Protein AF-A0A1C6K4V6-F1 (afdb_monomer_lite)

Secondary structure (DSSP, 8-state):
--HHHHHHHHHHHHHHHHHTTS--TT--EEEEE-SSSEEEEPBTT--GGG--GGG-EEEETTT--EESSSPB-TTHHHHHHHHHH-TT--EEEEE--HHHHHHHHHT--EE---HHHHHHHTTEE-EEPP--TTSHHHHHHHHHHHTTSSEEEETTTEEEEEESSHHHHHHHHHHHHHHHHHHHHSTT---S----HHHHHHHHHHHHHTTGGG-HHHHHHHHHHHHHHHHHTHHHHHHHHHHHH---HHHHIIIIIHHHHHHHHHHHHHHHHHHS-EEEPPPGGGTT-EEEEEEEE-SEEEEE--SSSTTHHHHHHHHHHHHHT-EEEEE--TTSHHHHHHHHHHHHHHS-TTTEEE---SHHHHHHHHTS--SEEEEES-HHHHHHHHHHHHTTT--EEEE-----EEEE-TTS-HHHHHHHHHHHHHGGGG--TTS--EEEEETTTHHHHHHHHHHHHHHHH-SSGGG-TT----SSHHHHHHHHHHHTT--EEEE--EETTTTEE--EEETT--TTSHHHHS---SSEEEEEEES-HHHHHHHHHTSPPPSEEEEE-S-HHHHHHHHHH---SEEEES-SSGGGS-TTS-B---BTTEE--BSHHHHHHHTEEEEEEEE--SS---GGGSSP--S-THHHHHHH-

Sequence (649 aa):
MNEMEIREKLVDYGKRLVAAGLVQGTWGNLSMRLDEGHMLVTPSGLDYNRLTPEDMVKVDVTTLDYEGEQKPTSEKGLHAEIYRRRPEAGAVIHTHSKYASVFAAARRAVPVERPDLKKVFGGQIAVGKYGLPGTKTLWKHTIEALGNNQGCIMAAHGMICCGRTMEDAYDHCLKLEECCRQYVEDGNERDEEKMDIKEVLVRQRAFFNEGVTKDLAYRRRGLLKLRAAVKHHEDEIFDALYRDLGKSTYESYETEVGLVYSEITYMLKHLDRLAKPKRVATPLANFPSKSVIFREPFGSVLIMSPWNYPFQLAMVPLIGALAAGNCAVVKPSNYSPAVSDVIAKIISETFSEAYVHVVTGGREANQNLLSQKFDYIFFTGGKVVGRQVMESAAKHLTPVTLELGGKSPCIVDESANIALTARRIVWGKFLNCGQTCVAPDYILVHKSVKSKLLTALVKNIEALYGEDPINSKDYSQIINEKHFDRLSSLIEGEDLYYSGGLDRARLKMGPIIIEDASWESKSMAEEIFGPILPIIEFDDLRRVKKEIEGRPKPLALYLFTRSKASIKYVTKNISFGGGCINDTVMHLATSNMPFGGVGDSGMGNYHGSYSFRTFTHEKSVLHKSNLIDVPLRYPPYGRDTKWLRIFLK

pLDDT: mean 94.46, std 8.13, range [34.69, 98.94]

Radius of gyration: 34.24 Å; chains: 1; bounding box: 72×114×76 Å

Structure (mmCIF, N/CA/C/O backbone):
data_AF-A0A1C6K4V6-F1
#
_entry.id   AF-A0A1C6K4V6-F1
#
loop_
_atom_site.group_PDB
_atom_site.id
_atom_site.type_symbol
_atom_site.label_atom_id
_atom_site.label_alt_id
_atom_site.label_comp_id
_atom_site.label_asym_id
_atom_site.label_entity_id
_atom_site.label_seq_id
_atom_site.pdbx_PDB_ins_code
_atom_site.Cartn_x
_atom_site.Cartn_y
_atom_site.Cartn_z
_atom_site.occupancy
_atom_site.B_iso_or_equiv
_atom_site.auth_seq_id
_atom_site.auth_comp_id
_atom_site.auth_asym_id
_atom_site.auth_atom_id
_atom_site.pdbx_PDB_model_num
ATOM 1 N N . MET A 1 1 ? -30.529 39.079 -42.541 1.00 78.44 1 MET A N 1
ATOM 2 C CA . MET A 1 1 ? -31.661 38.467 -41.826 1.00 78.44 1 MET A CA 1
ATOM 3 C C . MET A 1 1 ? -32.640 39.572 -41.499 1.00 78.44 1 MET A C 1
ATOM 5 O O . MET A 1 1 ? -32.185 40.673 -41.208 1.00 78.44 1 MET A O 1
ATOM 9 N N . ASN A 1 2 ? -33.939 39.316 -41.602 1.00 90.81 2 ASN A N 1
ATOM 10 C CA . ASN A 1 2 ? -34.942 40.248 -41.085 1.00 90.81 2 ASN A CA 1
ATOM 11 C C . ASN A 1 2 ? -35.038 40.132 -39.547 1.00 90.81 2 ASN A C 1
ATOM 13 O O . ASN A 1 2 ? -34.468 39.216 -38.954 1.00 90.81 2 ASN A O 1
ATOM 17 N N . GLU A 1 3 ? -35.724 41.072 -38.892 1.00 95.12 3 GLU A N 1
ATOM 18 C CA . GLU A 1 3 ? -35.795 41.115 -37.423 1.00 95.12 3 GLU A CA 1
ATOM 19 C C . GLU A 1 3 ? -36.373 39.818 -36.826 1.00 95.12 3 GLU A C 1
ATOM 21 O O . GLU A 1 3 ? -35.823 39.290 -35.861 1.00 95.12 3 GLU A O 1
ATOM 26 N N . MET A 1 4 ? -37.426 39.261 -37.434 1.00 95.19 4 MET A N 1
ATOM 27 C CA . MET A 1 4 ? -38.084 38.042 -36.952 1.00 95.19 4 MET A CA 1
ATOM 28 C C . MET A 1 4 ? -37.165 36.817 -37.026 1.00 95.19 4 MET A C 1
ATOM 30 O O . MET A 1 4 ? -37.068 36.064 -36.062 1.00 95.19 4 MET A O 1
ATOM 34 N N . GLU A 1 5 ? -36.404 36.666 -38.110 1.00 95.31 5 GLU A N 1
ATOM 35 C CA . GLU A 1 5 ? -35.416 35.585 -38.250 1.00 95.31 5 GLU A CA 1
ATOM 36 C C . GLU A 1 5 ? -34.339 35.642 -37.152 1.00 95.31 5 GLU A C 1
ATOM 38 O O . GLU A 1 5 ? -33.868 34.609 -36.675 1.00 95.31 5 GLU A O 1
ATOM 43 N N . ILE A 1 6 ? -33.925 36.845 -36.732 1.00 96.56 6 ILE A N 1
ATOM 44 C CA . ILE A 1 6 ? -32.950 37.009 -35.643 1.00 96.56 6 ILE A CA 1
ATOM 45 C C . ILE A 1 6 ? -33.577 36.618 -34.302 1.00 96.56 6 ILE A C 1
ATOM 47 O O . ILE A 1 6 ? -32.928 35.950 -33.494 1.00 96.56 6 ILE A O 1
ATOM 51 N N . ARG A 1 7 ? -34.840 36.992 -34.074 1.00 97.31 7 ARG A N 1
ATOM 52 C CA . ARG A 1 7 ? -35.590 36.616 -32.868 1.00 97.31 7 ARG A CA 1
ATOM 53 C C . ARG A 1 7 ? -35.733 35.099 -32.747 1.00 97.31 7 ARG A C 1
ATOM 55 O O . ARG A 1 7 ? -35.417 34.539 -31.700 1.00 97.31 7 ARG A O 1
ATOM 62 N N . GLU A 1 8 ? -36.123 34.426 -33.826 1.00 97.00 8 GLU A N 1
ATOM 63 C CA . GLU A 1 8 ? -36.209 32.961 -33.883 1.00 97.00 8 GLU A CA 1
ATOM 64 C C . GLU A 1 8 ? -34.855 32.300 -33.610 1.00 97.00 8 GLU A C 1
ATOM 66 O O . GLU A 1 8 ? -34.764 31.342 -32.839 1.00 97.00 8 GLU A O 1
ATOM 71 N N . LYS A 1 9 ? -33.778 32.852 -34.180 1.00 97.12 9 LYS A N 1
ATOM 72 C CA . LYS A 1 9 ? -32.424 32.333 -33.983 1.00 97.12 9 LYS A CA 1
ATOM 73 C C . LYS A 1 9 ? -31.931 32.489 -32.544 1.00 97.12 9 LYS A C 1
ATOM 75 O O . LYS A 1 9 ? -31.312 31.568 -32.016 1.00 97.12 9 LYS A O 1
ATOM 80 N N . LEU A 1 10 ? -32.228 33.611 -31.888 1.00 97.25 10 LEU A N 1
ATOM 81 C CA . LEU A 1 10 ? -31.929 33.813 -30.465 1.00 97.25 10 LEU A CA 1
ATOM 82 C C . LEU A 1 10 ? -32.655 32.785 -29.583 1.00 97.25 10 LEU A C 1
ATOM 84 O O . LEU A 1 10 ? -32.053 32.244 -28.656 1.00 97.25 10 LEU A O 1
ATOM 88 N N . VAL A 1 11 ? -33.913 32.460 -29.896 1.00 96.81 11 VAL A N 1
ATOM 89 C CA . VAL A 1 11 ? -34.673 31.424 -29.176 1.00 96.81 11 VAL A CA 1
ATOM 90 C C . VAL A 1 11 ? -34.072 30.033 -29.389 1.00 96.81 11 VAL A C 1
ATOM 92 O O . VAL A 1 11 ? -33.881 29.298 -28.418 1.00 96.81 11 VAL A O 1
ATOM 95 N N . ASP A 1 12 ? -33.741 29.667 -30.632 1.00 97.25 12 ASP A N 1
ATOM 96 C CA . ASP A 1 12 ? -33.111 28.375 -30.944 1.00 97.25 12 ASP A CA 1
ATOM 97 C C . ASP A 1 12 ? -31.783 28.207 -30.191 1.00 97.25 12 ASP A C 1
ATOM 99 O O . ASP A 1 12 ? -31.576 27.221 -29.479 1.00 97.25 12 ASP A O 1
ATOM 103 N N . TYR A 1 13 ? -30.903 29.208 -30.254 1.00 97.38 13 TYR A N 1
ATOM 104 C CA . TYR A 1 13 ? -29.612 29.147 -29.569 1.00 97.38 13 TYR A CA 1
ATOM 105 C C . TYR A 1 13 ? -29.732 29.216 -28.048 1.00 97.38 13 TYR A C 1
ATOM 107 O O . TYR A 1 13 ? -28.970 28.541 -27.359 1.00 97.38 13 TYR A O 1
ATOM 115 N N . GLY A 1 14 ? -30.729 29.923 -27.516 1.00 96.00 14 GLY A N 1
ATOM 116 C CA . GLY A 1 14 ? -31.082 29.853 -26.100 1.00 96.00 14 GLY A CA 1
ATOM 117 C C . GLY A 1 14 ? -31.352 28.415 -25.642 1.00 96.00 14 GLY A C 1
ATOM 118 O O . GLY A 1 14 ? -30.772 27.948 -24.661 1.00 96.00 14 GLY A O 1
ATOM 119 N N . LYS A 1 15 ? -32.153 27.660 -26.406 1.00 94.62 15 LYS A N 1
ATOM 120 C CA . LYS A 1 15 ? -32.432 26.239 -26.126 1.00 94.62 15 LYS A CA 1
ATOM 121 C C . LYS A 1 15 ? -31.191 25.356 -26.290 1.00 94.62 15 LYS A C 1
ATOM 123 O O . LYS A 1 15 ? -30.975 24.447 -25.490 1.00 94.62 15 LYS A O 1
ATOM 128 N N . ARG A 1 16 ? -30.335 25.634 -27.279 1.00 96.69 16 ARG A N 1
ATOM 129 C CA . ARG A 1 16 ? -29.064 24.906 -27.469 1.00 96.69 16 ARG A CA 1
ATOM 130 C C . ARG A 1 16 ? -28.063 25.144 -26.341 1.00 96.69 16 ARG A C 1
ATOM 132 O O . ARG A 1 16 ? -27.320 24.226 -25.998 1.00 96.69 16 ARG A O 1
ATOM 139 N N . LEU A 1 17 ? -28.028 26.344 -25.759 1.00 95.94 17 LEU A N 1
ATOM 140 C CA . LEU A 1 17 ? -27.195 26.639 -24.589 1.00 95.94 17 LEU A CA 1
ATOM 141 C C . LEU A 1 17 ? -27.645 25.815 -23.375 1.00 95.94 17 LEU A C 1
ATOM 143 O O . LEU A 1 17 ? -26.793 25.273 -22.671 1.00 95.94 17 LEU A O 1
ATOM 147 N N . VAL A 1 18 ? -28.960 25.665 -23.165 1.00 93.00 18 VAL A N 1
ATOM 148 C CA . VAL A 1 18 ? -29.512 24.784 -22.118 1.00 93.00 18 VAL A CA 1
ATOM 149 C C . VAL A 1 18 ? -29.124 23.331 -22.380 1.00 93.00 18 VAL A C 1
ATOM 151 O O . VAL A 1 18 ? -28.600 22.665 -21.491 1.00 93.00 18 VAL A O 1
ATOM 154 N N . ALA A 1 19 ? -29.336 22.841 -23.605 1.00 92.56 19 ALA A N 1
ATOM 155 C CA . ALA A 1 19 ? -29.042 21.454 -23.968 1.00 92.56 19 ALA A CA 1
ATOM 156 C C . ALA A 1 19 ? -27.551 21.099 -23.818 1.00 92.56 19 ALA A C 1
ATOM 158 O O . ALA A 1 19 ? -27.221 19.982 -23.430 1.00 92.56 19 ALA A O 1
ATOM 159 N N . ALA A 1 20 ? -26.656 22.055 -24.084 1.00 91.00 20 ALA A N 1
ATOM 160 C CA . ALA A 1 20 ? -25.214 21.898 -23.902 1.00 91.00 20 ALA A CA 1
ATOM 161 C C . ALA A 1 20 ? -24.741 22.100 -22.449 1.00 91.00 20 ALA A C 1
ATOM 163 O O . ALA A 1 20 ? -23.547 21.993 -22.181 1.00 91.00 20 ALA A O 1
ATOM 164 N N . GLY A 1 21 ? -25.641 22.420 -21.511 1.00 92.00 21 GLY A N 1
ATOM 165 C CA . GLY A 1 21 ? -25.287 22.687 -20.115 1.00 92.00 21 GLY A CA 1
ATOM 166 C C . GLY A 1 21 ? -24.483 23.975 -19.909 1.00 92.00 21 GLY A C 1
ATOM 167 O O . GLY A 1 21 ? -23.819 24.128 -18.885 1.00 92.00 21 GLY A O 1
ATOM 168 N N . LEU A 1 22 ? -24.525 24.904 -20.869 1.00 92.88 22 LEU A N 1
ATOM 169 C CA . LEU A 1 22 ? -23.834 26.192 -20.774 1.00 92.88 22 LEU A CA 1
ATOM 170 C C . LEU A 1 22 ? -24.627 27.206 -19.935 1.00 92.88 22 LEU A C 1
ATOM 172 O O . LEU A 1 22 ? -24.042 28.103 -19.333 1.00 92.88 22 LEU A O 1
ATOM 176 N N . VAL A 1 23 ? -25.949 27.052 -19.855 1.00 91.50 23 VAL A N 1
ATOM 177 C CA . VAL A 1 23 ? -26.838 27.853 -18.999 1.00 91.50 23 VAL A CA 1
ATOM 178 C C . VAL A 1 23 ? -27.833 26.960 -18.262 1.00 91.50 23 VAL A C 1
ATOM 180 O O . VAL A 1 23 ? -28.165 25.870 -18.728 1.00 91.50 23 VAL A O 1
ATOM 183 N N . GLN A 1 24 ? -28.346 27.440 -17.128 1.00 85.31 24 GLN A N 1
ATOM 184 C CA . GLN A 1 24 ? -29.403 26.778 -16.365 1.00 85.31 24 GLN A CA 1
ATOM 185 C C . GLN A 1 24 ? -30.450 27.803 -15.912 1.00 85.31 24 GLN A C 1
ATOM 187 O O . GLN A 1 24 ? -30.110 28.854 -15.369 1.00 85.31 24 GLN A O 1
ATOM 192 N N . GLY A 1 25 ? -31.734 27.498 -16.127 1.00 86.62 25 GLY A N 1
ATOM 193 C CA . GLY A 1 25 ? -32.843 28.383 -15.764 1.00 86.62 25 GLY A CA 1
ATOM 194 C C . GLY A 1 25 ? -32.775 29.727 -16.494 1.00 86.62 25 GLY A C 1
ATOM 195 O O . GLY A 1 25 ? -32.852 29.777 -17.718 1.00 86.62 25 GLY A O 1
ATOM 196 N N . THR A 1 26 ? -32.622 30.816 -15.738 1.00 86.06 26 THR A N 1
ATOM 197 C CA . THR A 1 26 ? -32.571 32.198 -16.254 1.00 86.06 26 THR A CA 1
ATOM 198 C C . THR A 1 26 ? -31.148 32.773 -16.302 1.00 86.06 26 THR A C 1
ATOM 200 O O . THR A 1 26 ? -30.984 33.991 -16.370 1.00 86.06 26 THR A O 1
ATOM 203 N N . TRP A 1 27 ? -30.114 31.942 -16.140 1.00 86.06 27 TRP A N 1
ATOM 204 C CA . TRP A 1 27 ? -28.720 32.390 -16.038 1.00 86.06 27 TRP A CA 1
ATOM 205 C C . TRP A 1 27 ? -28.086 32.596 -17.413 1.00 86.06 27 TRP A C 1
ATOM 207 O O . TRP A 1 27 ? -28.295 31.793 -18.315 1.00 86.06 27 TRP A O 1
ATOM 217 N N . GLY A 1 28 ? -27.252 33.624 -17.564 1.00 91.56 28 GLY A N 1
ATOM 218 C CA . GLY A 1 28 ? -26.646 33.977 -18.849 1.00 91.56 28 GLY A CA 1
ATOM 219 C C . GLY A 1 28 ? -27.585 34.783 -19.747 1.00 91.56 28 GLY A C 1
ATOM 220 O O . GLY A 1 28 ? -28.763 34.969 -19.442 1.00 91.56 28 GLY A O 1
ATOM 221 N N . ASN A 1 29 ? -27.065 35.294 -20.858 1.00 96.25 29 ASN A N 1
ATOM 222 C CA . ASN A 1 29 ? -27.829 36.047 -21.857 1.00 96.25 29 ASN A CA 1
ATOM 223 C C . ASN A 1 29 ? -27.138 36.007 -23.221 1.00 96.25 29 ASN A C 1
ATOM 225 O O . ASN A 1 29 ? -25.941 35.753 -23.323 1.00 96.25 29 ASN A O 1
ATOM 229 N N . LEU A 1 30 ? -27.900 36.248 -24.284 1.00 97.81 30 LEU A N 1
ATOM 230 C CA . LEU A 1 30 ? -27.368 36.325 -25.639 1.00 97.81 30 LEU A CA 1
ATOM 231 C C . LEU A 1 30 ? -28.012 37.468 -26.410 1.00 97.81 30 LEU A C 1
ATOM 233 O O . LEU A 1 30 ? -29.165 37.835 -26.173 1.00 97.81 30 LEU A O 1
ATOM 237 N N . SER A 1 31 ? -27.247 38.043 -27.331 1.00 98.31 31 SER A N 1
ATOM 238 C CA . SER A 1 31 ? -27.729 39.063 -28.250 1.00 98.31 31 SER A CA 1
ATOM 239 C C . SER A 1 31 ? -27.203 38.849 -29.660 1.00 98.31 31 SER A C 1
ATOM 241 O O . SER A 1 31 ? -26.160 38.226 -29.869 1.00 98.31 31 SER A O 1
ATOM 243 N N . MET A 1 32 ? -27.916 39.425 -30.621 1.00 98.25 32 MET A N 1
ATOM 244 C CA . MET A 1 32 ? -27.493 39.549 -32.009 1.00 98.25 32 MET A CA 1
ATOM 245 C C . MET A 1 32 ? -27.647 40.988 -32.471 1.00 98.25 32 MET A C 1
ATOM 247 O O . MET A 1 32 ? -28.614 41.666 -32.118 1.00 98.25 32 MET A O 1
ATOM 251 N N . ARG A 1 33 ? -26.706 41.447 -33.292 1.00 96.69 33 ARG A N 1
ATOM 252 C CA . ARG A 1 33 ? -26.814 42.741 -33.962 1.00 96.69 33 ARG A CA 1
ATOM 253 C C . ARG A 1 33 ? -27.940 42.684 -34.997 1.00 96.69 33 ARG A C 1
ATOM 255 O O . ARG A 1 33 ? -27.956 41.783 -35.832 1.00 96.69 33 ARG A O 1
ATOM 262 N N . LEU A 1 34 ? -28.861 43.642 -34.929 1.00 95.25 34 LEU A N 1
ATOM 263 C CA . LEU A 1 34 ? -29.954 43.786 -35.891 1.00 95.25 34 LEU A CA 1
ATOM 264 C C . LEU A 1 34 ? -29.520 44.670 -37.065 1.00 95.25 34 LEU A C 1
ATOM 266 O O . LEU A 1 34 ? -29.656 44.276 -38.220 1.00 95.25 34 LEU A O 1
ATOM 270 N N . ASP A 1 35 ? -28.952 45.834 -36.751 1.00 92.25 35 ASP A N 1
ATOM 271 C CA . ASP A 1 35 ? -28.429 46.815 -37.703 1.00 92.25 35 ASP A CA 1
ATOM 272 C C . ASP A 1 35 ? -27.290 47.639 -37.057 1.00 92.25 35 ASP A C 1
ATOM 274 O O . ASP A 1 35 ? -26.729 47.244 -36.029 1.00 92.25 35 ASP A O 1
ATOM 278 N N . GLU A 1 36 ? -26.875 48.751 -37.672 1.00 86.31 36 GLU A N 1
ATOM 279 C CA . GLU A 1 36 ? -25.795 49.596 -37.136 1.00 86.31 36 GLU A CA 1
ATOM 280 C C . GLU A 1 36 ? -26.140 50.220 -35.773 1.00 86.31 36 GLU A C 1
ATOM 282 O O . GLU A 1 36 ? -25.243 50.396 -34.945 1.00 86.31 36 GLU A O 1
ATOM 287 N N . GLY A 1 37 ? -27.420 50.514 -35.526 1.00 92.88 37 GLY A N 1
ATOM 288 C CA . GLY A 1 37 ? -27.900 51.179 -34.314 1.00 92.88 37 GLY A CA 1
ATOM 289 C C . GLY A 1 37 ? -28.475 50.233 -33.262 1.00 92.88 37 GLY A C 1
ATOM 290 O O . GLY A 1 37 ? -28.448 50.564 -32.079 1.00 92.88 37 GLY A O 1
ATOM 291 N N . HIS A 1 38 ? -28.950 49.049 -33.654 1.00 96.81 38 HIS A N 1
ATOM 292 C CA . HIS A 1 38 ? -29.756 48.193 -32.781 1.00 96.81 38 HIS A CA 1
ATOM 293 C C . HIS A 1 38 ? -29.212 46.773 -32.619 1.00 96.81 38 HIS A C 1
ATOM 295 O O . HIS A 1 38 ? -28.618 46.174 -33.521 1.00 96.81 38 HIS A O 1
ATOM 301 N N . MET A 1 39 ? -29.512 46.185 -31.462 1.00 97.56 39 MET A N 1
ATOM 302 C CA . MET A 1 39 ? -29.375 44.754 -31.199 1.00 97.56 39 MET A CA 1
ATOM 303 C C . MET A 1 39 ? -30.683 44.172 -30.663 1.00 97.56 39 MET A C 1
ATOM 305 O O . MET A 1 39 ? -31.466 44.868 -30.018 1.00 97.56 39 MET A O 1
ATOM 309 N N . LEU A 1 40 ? -30.881 42.876 -30.876 1.00 98.06 40 LEU A N 1
ATOM 310 C CA . LEU A 1 40 ? -31.882 42.079 -30.177 1.00 98.06 40 LEU A CA 1
ATOM 311 C C . LEU A 1 40 ? -31.197 41.295 -29.063 1.00 98.06 40 LEU A C 1
ATOM 313 O O . LEU A 1 40 ? -30.161 40.673 -29.297 1.00 98.06 40 LEU A O 1
ATOM 317 N N . VAL A 1 41 ? -31.754 41.328 -27.856 1.00 97.31 41 VAL A N 1
ATOM 318 C CA . VAL A 1 41 ? -31.190 40.666 -26.674 1.00 97.31 41 VAL A CA 1
ATOM 319 C C . VAL A 1 41 ? -32.269 39.940 -25.884 1.00 97.31 41 VAL A C 1
ATOM 321 O O . VAL A 1 41 ? -33.441 40.318 -25.914 1.00 97.31 41 VAL A O 1
ATOM 324 N N . THR A 1 42 ? -31.869 38.910 -25.143 1.00 96.44 42 THR A N 1
ATOM 325 C CA . THR A 1 42 ? -32.780 38.210 -24.242 1.00 96.44 42 THR A CA 1
ATOM 326 C C . THR A 1 42 ? -33.361 39.123 -23.151 1.00 96.44 42 THR A C 1
ATOM 328 O O . THR A 1 42 ? -32.667 40.006 -22.617 1.00 96.44 42 THR A O 1
ATOM 331 N N . PRO A 1 43 ? -34.629 38.895 -22.773 1.00 94.94 43 PRO A N 1
ATOM 332 C CA . PRO A 1 43 ? -35.279 39.594 -21.673 1.00 94.94 43 PRO A CA 1
ATOM 333 C C . PRO A 1 43 ? -34.698 39.158 -20.322 1.00 94.94 43 PRO A C 1
ATOM 335 O O . PRO A 1 43 ? -34.046 38.122 -20.188 1.00 94.94 43 PRO A O 1
ATOM 338 N N . SER A 1 44 ? -34.933 39.966 -19.296 1.00 92.50 44 SER A N 1
ATOM 339 C CA . SER A 1 44 ? -34.503 39.683 -17.932 1.00 92.50 44 SER A CA 1
ATOM 340 C C . SER A 1 44 ? -35.448 38.691 -17.251 1.00 92.50 44 SER A C 1
ATOM 342 O O . SER A 1 44 ? -36.655 38.916 -17.210 1.00 92.50 44 SER A O 1
ATOM 344 N N . GLY A 1 45 ? -34.900 37.631 -16.651 1.00 86.25 45 GLY A N 1
ATOM 345 C CA . GLY A 1 45 ? -35.640 36.750 -15.737 1.00 86.25 45 GLY A CA 1
ATOM 346 C C . GLY A 1 45 ? -36.583 35.730 -16.385 1.00 86.25 45 GLY A C 1
ATOM 347 O O . GLY A 1 45 ? -37.363 35.111 -15.663 1.00 86.25 45 GLY A O 1
ATOM 348 N N . LEU A 1 46 ? -36.516 35.524 -17.704 1.00 88.88 46 LEU A N 1
ATOM 349 C CA . LEU A 1 46 ? -37.264 34.466 -18.393 1.00 88.88 46 LEU A CA 1
ATOM 350 C C . LEU A 1 46 ? -36.383 33.241 -18.669 1.00 88.88 46 LEU A C 1
ATOM 352 O O . LEU A 1 46 ? -35.205 33.362 -18.995 1.00 88.88 46 LEU A O 1
ATOM 356 N N . ASP A 1 47 ? -36.967 32.053 -18.502 1.00 88.50 47 ASP A N 1
ATOM 357 C CA . ASP A 1 47 ? -36.305 30.764 -18.734 1.00 88.50 47 ASP A CA 1
ATOM 358 C C . ASP A 1 47 ? -36.180 30.486 -20.236 1.00 88.50 47 ASP A C 1
ATOM 360 O O . ASP A 1 47 ? -37.163 30.592 -20.974 1.00 88.50 47 ASP A O 1
ATOM 364 N N . TYR A 1 48 ? -34.993 30.066 -20.678 1.00 90.25 48 TYR A N 1
ATOM 365 C CA . TYR A 1 48 ? -34.692 29.757 -22.078 1.00 90.25 48 TYR A CA 1
ATOM 366 C C . TYR A 1 48 ? -35.637 28.749 -22.732 1.00 90.25 48 TYR A C 1
ATOM 368 O O . TYR A 1 48 ? -35.933 28.864 -23.921 1.00 90.25 48 TYR A O 1
ATOM 376 N N . ASN A 1 49 ? -36.152 27.779 -21.975 1.00 88.50 49 ASN A N 1
ATOM 377 C CA . ASN A 1 49 ? -37.085 26.783 -22.503 1.00 88.50 49 ASN A CA 1
ATOM 378 C C . ASN A 1 49 ? -38.465 27.372 -22.819 1.00 88.50 49 ASN A C 1
ATOM 380 O O . ASN A 1 49 ? -39.245 26.751 -23.541 1.00 88.50 49 ASN A O 1
ATOM 384 N N . ARG A 1 50 ? -38.769 28.557 -22.277 1.00 89.56 50 ARG A N 1
ATOM 385 C CA . ARG A 1 50 ? -40.056 29.247 -22.405 1.00 89.56 50 ARG A CA 1
ATOM 386 C C . ARG A 1 50 ? -39.995 30.487 -23.296 1.00 89.56 50 ARG A C 1
ATOM 388 O O . ARG A 1 50 ? -41.038 31.096 -23.498 1.00 89.56 50 ARG A O 1
ATOM 395 N N . LEU A 1 51 ? -38.816 30.850 -23.807 1.00 90.94 51 LEU A N 1
ATOM 396 C CA . LEU A 1 51 ? -38.657 32.007 -24.683 1.00 90.94 51 LEU A CA 1
ATOM 397 C C . LEU A 1 51 ? -39.371 31.801 -26.020 1.00 90.94 51 LEU A C 1
ATOM 399 O O . LEU A 1 51 ? -39.260 30.748 -26.657 1.00 90.94 51 LEU A O 1
ATOM 403 N N . THR A 1 52 ? -40.040 32.859 -26.456 1.00 94.38 52 THR A N 1
ATOM 404 C CA . THR A 1 52 ? -40.628 33.028 -27.783 1.00 94.38 52 THR A CA 1
ATOM 405 C C . THR A 1 52 ? -39.928 34.174 -28.527 1.00 94.38 52 THR A C 1
ATOM 407 O O . THR A 1 52 ? -39.273 35.009 -27.893 1.00 94.38 52 THR A O 1
ATOM 410 N N . PRO A 1 53 ? -39.989 34.227 -29.871 1.00 96.00 53 PRO A N 1
ATOM 411 C CA . PRO A 1 53 ? -39.383 35.315 -30.645 1.00 96.00 53 PRO A CA 1
ATOM 412 C C . PRO A 1 53 ? -39.864 36.716 -30.216 1.00 96.00 53 PRO A C 1
ATOM 414 O O . PRO A 1 53 ? -39.100 37.689 -30.235 1.00 96.00 53 PRO A O 1
ATOM 417 N N . GLU A 1 54 ? -41.116 36.819 -29.782 1.00 93.62 54 GLU A N 1
ATOM 418 C CA . GLU A 1 54 ? -41.760 38.041 -29.305 1.00 93.62 54 GLU A CA 1
ATOM 419 C C . GLU A 1 54 ? -41.149 38.552 -27.991 1.00 93.62 54 GLU A C 1
ATOM 421 O O . GLU A 1 54 ? -41.140 39.758 -27.751 1.00 93.62 54 GLU A O 1
ATOM 426 N N . ASP A 1 55 ? -40.564 37.665 -27.179 1.00 94.25 55 ASP A N 1
ATOM 427 C CA . ASP A 1 55 ? -39.940 38.025 -25.901 1.00 94.25 55 ASP A CA 1
ATOM 428 C C . ASP A 1 55 ? -38.588 38.742 -26.066 1.00 94.25 55 ASP A C 1
ATOM 430 O O . ASP A 1 55 ? -38.069 39.321 -25.108 1.00 94.25 55 ASP A O 1
ATOM 434 N N . MET A 1 56 ? -37.975 38.688 -27.255 1.00 95.94 56 MET A N 1
ATOM 435 C CA . MET A 1 56 ? -36.688 39.343 -27.503 1.00 95.94 56 MET A CA 1
ATOM 436 C C . MET A 1 56 ? -36.840 40.865 -27.480 1.00 95.94 56 MET A C 1
ATOM 438 O O . MET A 1 56 ? -37.772 41.435 -28.048 1.00 95.94 56 MET A O 1
ATOM 442 N N . VAL A 1 57 ? -35.885 41.545 -26.855 1.00 97.25 57 VAL A N 1
ATOM 443 C CA . VAL A 1 57 ? -35.959 42.990 -26.649 1.00 97.25 57 VAL A CA 1
ATOM 444 C C . VAL A 1 57 ? -35.027 43.695 -27.621 1.00 97.25 57 VAL A C 1
ATOM 446 O O . VAL A 1 57 ? -33.833 43.388 -27.675 1.00 97.25 57 VAL A O 1
ATOM 449 N N . LYS A 1 58 ? -35.566 44.651 -28.380 1.00 97.44 58 LYS A N 1
ATOM 450 C CA . LYS A 1 58 ? -34.785 45.512 -29.271 1.00 97.44 58 LYS A CA 1
ATOM 451 C C . LYS A 1 58 ? -34.213 46.673 -28.472 1.00 97.44 58 LYS A C 1
ATOM 453 O O . LYS A 1 58 ? -34.952 47.352 -27.765 1.00 97.44 58 LYS A O 1
ATOM 458 N N . VAL A 1 59 ? -32.902 46.868 -28.558 1.00 97.69 59 VAL A N 1
ATOM 459 C CA . VAL A 1 59 ? -32.151 47.839 -27.755 1.00 97.69 59 VAL A CA 1
ATOM 460 C C . VAL A 1 59 ? -31.259 48.677 -28.665 1.00 97.69 59 VAL A C 1
ATOM 462 O O . VAL A 1 59 ? -30.504 48.115 -29.464 1.00 97.69 59 VAL A O 1
ATOM 465 N N . ASP A 1 60 ? -31.302 49.999 -28.505 1.00 97.38 60 ASP A N 1
ATOM 466 C CA . ASP A 1 60 ? -30.352 50.926 -29.124 1.00 97.38 60 ASP A CA 1
ATOM 467 C C . ASP A 1 60 ? -28.967 50.754 -28.475 1.00 97.38 60 ASP A C 1
ATOM 469 O O . ASP A 1 60 ? -28.789 50.832 -27.256 1.00 97.38 60 ASP A O 1
ATOM 473 N N . VAL A 1 61 ? -27.955 50.483 -29.293 1.00 95.44 61 VAL A N 1
ATOM 474 C CA . VAL A 1 61 ? -26.590 50.160 -28.855 1.00 95.44 61 VAL A CA 1
ATOM 475 C C . VAL A 1 61 ? -25.859 51.388 -28.277 1.00 95.44 61 VAL A C 1
ATOM 477 O O . VAL A 1 61 ? -24.891 51.245 -27.517 1.00 95.44 61 VAL A O 1
ATOM 480 N N . THR A 1 62 ? -26.317 52.597 -28.600 1.00 93.44 62 THR A N 1
ATOM 481 C CA . THR A 1 62 ? -25.746 53.870 -28.148 1.00 93.44 62 THR A CA 1
ATOM 482 C C . THR A 1 62 ? -26.442 54.386 -26.894 1.00 93.44 62 THR A C 1
ATOM 484 O O . THR A 1 62 ? -25.760 54.678 -25.908 1.00 93.44 62 THR A O 1
ATOM 487 N N . THR A 1 63 ? -27.773 54.493 -26.903 1.00 95.44 63 THR A N 1
ATOM 488 C CA . THR A 1 63 ? -28.538 55.077 -25.786 1.00 95.44 63 THR A CA 1
ATOM 489 C C . THR A 1 63 ? -28.917 54.052 -24.718 1.00 95.44 63 THR A C 1
ATOM 491 O O . THR A 1 63 ? -29.098 54.422 -23.558 1.00 95.44 63 THR A O 1
ATOM 494 N N . LEU A 1 64 ? -28.944 52.757 -25.067 1.00 94.94 64 LEU A N 1
ATOM 495 C CA . LEU A 1 64 ? -29.476 51.648 -24.258 1.00 94.94 64 LEU A CA 1
ATOM 496 C C . LEU A 1 64 ? -30.990 51.717 -24.005 1.00 94.94 64 LEU A C 1
ATOM 498 O O . LEU A 1 64 ? -31.497 50.942 -23.178 1.00 94.94 64 LEU A O 1
ATOM 502 N N . ASP A 1 65 ? -31.691 52.603 -24.715 1.00 96.00 65 ASP A N 1
ATOM 503 C CA . ASP A 1 65 ? -33.149 52.618 -24.771 1.00 96.00 65 ASP A CA 1
ATOM 504 C C . ASP A 1 65 ? -33.645 51.349 -25.464 1.00 96.00 65 ASP A C 1
ATOM 506 O O . ASP A 1 65 ? -32.931 50.734 -26.261 1.00 96.00 65 ASP A O 1
ATOM 510 N N . TYR A 1 66 ? -34.852 50.909 -25.120 1.00 95.75 66 TYR A N 1
ATOM 511 C CA . TYR A 1 66 ? -35.398 49.661 -25.634 1.00 95.75 66 TYR A CA 1
ATOM 512 C C . TYR A 1 66 ? -36.880 49.772 -25.966 1.00 95.75 66 TYR A C 1
ATOM 514 O O . TYR A 1 66 ? -37.609 50.559 -25.362 1.00 95.75 66 TYR A O 1
ATOM 522 N N . GLU A 1 67 ? -37.306 48.957 -26.924 1.00 92.25 67 GLU A N 1
ATOM 523 C CA . GLU A 1 67 ? -38.689 48.863 -27.384 1.00 92.25 67 GLU A CA 1
ATOM 524 C C . GLU A 1 67 ? -39.368 47.612 -26.803 1.00 92.25 67 GLU A C 1
ATOM 526 O O . GLU A 1 67 ? -38.748 46.550 -26.690 1.00 92.25 67 GLU A O 1
ATOM 531 N N . GLY A 1 68 ? -40.661 47.725 -26.483 1.00 84.31 68 GLY A N 1
ATOM 532 C CA . GLY A 1 68 ? -41.500 46.623 -25.998 1.00 84.31 68 GLY A CA 1
ATOM 533 C C . GLY A 1 68 ? -41.746 46.616 -24.483 1.00 84.31 68 GLY A C 1
ATOM 534 O O . GLY A 1 68 ? -41.188 47.411 -23.731 1.00 84.31 68 GLY A O 1
ATOM 535 N N . GLU A 1 69 ? -42.624 45.714 -24.036 1.00 81.25 69 GLU A N 1
ATOM 536 C CA . GLU A 1 69 ? -43.038 45.604 -22.624 1.00 81.25 69 GLU A CA 1
ATOM 537 C C . GLU A 1 69 ? -42.050 44.797 -21.764 1.00 81.25 69 GLU A C 1
ATOM 539 O O . GLU A 1 69 ? -41.994 44.962 -20.544 1.00 81.25 69 GLU A O 1
ATOM 544 N N . GLN A 1 70 ? -41.248 43.931 -22.390 1.00 90.75 70 GLN A N 1
ATOM 545 C CA . GLN A 1 70 ? -40.268 43.104 -21.693 1.00 90.75 70 GLN A CA 1
ATOM 546 C C . GLN A 1 70 ? -39.011 43.906 -21.358 1.00 90.75 70 GLN A C 1
ATOM 548 O O . GLN A 1 70 ? -38.416 44.579 -22.200 1.00 90.75 70 GLN A O 1
ATOM 553 N N . LYS A 1 71 ? -38.551 43.789 -20.111 1.00 94.56 71 LYS A N 1
ATOM 554 C CA . LYS A 1 71 ? -37.308 44.430 -19.679 1.00 94.56 71 LYS A CA 1
ATOM 555 C C . LYS A 1 71 ? -36.108 43.639 -20.221 1.00 94.56 71 LYS A C 1
ATOM 557 O O . LYS A 1 71 ? -36.027 42.440 -19.956 1.00 94.56 71 LYS A O 1
ATOM 562 N N . PRO A 1 72 ? -35.126 44.272 -20.887 1.00 95.69 72 PRO A N 1
ATOM 563 C CA . PRO A 1 72 ? -33.930 43.581 -21.369 1.00 95.69 72 PRO A CA 1
ATOM 564 C C . PRO A 1 72 ? -33.040 43.131 -20.203 1.00 95.69 72 PRO A C 1
ATOM 566 O O . PRO A 1 72 ? -33.088 43.727 -19.119 1.00 95.69 72 PRO A O 1
ATOM 569 N N . THR A 1 73 ? -32.182 42.132 -20.440 1.00 94.06 73 THR A N 1
ATOM 570 C CA . THR A 1 73 ? -31.153 41.691 -19.478 1.00 94.06 73 THR A CA 1
ATOM 571 C C . THR A 1 73 ? -30.405 42.866 -18.829 1.00 94.06 73 THR A C 1
ATOM 573 O O . THR A 1 73 ? -30.124 43.897 -19.459 1.00 94.06 73 THR A O 1
ATOM 576 N N . SER A 1 74 ? -30.032 42.709 -17.554 1.00 91.25 74 SER A N 1
ATOM 577 C CA . SER A 1 74 ? -29.188 43.674 -16.837 1.00 91.25 74 SER A CA 1
ATOM 578 C C . SER A 1 74 ? -27.844 43.913 -17.527 1.00 91.25 74 SER A C 1
ATOM 580 O O . SER A 1 74 ? -27.232 44.960 -17.324 1.00 91.25 74 SER A O 1
ATOM 582 N N . GLU A 1 75 ? -27.403 42.988 -18.378 1.00 93.25 75 GLU A N 1
ATOM 583 C CA . GLU A 1 75 ? -26.127 43.054 -19.090 1.00 93.25 75 GLU A CA 1
ATOM 584 C C . GLU A 1 75 ? -26.206 43.664 -20.493 1.00 93.25 75 GLU A C 1
ATOM 586 O O . GLU A 1 75 ? -25.204 43.695 -21.204 1.00 93.25 75 GLU A O 1
ATOM 591 N N . LYS A 1 76 ? -27.347 44.251 -20.888 1.00 95.38 76 LYS A N 1
ATOM 592 C CA . LYS A 1 76 ? -27.478 44.891 -22.210 1.00 95.38 76 LYS A CA 1
ATOM 593 C C . LYS A 1 76 ? -26.364 45.905 -22.488 1.00 95.38 76 LYS A C 1
ATOM 595 O O . LYS A 1 76 ? -25.848 45.978 -23.594 1.00 95.38 76 LYS A O 1
ATOM 600 N N . GLY A 1 77 ? -25.934 46.652 -21.470 1.00 96.00 77 GLY A N 1
ATOM 601 C CA . GLY A 1 77 ? -24.872 47.641 -21.633 1.00 96.00 77 GLY A CA 1
ATOM 602 C C . GLY A 1 77 ? -23.497 47.024 -21.902 1.00 96.00 77 GLY A C 1
ATOM 603 O O . GLY A 1 77 ? -22.706 47.625 -22.623 1.00 96.00 77 GLY A O 1
ATOM 604 N N . LEU A 1 78 ? -23.238 45.806 -21.410 1.00 96.62 78 LEU A N 1
ATOM 605 C CA . LEU A 1 78 ? -22.030 45.045 -21.733 1.00 96.62 78 LEU A CA 1
ATOM 606 C C . LEU A 1 78 ? -22.042 44.615 -23.202 1.00 96.62 78 LEU A C 1
ATOM 608 O O . LEU A 1 78 ? -21.075 44.853 -23.921 1.00 96.62 78 LEU A O 1
ATOM 612 N N . HIS A 1 79 ? -23.160 44.052 -23.664 1.00 97.69 79 HIS A N 1
ATOM 613 C CA . HIS A 1 79 ? -23.319 43.610 -25.052 1.00 97.69 79 HIS A CA 1
ATOM 614 C C . HIS A 1 79 ? -23.190 44.792 -26.021 1.00 97.69 79 HIS A C 1
ATOM 616 O O . HIS A 1 79 ? -22.447 44.723 -26.998 1.00 97.69 79 HIS A O 1
ATOM 622 N N . ALA A 1 80 ? -23.833 45.916 -25.699 1.00 96.88 80 ALA A N 1
ATOM 623 C CA . ALA A 1 80 ? -23.725 47.149 -26.465 1.00 96.88 80 ALA A CA 1
ATOM 624 C C . ALA A 1 80 ? -22.290 47.709 -26.496 1.00 96.88 80 ALA A C 1
ATOM 626 O O . ALA A 1 80 ? -21.820 48.146 -27.543 1.00 96.88 80 ALA A O 1
ATOM 627 N N . GLU A 1 81 ? -21.561 47.678 -25.374 1.00 96.31 81 GLU A N 1
ATOM 628 C CA . GLU A 1 81 ? -20.157 48.110 -25.333 1.00 96.31 81 GLU A CA 1
ATOM 629 C C . GLU A 1 81 ? -19.258 47.218 -26.204 1.00 96.31 81 GLU A C 1
ATOM 631 O O . GLU A 1 81 ? -18.389 47.739 -26.908 1.00 96.31 81 GLU A O 1
ATOM 636 N N . ILE A 1 82 ? -19.490 45.899 -26.215 1.00 96.62 82 ILE A N 1
ATOM 637 C CA . ILE A 1 82 ? -18.786 44.969 -27.110 1.00 96.62 82 ILE A CA 1
ATOM 638 C C . ILE A 1 82 ? -19.082 45.332 -28.566 1.00 96.62 82 ILE A C 1
ATOM 640 O O . ILE A 1 82 ? -18.146 45.526 -29.336 1.00 96.62 82 ILE A O 1
ATOM 644 N N . TYR A 1 83 ? -20.350 45.521 -28.935 1.00 96.81 83 TYR A N 1
ATOM 645 C CA . TYR A 1 83 ? -20.734 45.914 -30.292 1.00 96.81 83 TYR A CA 1
ATOM 646 C C . TYR A 1 83 ? -20.159 47.268 -30.729 1.00 96.81 83 TYR A C 1
ATOM 648 O O . TYR A 1 83 ? -19.796 47.419 -31.895 1.00 96.81 83 TYR A O 1
ATOM 656 N N . ARG A 1 84 ? -20.037 48.251 -29.826 1.00 94.44 84 ARG A N 1
ATOM 657 C CA . ARG A 1 84 ? -19.421 49.553 -30.146 1.00 94.44 84 ARG A CA 1
ATOM 658 C C . ARG A 1 84 ? -17.918 49.445 -30.394 1.00 94.44 84 ARG A C 1
ATOM 660 O O . ARG A 1 84 ? -17.385 50.176 -31.222 1.00 94.44 84 ARG A O 1
ATOM 667 N N . ARG A 1 85 ? -17.227 48.542 -29.693 1.00 93.88 85 ARG A N 1
ATOM 668 C CA . ARG A 1 85 ? -15.771 48.351 -29.827 1.00 93.88 85 ARG A CA 1
ATOM 669 C C . ARG A 1 85 ? -15.370 47.319 -30.873 1.00 93.88 85 ARG A C 1
ATOM 671 O O . ARG A 1 85 ? -14.226 47.337 -31.317 1.00 93.88 85 ARG A O 1
ATOM 678 N N . ARG A 1 86 ? -16.284 46.421 -31.234 1.00 93.00 86 ARG A N 1
ATOM 679 C CA . ARG A 1 86 ? -16.079 45.306 -32.163 1.00 93.00 86 ARG A CA 1
ATOM 680 C C . ARG A 1 86 ? -17.163 45.363 -33.249 1.00 93.00 86 ARG A C 1
ATOM 682 O O . ARG A 1 86 ? -18.163 44.645 -33.154 1.00 93.00 86 ARG A O 1
ATOM 689 N N . PRO A 1 87 ? -17.022 46.244 -34.261 1.00 90.69 87 PRO A N 1
ATOM 690 C CA . PRO A 1 87 ? -18.007 46.378 -35.336 1.00 90.69 87 PRO A CA 1
ATOM 691 C C . PRO A 1 87 ? -18.254 45.070 -36.096 1.00 90.69 87 PRO A C 1
ATOM 693 O O . PRO A 1 87 ? -19.343 44.855 -36.616 1.00 90.69 87 PRO A O 1
ATOM 696 N N . GLU A 1 88 ? -17.267 44.173 -36.122 1.00 92.56 88 GLU A N 1
ATOM 697 C CA . GLU A 1 88 ? -17.350 42.859 -36.755 1.00 92.56 88 GLU A CA 1
ATOM 698 C C . GLU A 1 88 ? -18.137 41.815 -35.947 1.00 92.56 88 GLU A C 1
ATOM 700 O O . GLU A 1 88 ? -18.440 40.746 -36.476 1.00 92.56 88 GLU A O 1
ATOM 705 N N . ALA A 1 89 ? -18.447 42.085 -34.673 1.00 95.62 89 ALA A N 1
ATOM 706 C CA . ALA A 1 89 ? -19.250 41.187 -33.854 1.00 95.62 89 ALA A CA 1
ATOM 707 C C . ALA A 1 89 ? -20.725 41.262 -34.278 1.00 95.62 89 ALA A C 1
ATOM 709 O O . ALA A 1 89 ? -21.354 42.326 -34.227 1.00 95.62 89 ALA A O 1
ATOM 710 N N . GLY A 1 90 ? -21.272 40.111 -34.671 1.00 96.56 90 GLY A N 1
ATOM 711 C CA . GLY A 1 90 ? -22.686 39.928 -35.000 1.00 96.56 90 GLY A CA 1
ATOM 712 C C . GLY A 1 90 ? -23.485 39.243 -33.892 1.00 96.56 90 GLY A C 1
ATOM 713 O O . GLY A 1 90 ? -24.710 39.348 -33.886 1.00 96.56 90 GLY A O 1
ATOM 714 N N . ALA A 1 91 ? -22.813 38.581 -32.944 1.00 98.31 91 ALA A N 1
ATOM 715 C CA . ALA A 1 91 ? -23.438 37.951 -31.784 1.00 98.31 91 ALA A CA 1
ATOM 716 C C . ALA A 1 91 ? -22.541 37.993 -30.539 1.00 98.31 91 ALA A C 1
ATOM 718 O O . ALA A 1 91 ? -21.309 37.958 -30.640 1.00 98.31 91 ALA A O 1
ATOM 719 N N . VAL A 1 92 ? -23.172 38.021 -29.363 1.00 98.38 92 VAL A N 1
ATOM 720 C CA . VAL A 1 92 ? -22.515 37.952 -28.050 1.00 98.38 92 VAL A CA 1
ATOM 721 C C . VAL A 1 92 ? -23.305 37.011 -27.148 1.00 98.38 92 VAL A C 1
ATOM 723 O O . VAL A 1 92 ? -24.529 37.117 -27.073 1.00 98.38 92 VAL A O 1
ATOM 726 N N . ILE A 1 93 ? -22.609 36.112 -26.454 1.00 98.44 93 ILE A N 1
ATOM 727 C CA . ILE A 1 93 ? -23.186 35.144 -25.520 1.00 98.44 93 ILE A CA 1
ATOM 728 C C . ILE A 1 93 ? -22.439 35.223 -24.190 1.00 98.44 93 ILE A C 1
ATOM 730 O O . ILE A 1 93 ? -21.217 35.090 -24.151 1.00 98.44 93 ILE A O 1
ATOM 734 N N . HIS A 1 94 ? -23.183 35.383 -23.102 1.00 97.06 94 HIS A N 1
ATOM 735 C CA . HIS A 1 94 ? -22.718 35.258 -21.729 1.00 97.06 94 HIS A CA 1
ATOM 736 C C . HIS A 1 94 ? -23.349 34.028 -21.063 1.00 97.06 94 HIS A C 1
ATOM 738 O O . HIS A 1 94 ? -24.560 33.817 -21.153 1.00 97.06 94 HIS A O 1
ATOM 744 N N . THR A 1 95 ? -22.539 33.222 -20.377 1.00 95.25 95 THR A N 1
ATOM 745 C CA . THR A 1 95 ? -22.960 31.965 -19.743 1.00 95.25 95 THR A CA 1
ATOM 746 C C . THR A 1 95 ? -22.336 31.777 -18.355 1.00 95.25 95 THR A C 1
ATOM 748 O O . THR A 1 95 ? -21.301 32.361 -18.022 1.00 95.25 95 THR A O 1
ATOM 751 N N . HIS A 1 96 ? -22.939 30.879 -17.568 1.00 92.81 96 HIS A N 1
ATOM 752 C CA . HIS A 1 96 ? -22.446 30.413 -16.264 1.00 92.81 96 HIS A CA 1
ATOM 753 C C . HIS A 1 96 ? -22.184 28.905 -16.313 1.00 92.81 96 HIS A C 1
ATOM 755 O O . HIS A 1 96 ? -22.706 28.128 -15.513 1.00 92.81 96 HIS A O 1
ATOM 761 N N . SER A 1 97 ? -21.423 28.474 -17.314 1.00 92.62 97 SER A N 1
ATOM 762 C CA . SER A 1 97 ? -21.140 27.062 -17.538 1.00 92.62 97 SER A CA 1
ATOM 763 C C . SER A 1 97 ? -20.281 26.482 -16.410 1.00 92.62 97 SER A C 1
ATOM 765 O O . SER A 1 97 ? -19.560 27.205 -15.711 1.00 92.62 97 SER A O 1
ATOM 767 N N . LYS A 1 98 ? -20.409 25.174 -16.183 1.00 91.56 98 LYS A N 1
ATOM 768 C CA . LYS A 1 98 ? -19.903 24.476 -14.994 1.00 91.56 98 LYS A CA 1
ATOM 769 C C . LYS A 1 98 ? -18.409 24.712 -14.757 1.00 91.56 98 LYS A C 1
ATOM 771 O O . LYS A 1 98 ? -18.030 25.073 -13.645 1.00 91.56 98 LYS A O 1
ATOM 776 N N . TYR A 1 99 ? -17.571 24.506 -15.769 1.00 94.44 99 TYR A N 1
ATOM 777 C CA . TYR A 1 99 ? -16.115 24.555 -15.636 1.00 94.44 99 TYR A CA 1
ATOM 778 C C . TYR A 1 99 ? -15.589 25.987 -15.708 1.00 94.44 99 TYR A C 1
ATOM 780 O O . TYR A 1 99 ? -14.793 26.378 -14.854 1.00 94.44 99 TYR A O 1
ATOM 788 N N . ALA A 1 100 ? -16.073 26.815 -16.637 1.00 94.75 100 ALA A N 1
ATOM 789 C CA . ALA A 1 100 ? -15.687 28.225 -16.693 1.00 94.75 100 ALA A CA 1
ATOM 790 C C . ALA A 1 100 ? -16.033 28.976 -15.394 1.00 94.75 100 ALA A C 1
ATOM 792 O O . ALA A 1 100 ? -15.264 29.828 -14.944 1.00 94.75 100 ALA A O 1
ATOM 793 N N . SER A 1 101 ? -17.138 28.615 -14.729 1.00 93.94 101 SER A N 1
ATOM 794 C CA . SER A 1 101 ? -17.515 29.196 -13.433 1.00 93.94 101 SER A CA 1
ATOM 795 C C . SER A 1 101 ? -16.513 28.883 -12.317 1.00 93.94 101 SER A C 1
ATOM 797 O O . SER A 1 101 ? -16.312 29.719 -11.434 1.00 93.94 101 SER A O 1
ATOM 799 N N . VAL A 1 102 ? -15.822 27.737 -12.370 1.00 93.50 102 VAL A N 1
ATOM 800 C CA . VAL A 1 102 ? -14.742 27.406 -11.421 1.00 93.50 102 VAL A CA 1
ATOM 801 C C . VAL A 1 102 ? -13.597 28.408 -11.558 1.00 93.50 102 VAL A C 1
ATOM 803 O O . VAL A 1 102 ? -13.153 28.984 -10.564 1.00 93.50 102 VAL A O 1
ATOM 806 N N . PHE A 1 103 ? -13.156 28.687 -12.785 1.00 94.00 103 PHE A N 1
ATOM 807 C CA . PHE A 1 103 ? -12.094 29.665 -13.043 1.00 94.00 103 PHE A CA 1
ATOM 808 C C . PHE A 1 103 ? -12.534 31.101 -12.769 1.00 94.00 103 PHE A C 1
ATOM 810 O O . PHE A 1 103 ? -11.745 31.892 -12.245 1.00 94.00 103 PHE A O 1
ATOM 817 N N . ALA A 1 104 ? -13.799 31.431 -13.045 1.00 93.75 104 ALA A N 1
ATOM 818 C CA . ALA A 1 104 ? -14.391 32.711 -12.676 1.00 93.75 104 ALA A CA 1
ATOM 819 C C . ALA A 1 104 ? -14.335 32.931 -11.157 1.00 93.75 104 ALA A C 1
ATOM 821 O O . ALA A 1 104 ? -13.910 33.999 -10.707 1.00 93.75 104 ALA A O 1
ATOM 822 N N . ALA A 1 105 ? -14.722 31.926 -10.365 1.00 92.19 105 ALA A N 1
ATOM 823 C CA . ALA A 1 105 ? -14.669 31.975 -8.906 1.00 92.19 105 ALA A CA 1
ATOM 824 C C . ALA A 1 105 ? -13.223 32.035 -8.385 1.00 92.19 105 ALA A C 1
ATOM 826 O O . ALA A 1 105 ? -12.915 32.847 -7.511 1.00 92.19 105 ALA A O 1
ATOM 827 N N . ALA A 1 106 ? -12.323 31.238 -8.970 1.00 90.31 106 ALA A N 1
ATOM 828 C CA . ALA A 1 106 ? -10.908 31.188 -8.604 1.00 90.31 106 ALA A CA 1
ATOM 829 C C . ALA A 1 106 ? -10.102 32.413 -9.070 1.00 90.31 106 ALA A C 1
ATOM 831 O O . ALA A 1 106 ? -8.987 32.632 -8.598 1.00 90.31 106 ALA A O 1
ATOM 832 N N . ARG A 1 107 ? -10.647 33.212 -9.997 1.00 92.38 107 ARG A N 1
ATOM 833 C CA . ARG A 1 107 ? -9.983 34.358 -10.639 1.00 92.38 107 ARG A CA 1
ATOM 834 C C . ARG A 1 107 ? -8.673 33.977 -11.337 1.00 92.38 107 ARG A C 1
ATOM 836 O O . ARG A 1 107 ? -7.696 34.724 -11.284 1.00 92.38 107 ARG A O 1
ATOM 843 N N . ARG A 1 108 ? -8.647 32.807 -11.981 1.00 90.56 108 ARG A N 1
ATOM 844 C CA . ARG A 1 108 ? -7.461 32.270 -12.668 1.00 90.56 108 ARG A CA 1
ATOM 845 C C . ARG A 1 108 ? -7.676 32.205 -14.174 1.00 90.56 108 ARG A C 1
ATOM 847 O O . ARG A 1 108 ? -8.661 31.632 -14.622 1.00 90.56 108 ARG A O 1
ATOM 854 N N . ALA A 1 109 ? -6.743 32.783 -14.931 1.00 93.19 109 ALA A N 1
ATOM 855 C CA . ALA A 1 109 ? -6.697 32.630 -16.382 1.00 93.19 109 ALA A CA 1
ATOM 856 C C . ALA A 1 109 ? -6.465 31.164 -16.770 1.00 93.19 109 ALA A C 1
ATOM 858 O O . ALA A 1 109 ? -5.839 30.413 -16.018 1.00 93.19 109 ALA A O 1
ATOM 859 N N . VAL A 1 110 ? -6.963 30.786 -17.945 1.00 93.31 110 VAL A N 1
ATOM 860 C CA . VAL A 1 110 ? -6.854 29.423 -18.477 1.00 93.31 110 VAL A CA 1
ATOM 861 C C . VAL A 1 110 ? -5.844 29.444 -19.622 1.00 93.31 110 VAL A C 1
ATOM 863 O O . VAL A 1 110 ? -6.091 30.141 -20.611 1.00 93.31 110 VAL A O 1
ATOM 866 N N . PRO A 1 111 ? -4.694 28.757 -19.515 1.00 90.69 111 PRO A N 1
ATOM 867 C CA . PRO A 1 111 ? -3.760 28.665 -20.631 1.00 90.69 111 PRO A CA 1
ATOM 868 C C . PRO A 1 111 ? -4.425 27.977 -21.830 1.00 90.69 111 PRO A C 1
ATOM 870 O O . PRO A 1 111 ? -5.334 27.168 -21.676 1.00 90.69 111 PRO A O 1
ATOM 873 N N . VAL A 1 112 ? -4.015 28.330 -23.046 1.00 89.50 112 VAL A N 1
ATOM 874 C CA . VAL A 1 112 ? -4.553 27.714 -24.267 1.00 89.50 112 VAL A CA 1
ATOM 875 C C . VAL A 1 112 ? -3.390 27.146 -25.048 1.00 89.50 112 VAL A C 1
ATOM 877 O O . VAL A 1 112 ? -2.569 27.896 -25.569 1.00 89.50 112 VAL A O 1
ATOM 880 N N . GLU A 1 113 ? -3.305 25.824 -25.137 1.00 81.75 113 GLU A N 1
ATOM 881 C CA . GLU A 1 113 ? -2.151 25.146 -25.739 1.00 81.75 113 GLU A CA 1
ATOM 882 C C . GLU A 1 113 ? -2.384 24.798 -27.210 1.00 81.75 113 GLU A C 1
ATOM 884 O O . GLU A 1 113 ? -1.505 25.004 -28.056 1.00 81.75 113 GLU A O 1
ATOM 889 N N . ARG A 1 114 ? -3.610 24.374 -27.526 1.00 82.69 114 ARG A N 1
ATOM 890 C CA . ARG A 1 114 ? -4.040 23.937 -28.854 1.00 82.69 114 ARG A CA 1
ATOM 891 C C . ARG A 1 114 ? -3.939 25.051 -29.914 1.00 82.69 114 ARG A C 1
ATOM 893 O O . ARG A 1 114 ? -4.570 26.101 -29.756 1.00 82.69 114 ARG A O 1
ATOM 900 N N . PRO A 1 115 ? -3.205 24.842 -31.029 1.00 83.81 115 PRO A N 1
ATOM 901 C CA . PRO A 1 115 ? -2.998 25.867 -32.058 1.00 83.81 115 PRO A CA 1
ATOM 902 C C . PRO A 1 115 ? -4.277 26.407 -32.710 1.00 83.81 115 PRO A C 1
ATOM 904 O O . PRO A 1 115 ? -4.322 27.577 -33.088 1.00 83.81 115 PRO A O 1
ATOM 907 N N . ASP A 1 116 ? -5.314 25.581 -32.856 1.00 84.81 116 ASP A N 1
ATOM 908 C CA . ASP A 1 116 ? -6.613 25.990 -33.395 1.00 84.81 116 ASP A CA 1
ATOM 909 C C . ASP A 1 116 ? -7.367 26.922 -32.436 1.00 84.81 116 ASP A C 1
ATOM 911 O O . ASP A 1 116 ? -7.961 27.904 -32.880 1.00 84.81 116 ASP A O 1
ATOM 915 N N . LEU A 1 117 ? -7.263 26.685 -31.125 1.00 90.25 117 LEU A N 1
ATOM 916 C CA . LEU A 1 117 ? -7.903 27.501 -30.089 1.00 90.25 117 LEU A CA 1
ATOM 917 C C . LEU A 1 117 ? -7.132 28.794 -29.801 1.00 90.25 117 LEU A C 1
ATOM 919 O O . LEU A 1 117 ? -7.746 29.823 -29.522 1.00 90.25 117 LEU A O 1
ATOM 923 N N . LYS A 1 118 ? -5.802 28.798 -29.972 1.00 90.81 118 LYS A N 1
ATOM 924 C CA . LYS A 1 118 ? -4.984 30.022 -29.872 1.00 90.81 118 LYS A CA 1
ATOM 925 C C . LYS A 1 118 ? -5.397 31.103 -30.871 1.00 90.81 118 LYS A C 1
ATOM 927 O O . LYS A 1 118 ? -5.234 32.285 -30.589 1.00 90.81 118 LYS A O 1
ATOM 932 N N . LYS A 1 119 ? -5.959 30.723 -32.024 1.00 89.31 119 LYS A N 1
ATOM 933 C CA . LYS A 1 119 ? -6.501 31.683 -33.005 1.00 89.31 119 LYS A CA 1
ATOM 934 C C . LYS A 1 119 ? -7.765 32.393 -32.509 1.00 89.31 119 LYS A C 1
ATOM 936 O O . LYS A 1 119 ? -8.092 33.457 -33.021 1.00 89.31 119 LYS A O 1
ATOM 941 N N . VAL A 1 120 ? -8.464 31.799 -31.543 1.00 91.31 120 VAL A N 1
ATOM 942 C CA . VAL A 1 120 ? -9.737 32.286 -30.997 1.00 91.31 120 VAL A CA 1
ATOM 943 C C . VAL A 1 120 ? -9.519 33.042 -29.684 1.00 91.31 120 VAL A C 1
ATOM 945 O O . VAL A 1 120 ? -10.054 34.136 -29.501 1.00 91.31 120 VAL A O 1
ATOM 948 N N . PHE A 1 121 ? -8.708 32.482 -28.782 1.00 95.81 121 PHE A N 1
ATOM 949 C CA . PHE A 1 121 ? -8.522 32.993 -27.419 1.00 95.81 121 PHE A CA 1
ATOM 950 C C . PHE A 1 121 ? -7.118 33.541 -27.131 1.00 95.81 121 PHE A C 1
ATOM 952 O O . PHE A 1 121 ? -6.852 33.991 -26.020 1.00 95.81 121 PHE A O 1
ATOM 959 N N . GLY A 1 122 ? -6.198 33.507 -28.095 1.00 91.88 122 GLY A N 1
ATOM 960 C CA . GLY A 1 122 ? -4.793 33.823 -27.849 1.00 91.88 122 GLY A CA 1
ATOM 961 C C . GLY A 1 122 ? -4.098 32.745 -27.010 1.00 91.88 122 GLY A C 1
ATOM 962 O O . GLY A 1 122 ? -4.569 31.617 -26.903 1.00 91.88 122 GLY A O 1
ATOM 963 N N . GLY A 1 123 ? -2.947 33.075 -26.417 1.00 88.12 123 GLY A N 1
ATOM 964 C CA . GLY A 1 123 ? -2.177 32.128 -25.594 1.00 88.12 123 GLY A CA 1
ATOM 965 C C . GLY A 1 123 ? -2.813 31.785 -24.238 1.00 88.12 123 GLY A C 1
ATOM 966 O O . GLY A 1 123 ? -2.367 30.848 -23.582 1.00 88.12 123 GLY A O 1
ATOM 967 N N . GLN A 1 124 ? -3.830 32.538 -23.813 1.00 93.44 124 GLN A N 1
ATOM 968 C CA . GLN A 1 124 ? -4.583 32.303 -22.583 1.00 93.44 124 GLN A CA 1
ATOM 969 C C . GLN A 1 124 ? -5.966 32.960 -22.667 1.00 93.44 124 GLN A C 1
ATOM 971 O O . GLN A 1 124 ? -6.090 34.086 -23.150 1.00 93.44 124 GLN A O 1
ATOM 976 N N . ILE A 1 125 ? -6.984 32.302 -22.115 1.00 97.00 125 ILE A N 1
ATOM 977 C CA . ILE A 1 125 ? -8.288 32.907 -21.839 1.00 97.00 125 ILE A CA 1
ATOM 978 C C . ILE A 1 125 ? -8.138 33.749 -20.569 1.00 97.00 125 ILE A C 1
ATOM 980 O O . ILE A 1 125 ? -7.941 33.226 -19.467 1.00 97.00 125 ILE A O 1
ATOM 984 N N . ALA A 1 126 ? -8.197 35.069 -20.725 1.00 96.31 126 ALA A N 1
ATOM 985 C CA . ALA A 1 126 ? -8.009 36.006 -19.625 1.00 96.31 126 ALA A CA 1
ATOM 986 C C . ALA A 1 126 ? -9.227 36.059 -18.689 1.00 96.31 126 ALA A C 1
ATOM 988 O O . ALA A 1 126 ? -10.367 35.863 -19.114 1.00 96.31 126 ALA A O 1
ATOM 989 N N . VAL A 1 127 ? -8.976 36.400 -17.420 1.00 96.75 127 VAL A N 1
ATOM 990 C CA . VAL A 1 127 ? -10.023 36.701 -16.435 1.00 96.75 127 VAL A CA 1
ATOM 991 C C . VAL A 1 127 ? -10.049 38.198 -16.148 1.00 96.75 127 VAL A C 1
ATOM 993 O O . VAL A 1 127 ? -9.048 38.774 -15.718 1.00 96.75 127 VAL A O 1
ATOM 996 N N . GLY A 1 128 ? -11.202 38.830 -16.356 1.00 92.75 128 GLY A N 1
ATOM 997 C CA . GLY A 1 128 ? -11.431 40.225 -15.992 1.00 92.75 128 GLY A CA 1
ATOM 998 C C . GLY A 1 128 ? -11.493 40.429 -14.483 1.00 92.75 128 GLY A C 1
ATOM 999 O O . GLY A 1 128 ? -11.856 39.532 -13.725 1.00 92.75 128 GLY A O 1
ATOM 1000 N N . LYS A 1 129 ? -11.168 41.639 -14.020 1.00 93.75 129 LYS A N 1
ATOM 1001 C CA . LYS A 1 129 ? -11.351 42.013 -12.610 1.00 93.75 129 LYS A CA 1
ATOM 1002 C C . LYS A 1 129 ? -12.840 42.013 -12.242 1.00 93.75 129 LYS A C 1
ATOM 1004 O O . LYS A 1 129 ? -13.701 42.268 -13.080 1.00 93.75 129 LYS A O 1
ATOM 1009 N N . TYR A 1 130 ? -13.144 41.780 -10.966 1.00 92.00 130 TYR A N 1
ATOM 1010 C CA . TYR A 1 130 ? -14.529 41.752 -10.488 1.00 92.00 130 TYR A CA 1
ATOM 1011 C C . TYR A 1 130 ? -15.244 43.091 -10.726 1.00 92.00 130 TYR A C 1
ATOM 1013 O O . TYR A 1 130 ? -14.678 44.165 -10.510 1.00 92.00 130 TYR A O 1
ATOM 1021 N N . GLY A 1 131 ? -16.501 43.020 -11.151 1.00 89.81 131 GLY A N 1
ATOM 1022 C CA . GLY A 1 131 ? -17.410 44.151 -11.271 1.00 89.81 131 GLY A CA 1
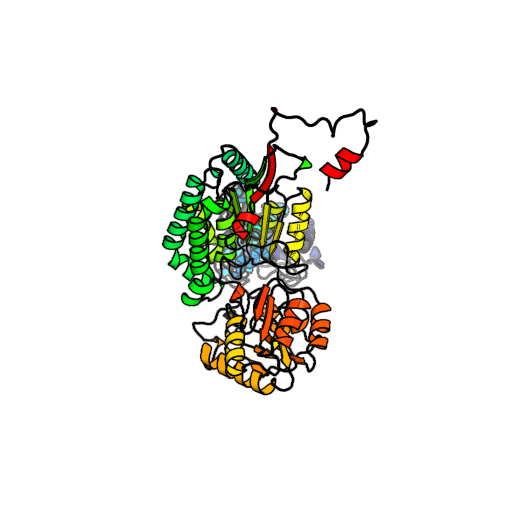ATOM 1023 C C . GLY A 1 131 ? -18.837 43.670 -11.036 1.00 89.81 131 GLY A C 1
ATOM 1024 O O . GLY A 1 131 ? -19.184 42.554 -11.412 1.00 89.81 131 GLY A O 1
ATOM 1025 N N . LEU A 1 132 ? -19.662 44.498 -10.397 1.00 87.94 132 LEU A N 1
ATOM 1026 C CA . LEU A 1 132 ? -21.041 44.120 -10.094 1.00 87.94 132 LEU A CA 1
ATOM 1027 C C . LEU A 1 132 ? -21.856 43.976 -11.403 1.00 87.94 132 LEU A C 1
ATOM 1029 O O . LEU A 1 132 ? -21.708 44.837 -12.283 1.00 87.94 132 LEU A O 1
ATOM 1033 N N . PRO A 1 133 ? -22.713 42.942 -11.543 1.00 86.31 133 PRO A N 1
ATOM 1034 C CA . PRO A 1 133 ? -23.612 42.776 -12.686 1.00 86.31 133 PRO A CA 1
ATOM 1035 C C . PRO A 1 133 ? -24.349 44.064 -13.068 1.00 86.31 133 PRO A C 1
ATOM 1037 O O . PRO A 1 133 ? -24.827 44.801 -12.208 1.00 86.31 133 PRO A O 1
ATOM 1040 N N . GLY A 1 134 ? -24.417 44.355 -14.369 1.00 84.12 134 GLY A N 1
ATOM 1041 C CA . GLY A 1 134 ? -25.106 45.538 -14.901 1.00 84.12 134 GLY A CA 1
ATOM 1042 C C . GLY A 1 134 ? -24.413 46.891 -14.678 1.00 84.12 134 GLY A C 1
ATOM 1043 O O . GLY A 1 134 ? -24.979 47.923 -15.033 1.00 84.12 134 GLY A O 1
ATOM 1044 N N . THR A 1 135 ? -23.190 46.925 -14.134 1.00 91.62 135 THR A N 1
ATOM 1045 C CA . THR A 1 135 ? -22.440 48.178 -13.917 1.00 91.62 135 THR A CA 1
ATOM 1046 C C . THR A 1 135 ? -21.387 48.443 -14.994 1.00 91.62 135 THR A C 1
ATOM 1048 O O . THR A 1 135 ? -20.779 47.519 -15.533 1.00 91.62 135 THR A O 1
ATOM 1051 N N . LYS A 1 136 ? -21.070 49.725 -15.237 1.00 92.38 136 LYS A N 1
ATOM 1052 C CA . LYS A 1 136 ? -19.980 50.141 -16.145 1.00 92.38 136 LYS A CA 1
ATOM 1053 C C . LYS A 1 136 ? -18.613 49.563 -15.753 1.00 92.38 136 LYS A C 1
ATOM 1055 O O . LYS A 1 136 ? -17.760 49.366 -16.615 1.00 92.38 136 LYS A O 1
ATOM 1060 N N . THR A 1 137 ? -18.407 49.272 -14.467 1.00 92.81 137 THR A N 1
ATOM 1061 C CA . THR A 1 137 ? -17.185 48.636 -13.955 1.00 92.81 137 THR A CA 1
ATOM 1062 C C . THR A 1 137 ? -17.010 47.229 -14.513 1.00 92.81 137 THR A C 1
ATOM 1064 O O . THR A 1 137 ? -15.928 46.901 -14.996 1.00 92.81 137 THR A O 1
ATOM 1067 N N . LEU A 1 138 ? -18.076 46.419 -14.509 1.00 92.75 138 LEU A N 1
ATOM 1068 C CA . LEU A 1 138 ? -18.048 45.093 -15.125 1.00 92.75 138 LEU A CA 1
ATOM 1069 C C . LEU A 1 138 ? -17.742 45.197 -16.619 1.00 92.75 138 LEU A C 1
ATOM 1071 O O . LEU A 1 138 ? -16.926 44.430 -17.124 1.00 92.75 138 LEU A O 1
ATOM 1075 N N . TRP A 1 139 ? -18.331 46.179 -17.311 1.00 94.31 139 TRP A N 1
ATOM 1076 C CA . TRP A 1 139 ? -18.102 46.349 -18.746 1.00 94.31 139 TRP A CA 1
ATOM 1077 C C . TRP A 1 139 ? -16.642 46.648 -19.042 1.00 94.31 139 TRP A C 1
ATOM 1079 O O . TRP A 1 139 ? -16.021 45.951 -19.838 1.00 94.31 139 TRP A O 1
ATOM 1089 N N . LYS A 1 140 ? -16.066 47.626 -18.336 1.00 95.00 140 LYS A N 1
ATOM 1090 C CA . LYS A 1 140 ? -14.657 47.992 -18.479 1.00 95.00 140 LYS A CA 1
ATOM 1091 C C . LYS A 1 140 ? -13.738 46.785 -18.277 1.00 95.00 140 LYS A C 1
ATOM 1093 O O . LYS A 1 140 ? -12.913 46.505 -19.139 1.00 95.00 140 LYS A O 1
ATOM 1098 N N . HIS A 1 141 ? -13.901 46.058 -17.173 1.00 96.12 141 HIS A N 1
ATOM 1099 C CA . HIS A 1 141 ? -13.040 44.917 -16.857 1.00 96.12 141 HIS A CA 1
ATOM 1100 C C . HIS A 1 141 ? -13.195 43.757 -17.843 1.00 96.12 141 HIS A C 1
ATOM 1102 O O . HIS A 1 141 ? -12.218 43.082 -18.161 1.00 96.12 141 HIS A O 1
ATOM 1108 N N . THR A 1 142 ? -14.412 43.535 -18.336 1.00 96.19 142 THR A N 1
ATOM 1109 C CA . THR A 1 142 ? -14.695 42.481 -19.312 1.00 96.19 142 THR A CA 1
ATOM 1110 C C . THR A 1 142 ? -14.079 42.814 -20.667 1.00 96.19 142 THR A C 1
ATOM 1112 O O . THR A 1 142 ? -13.427 41.962 -21.260 1.00 96.19 142 THR A O 1
ATOM 1115 N N . ILE A 1 143 ? -14.197 44.064 -21.125 1.00 95.75 143 ILE A N 1
ATOM 1116 C CA . ILE A 1 143 ? -13.570 44.537 -22.367 1.00 95.75 143 ILE A CA 1
ATOM 1117 C C . ILE A 1 143 ? -12.041 44.463 -22.290 1.00 95.75 143 ILE A C 1
ATOM 1119 O O . ILE A 1 143 ? -11.404 44.026 -23.246 1.00 95.75 143 ILE A O 1
ATOM 1123 N N . GLU A 1 144 ? -11.448 44.860 -21.161 1.00 95.69 144 GLU A N 1
ATOM 1124 C CA . GLU A 1 144 ? -10.000 44.755 -20.941 1.00 95.69 144 GLU A CA 1
ATOM 1125 C C . GLU A 1 144 ? -9.516 43.298 -21.019 1.00 95.69 144 GLU A C 1
ATOM 1127 O O . GLU A 1 144 ? -8.484 43.035 -21.632 1.00 95.69 144 GLU A O 1
ATOM 1132 N N . ALA A 1 145 ? -10.267 42.349 -20.449 1.00 95.81 145 ALA A N 1
ATOM 1133 C CA . ALA A 1 145 ? -9.931 40.927 -20.512 1.00 95.81 145 ALA A CA 1
ATOM 1134 C C . ALA A 1 145 ? -10.195 40.300 -21.887 1.00 95.81 145 ALA A C 1
ATOM 1136 O O . ALA A 1 145 ? -9.428 39.448 -22.330 1.00 95.81 145 ALA A O 1
ATOM 1137 N N . LEU A 1 146 ? -11.266 40.713 -22.567 1.00 95.38 146 LEU A N 1
ATOM 1138 C CA . LEU A 1 146 ? -11.600 40.222 -23.901 1.00 95.38 146 LEU A CA 1
ATOM 1139 C C . LEU A 1 146 ? -10.532 40.639 -24.919 1.00 95.38 146 LEU A C 1
ATOM 1141 O O . LEU A 1 146 ? -10.138 39.835 -25.762 1.00 95.38 146 LEU A O 1
ATOM 1145 N N . GLY A 1 147 ? -10.031 41.876 -24.824 1.00 93.19 147 GLY A N 1
ATOM 1146 C CA . GLY A 1 147 ? -9.015 42.403 -25.733 1.00 93.19 147 GLY A CA 1
ATOM 1147 C C . GLY A 1 147 ? -9.395 42.183 -27.204 1.00 93.19 147 GLY A C 1
ATOM 1148 O O . GLY A 1 147 ? -10.503 42.517 -27.634 1.00 93.19 147 GLY A O 1
ATOM 1149 N N . ASN A 1 148 ? -8.482 41.572 -27.964 1.00 91.19 148 ASN A N 1
ATOM 1150 C CA . ASN A 1 148 ? -8.699 41.194 -29.368 1.00 91.19 148 ASN A CA 1
ATOM 1151 C C . ASN A 1 148 ? -9.177 39.738 -29.548 1.00 91.19 148 ASN A C 1
ATOM 1153 O O . ASN A 1 148 ? -9.331 39.282 -30.680 1.00 91.19 148 ASN A O 1
ATOM 1157 N N . ASN A 1 149 ? -9.396 39.007 -28.455 1.00 95.88 149 ASN A N 1
ATOM 1158 C CA . ASN A 1 149 ? -9.849 37.619 -28.482 1.00 95.88 149 ASN A CA 1
ATOM 1159 C C . ASN A 1 149 ? -11.375 37.540 -28.637 1.00 95.88 149 ASN A C 1
ATOM 1161 O O . ASN A 1 149 ? -12.075 38.559 -28.612 1.00 95.88 149 ASN A O 1
ATOM 1165 N N . GLN A 1 150 ? -11.886 36.319 -28.812 1.00 96.94 150 GLN A N 1
ATOM 1166 C CA . GLN A 1 150 ? -13.318 36.052 -29.002 1.00 96.94 150 GLN A CA 1
ATOM 1167 C C . GLN A 1 150 ? -14.022 35.498 -27.758 1.00 96.94 150 GLN A C 1
ATOM 1169 O O . GLN A 1 150 ? -15.213 35.204 -27.806 1.00 96.94 150 GLN A O 1
ATOM 1174 N N . GLY A 1 151 ? -13.311 35.376 -26.636 1.00 97.31 151 GLY A N 1
ATOM 1175 C CA . GLY A 1 151 ? -13.914 35.028 -25.356 1.00 97.31 151 GLY A CA 1
ATOM 1176 C C . GLY A 1 151 ? -12.999 35.299 -24.170 1.00 97.31 151 GLY A C 1
ATOM 1177 O O . GLY A 1 151 ? -11.773 35.277 -24.295 1.00 97.31 151 GLY A O 1
ATOM 1178 N N . CYS A 1 152 ? -13.608 35.581 -23.023 1.00 97.62 152 CYS A N 1
ATOM 1179 C CA . CYS A 1 152 ? -12.923 35.762 -21.749 1.00 97.62 152 CYS A CA 1
ATOM 1180 C C . CYS A 1 152 ? -13.804 35.311 -20.579 1.00 97.62 152 CYS A C 1
ATOM 1182 O O . CYS A 1 152 ? -15.001 35.051 -20.725 1.00 97.62 152 CYS A O 1
ATOM 1184 N N . ILE A 1 153 ? -13.194 35.222 -19.401 1.00 97.69 153 ILE A N 1
ATOM 1185 C CA . ILE A 1 153 ? -13.871 34.881 -18.153 1.00 97.69 153 ILE A CA 1
ATOM 1186 C C . ILE A 1 153 ? -14.097 36.162 -17.342 1.00 97.69 153 ILE A C 1
ATOM 1188 O O . ILE A 1 153 ? -13.208 36.996 -17.175 1.00 97.69 153 ILE A O 1
ATOM 1192 N N . MET A 1 154 ? -15.294 36.317 -16.795 1.00 95.94 154 MET A N 1
ATOM 1193 C CA . MET A 1 154 ? -15.685 37.407 -15.909 1.00 95.94 154 MET A CA 1
ATOM 1194 C C . MET A 1 154 ? -15.584 36.924 -14.458 1.00 95.94 154 MET A C 1
ATOM 1196 O O . MET A 1 154 ? -16.297 36.001 -14.059 1.00 95.94 154 MET A O 1
ATOM 1200 N N . ALA A 1 155 ? -14.702 37.529 -13.652 1.00 92.56 155 ALA A N 1
ATOM 1201 C CA . ALA A 1 155 ? -14.481 37.104 -12.266 1.00 92.56 155 ALA A CA 1
ATOM 1202 C C . ALA A 1 155 ? -15.787 37.045 -11.459 1.00 92.56 155 ALA A C 1
ATOM 1204 O O . ALA A 1 155 ? -16.539 38.016 -11.418 1.00 92.56 155 ALA A O 1
ATOM 1205 N N . ALA A 1 156 ? -16.012 35.910 -10.791 1.00 88.44 156 ALA A N 1
ATOM 1206 C CA . ALA A 1 156 ? -17.213 35.567 -10.025 1.00 88.44 156 ALA A CA 1
ATOM 1207 C C . ALA A 1 156 ? -18.548 35.754 -10.776 1.00 88.44 156 ALA A C 1
ATOM 1209 O O . ALA A 1 156 ? -19.586 35.905 -10.135 1.00 88.44 156 ALA A O 1
ATOM 1210 N N . HIS A 1 157 ? -18.525 35.755 -12.112 1.00 88.75 157 HIS A N 1
ATOM 1211 C CA . HIS A 1 157 ? -19.714 35.985 -12.928 1.00 88.75 157 HIS A CA 1
ATOM 1212 C C . HIS A 1 157 ? -19.882 34.924 -14.019 1.00 88.75 157 HIS A C 1
ATOM 1214 O O . HIS A 1 157 ? -20.996 34.491 -14.223 1.00 88.75 157 HIS A O 1
ATOM 1220 N N . GLY A 1 158 ? -18.831 34.421 -14.669 1.00 93.12 158 GLY A N 1
ATOM 1221 C CA . GLY A 1 158 ? -18.970 33.364 -15.685 1.00 93.12 158 GLY A CA 1
ATOM 1222 C C . GLY A 1 158 ? -18.061 33.615 -16.877 1.00 93.12 158 GLY A C 1
ATOM 1223 O O . GLY A 1 158 ? -16.959 34.124 -16.694 1.00 93.12 158 GLY A O 1
ATOM 1224 N N . MET A 1 159 ? -18.503 33.294 -18.092 1.00 96.56 159 MET A N 1
ATOM 1225 C CA . MET A 1 159 ? -17.756 33.592 -19.321 1.00 96.56 159 MET A CA 1
ATOM 1226 C C . MET A 1 159 ? -18.578 34.411 -20.306 1.00 96.56 159 MET A C 1
ATOM 1228 O O . MET A 1 159 ? -19.806 34.403 -20.264 1.00 96.56 159 MET A O 1
ATOM 1232 N N . ILE A 1 160 ? -17.898 35.107 -21.210 1.00 97.88 160 ILE A N 1
ATOM 1233 C CA . ILE A 1 160 ? -18.523 35.809 -22.327 1.00 97.88 160 ILE A CA 1
ATOM 1234 C C . ILE A 1 160 ? -17.738 35.533 -23.602 1.00 97.88 160 ILE A C 1
ATOM 1236 O O . ILE A 1 160 ? -16.507 35.549 -23.597 1.00 97.88 160 ILE A O 1
ATOM 1240 N N . CYS A 1 161 ? -18.450 35.264 -24.690 1.00 98.25 161 CYS A N 1
ATOM 1241 C CA . CYS A 1 161 ? -17.887 35.044 -26.015 1.00 98.25 161 CYS A CA 1
ATOM 1242 C C . CYS A 1 161 ? -18.595 35.919 -27.048 1.00 98.25 161 CYS A C 1
ATOM 1244 O O . CYS A 1 161 ? -19.785 36.215 -26.929 1.00 98.25 161 CYS A O 1
ATOM 1246 N N . CYS A 1 162 ? -17.865 36.318 -28.082 1.00 97.44 162 CYS A N 1
ATOM 1247 C CA . CYS A 1 162 ? -18.408 37.023 -29.235 1.00 97.44 162 CYS A CA 1
ATOM 1248 C C . CYS A 1 162 ? -18.045 36.302 -30.534 1.00 97.44 162 CYS A C 1
ATOM 1250 O O . CYS A 1 162 ? -17.092 35.526 -30.598 1.00 97.44 162 CYS A O 1
ATOM 1252 N N . GLY A 1 163 ? -18.837 36.532 -31.575 1.00 97.06 163 GLY A N 1
ATOM 1253 C CA . GLY A 1 163 ? -18.659 35.916 -32.885 1.00 97.06 163 GLY A CA 1
ATOM 1254 C C . GLY A 1 163 ? -19.174 36.819 -33.998 1.00 97.06 163 GLY A C 1
ATOM 1255 O O . GLY A 1 163 ? -19.958 37.741 -33.753 1.00 97.06 163 GLY A O 1
ATOM 1256 N N . ARG A 1 164 ? -18.738 36.566 -35.238 1.00 96.75 164 ARG A N 1
ATOM 1257 C CA . ARG A 1 164 ? -19.295 37.254 -36.418 1.00 96.75 164 ARG A CA 1
ATOM 1258 C C . ARG A 1 164 ? -20.730 36.803 -36.673 1.00 96.75 164 ARG A C 1
ATOM 1260 O O . ARG A 1 164 ? -21.552 37.582 -37.139 1.00 96.75 164 ARG A O 1
ATOM 1267 N N . THR A 1 165 ? -21.024 35.557 -36.320 1.00 97.56 165 THR A N 1
ATOM 1268 C CA . THR A 1 165 ? -22.353 34.950 -36.337 1.00 97.56 165 THR A CA 1
ATOM 1269 C C . THR A 1 165 ? -22.702 34.363 -34.964 1.00 97.56 165 THR A C 1
ATOM 1271 O O . THR A 1 165 ? -21.842 34.242 -34.088 1.00 97.56 165 THR A O 1
ATOM 1274 N N . MET A 1 166 ? -23.972 34.000 -34.765 1.00 97.50 166 MET A N 1
ATOM 1275 C CA . MET A 1 166 ? -24.426 33.312 -33.548 1.00 97.50 166 MET A CA 1
ATOM 1276 C C . MET A 1 166 ? -23.805 31.914 -33.426 1.00 97.50 166 MET A C 1
ATOM 1278 O O . MET A 1 166 ? -23.433 31.495 -32.335 1.00 97.50 166 MET A O 1
ATOM 1282 N N . GLU A 1 167 ? -23.628 31.227 -34.554 1.00 97.94 167 GLU A N 1
ATOM 1283 C CA . GLU A 1 167 ? -22.904 29.964 -34.669 1.00 97.94 167 GLU A CA 1
ATOM 1284 C C . GLU A 1 167 ? -21.483 30.091 -34.112 1.00 97.94 167 GLU A C 1
ATOM 1286 O O . GLU A 1 167 ? -21.089 29.283 -33.274 1.00 97.94 167 GLU A O 1
ATOM 1291 N N . ASP A 1 168 ? -20.745 31.125 -34.536 1.00 97.25 168 ASP A N 1
ATOM 1292 C CA . ASP A 1 168 ? -19.371 31.360 -34.079 1.00 97.25 168 ASP A CA 1
ATOM 1293 C C . ASP A 1 168 ? -19.333 31.629 -32.573 1.00 97.25 168 ASP A C 1
ATOM 1295 O O . ASP A 1 168 ? -18.527 31.045 -31.856 1.00 97.25 168 ASP A O 1
ATOM 1299 N N . ALA A 1 169 ? -20.220 32.501 -32.076 1.00 97.81 169 ALA A N 1
ATOM 1300 C CA . ALA A 1 169 ? -20.268 32.837 -30.655 1.00 97.81 169 ALA A CA 1
ATOM 1301 C C . ALA A 1 169 ? -20.584 31.602 -29.792 1.00 97.81 169 ALA A C 1
ATOM 1303 O O . ALA A 1 169 ? -19.975 31.409 -28.740 1.00 97.81 169 ALA A O 1
ATOM 1304 N N . TYR A 1 170 ? -21.492 30.742 -30.258 1.00 98.12 170 TYR A N 1
ATOM 1305 C CA . TYR A 1 170 ? -21.849 29.492 -29.590 1.00 98.12 170 TYR A CA 1
ATOM 1306 C C . TYR A 1 170 ? -20.703 28.473 -29.602 1.00 98.12 170 TYR A C 1
ATOM 1308 O O . TYR A 1 170 ? -20.393 27.878 -28.570 1.00 98.12 170 TYR A O 1
ATOM 1316 N N . ASP A 1 171 ? -20.036 28.303 -30.744 1.00 97.44 171 ASP A N 1
ATOM 1317 C CA . ASP A 1 171 ? -18.863 27.434 -30.868 1.00 97.44 171 ASP A CA 1
ATOM 1318 C C . ASP A 1 171 ? -17.705 27.917 -29.976 1.00 97.44 171 ASP A C 1
ATOM 1320 O O . ASP A 1 171 ? -17.044 27.115 -29.314 1.00 97.44 171 ASP A O 1
ATOM 1324 N N . HIS A 1 172 ? -17.504 29.233 -29.862 1.00 98.00 172 HIS A N 1
ATOM 1325 C CA . HIS A 1 172 ? -16.549 29.804 -28.915 1.00 98.00 172 HIS A CA 1
ATOM 1326 C C . HIS A 1 172 ? -16.915 29.481 -27.460 1.00 98.00 172 HIS A C 1
ATOM 1328 O O . HIS A 1 172 ? -16.030 29.095 -26.700 1.00 98.00 172 HIS A O 1
ATOM 1334 N N . CYS A 1 173 ? -18.191 29.550 -27.067 1.00 97.94 173 CYS A N 1
ATOM 1335 C CA . CYS A 1 173 ? -18.608 29.127 -25.727 1.00 97.94 173 CYS A CA 1
ATOM 1336 C C . CYS A 1 173 ? -18.266 27.654 -25.460 1.00 97.94 173 CYS A C 1
ATOM 1338 O O . CYS A 1 173 ? -17.664 27.346 -24.434 1.00 97.94 173 CYS A O 1
ATOM 1340 N N . LEU A 1 174 ? -18.593 26.748 -26.387 1.00 97.12 174 LEU A N 1
ATOM 1341 C CA . LEU A 1 174 ? -18.272 25.323 -26.237 1.00 97.12 174 LEU A CA 1
ATOM 1342 C C . LEU A 1 174 ? -16.764 25.091 -26.087 1.00 97.12 174 LEU A C 1
ATOM 1344 O O . LEU A 1 174 ? -16.332 24.359 -25.200 1.00 97.12 174 LEU A O 1
ATOM 1348 N N . LYS A 1 175 ? -15.955 25.749 -26.921 1.00 96.75 175 LYS A N 1
ATOM 1349 C CA . LYS A 1 175 ? -14.492 25.637 -26.881 1.00 96.75 175 LYS A CA 1
ATOM 1350 C C . LYS A 1 175 ? -13.887 26.210 -25.604 1.00 96.75 175 LYS A C 1
ATOM 1352 O O . LYS A 1 175 ? -12.946 25.627 -25.075 1.00 96.75 175 LYS A O 1
ATOM 1357 N N . LEU A 1 176 ? -14.397 27.340 -25.114 1.00 97.31 176 LEU A N 1
ATOM 1358 C CA . LEU A 1 176 ? -13.924 27.944 -23.868 1.00 97.31 176 LEU A CA 1
ATOM 1359 C C . LEU A 1 176 ? -14.228 27.025 -22.682 1.00 97.31 176 LEU A C 1
ATOM 1361 O O . LEU A 1 176 ? -13.352 26.789 -21.849 1.00 97.31 176 LEU A O 1
ATOM 1365 N N . GLU A 1 177 ? -15.447 26.484 -22.625 1.00 95.94 177 GLU A N 1
ATOM 1366 C CA . GLU A 1 177 ? -15.853 25.542 -21.581 1.00 95.94 177 GLU A CA 1
ATOM 1367 C C . GLU A 1 177 ? -15.010 24.264 -21.623 1.00 95.94 177 GLU A C 1
ATOM 1369 O O . GLU A 1 177 ? -14.576 23.784 -20.580 1.00 95.94 177 GLU A O 1
ATOM 1374 N N . GLU A 1 178 ? -14.710 23.757 -22.818 1.00 92.44 178 GLU A N 1
ATOM 1375 C CA . GLU A 1 178 ? -13.837 22.600 -23.014 1.00 92.44 178 GLU A CA 1
ATOM 1376 C C . GLU A 1 178 ? -12.400 22.866 -22.542 1.00 92.44 178 GLU A C 1
ATOM 1378 O O . GLU A 1 178 ? -11.843 22.044 -21.818 1.00 92.44 178 GLU A O 1
ATOM 1383 N N . CYS A 1 179 ? -11.817 24.031 -22.864 1.00 92.69 179 CYS A N 1
ATOM 1384 C CA . CYS A 1 179 ? -10.519 24.434 -22.310 1.00 92.69 179 CYS A CA 1
ATOM 1385 C C . CYS A 1 179 ? -10.550 24.416 -20.779 1.00 92.69 179 CYS A C 1
ATOM 1387 O O . CYS A 1 179 ? -9.635 23.910 -20.140 1.00 92.69 179 CYS A O 1
ATOM 1389 N N . CYS A 1 180 ? -11.609 24.954 -20.172 1.00 93.12 180 CYS A N 1
ATOM 1390 C CA . CYS A 1 180 ? -11.752 24.951 -18.719 1.00 93.12 180 CYS A CA 1
ATOM 1391 C C . CYS A 1 180 ? -11.887 23.521 -18.171 1.00 93.12 180 CYS A C 1
ATOM 1393 O O . CYS A 1 180 ? -11.274 23.190 -17.157 1.00 93.12 180 CYS A O 1
ATOM 1395 N N . ARG A 1 181 ? -12.670 22.667 -18.840 1.00 90.94 181 ARG A N 1
ATOM 1396 C CA . ARG A 1 181 ? -12.870 21.268 -18.455 1.00 90.94 181 ARG A CA 1
ATOM 1397 C C . ARG A 1 181 ? -11.548 20.516 -18.411 1.00 90.94 181 ARG A C 1
ATOM 1399 O O . ARG A 1 181 ? -11.291 19.878 -17.397 1.00 90.94 181 ARG A O 1
ATOM 1406 N N . GLN A 1 182 ? -10.716 20.653 -19.445 1.00 83.38 182 GLN A N 1
ATOM 1407 C CA . GLN A 1 182 ? -9.389 20.034 -19.503 1.00 83.38 182 GLN A CA 1
ATOM 1408 C C . GLN A 1 182 ? -8.583 20.357 -18.242 1.00 83.38 182 GLN A C 1
ATOM 1410 O O . GLN A 1 182 ? -8.223 19.463 -17.500 1.00 83.38 182 GLN A O 1
ATOM 1415 N N . TYR A 1 183 ? -8.428 21.624 -17.859 1.00 81.00 183 TYR A N 1
ATOM 1416 C CA . TYR A 1 183 ? -7.647 21.945 -16.654 1.00 81.00 183 TYR A CA 1
ATOM 1417 C C . TYR A 1 183 ? -8.294 21.524 -15.322 1.00 81.00 183 TYR A C 1
ATOM 1419 O O . TYR A 1 183 ? -7.585 21.369 -14.328 1.00 81.00 183 TYR A O 1
ATOM 1427 N N . VAL A 1 184 ? -9.620 21.367 -15.252 1.00 78.94 184 VAL A N 1
ATOM 1428 C CA . VAL A 1 184 ? -10.302 20.917 -14.021 1.00 78.94 184 VAL A CA 1
ATOM 1429 C C . VAL A 1 184 ? -10.271 19.398 -13.887 1.00 78.94 184 VAL A C 1
ATOM 1431 O O . VAL A 1 184 ? -10.138 18.888 -12.776 1.00 78.94 184 VAL A O 1
ATOM 1434 N N . GLU A 1 185 ? -10.405 18.676 -14.996 1.00 73.06 185 GLU A N 1
ATOM 1435 C CA . GLU A 1 185 ? -10.443 17.213 -15.017 1.00 73.06 185 GLU A CA 1
ATOM 1436 C C . GLU A 1 185 ? -9.036 16.611 -15.148 1.00 73.06 185 GLU A C 1
ATOM 1438 O O . GLU A 1 185 ? -8.715 15.668 -14.422 1.00 73.06 185 GLU A O 1
ATOM 1443 N N . ASP A 1 186 ? -8.174 17.232 -15.953 1.00 60.12 186 ASP A N 1
ATOM 1444 C CA . ASP A 1 186 ? -6.770 16.863 -16.172 1.00 60.12 186 ASP A CA 1
ATOM 1445 C C . ASP A 1 186 ? -5.836 17.531 -15.142 1.00 60.12 186 ASP A C 1
ATOM 1447 O O . ASP A 1 186 ? -4.668 17.175 -15.032 1.00 60.12 186 ASP A O 1
ATOM 1451 N N . GLY A 1 187 ? -6.340 18.435 -14.286 1.00 44.97 187 GLY A N 1
ATOM 1452 C CA . GLY A 1 187 ? -5.599 19.109 -13.201 1.00 44.97 187 GLY A CA 1
ATOM 1453 C C . GLY A 1 187 ? -5.024 18.199 -12.098 1.00 44.97 187 GLY A C 1
ATOM 1454 O O . GLY A 1 187 ? -4.546 18.695 -11.077 1.00 44.97 187 GLY A O 1
ATOM 1455 N N . ASN A 1 188 ? -5.053 16.878 -12.296 1.00 44.53 188 ASN A N 1
ATOM 1456 C CA . ASN A 1 188 ? -4.319 15.871 -11.527 1.00 44.53 188 ASN A CA 1
ATOM 1457 C C . ASN A 1 188 ? -3.079 15.317 -12.257 1.00 44.53 188 ASN A C 1
ATOM 1459 O O . ASN A 1 188 ? -2.375 14.468 -11.701 1.00 44.53 188 ASN A O 1
ATOM 1463 N N . GLU A 1 189 ? -2.786 15.782 -13.469 1.00 45.38 189 GLU A N 1
ATOM 1464 C CA . GLU A 1 189 ? -1.691 15.289 -14.295 1.00 45.38 189 GLU A CA 1
ATOM 1465 C C . GLU A 1 189 ? -0.709 16.430 -14.584 1.00 45.38 189 GLU A C 1
ATOM 1467 O O . GLU A 1 189 ? -0.969 17.367 -15.328 1.00 45.38 189 GLU A O 1
ATOM 1472 N N . ARG A 1 190 ? 0.445 16.387 -13.909 1.00 40.22 190 ARG A N 1
ATOM 1473 C CA . ARG A 1 190 ? 1.625 17.154 -14.316 1.00 40.22 190 ARG A CA 1
ATOM 1474 C C . ARG A 1 190 ? 2.137 16.539 -15.623 1.00 40.22 190 ARG A C 1
ATOM 1476 O O . ARG A 1 190 ? 2.673 15.430 -15.580 1.00 40.22 190 ARG A O 1
ATOM 1483 N N . ASP A 1 191 ? 1.975 17.260 -16.730 1.00 34.69 191 ASP A N 1
ATOM 1484 C CA . ASP A 1 191 ? 2.614 17.001 -18.027 1.00 34.69 191 ASP A CA 1
ATOM 1485 C C . ASP A 1 191 ? 4.121 17.308 -17.960 1.00 34.69 191 ASP A C 1
ATOM 1487 O O . ASP A 1 191 ? 4.623 18.307 -18.472 1.00 34.69 191 ASP A O 1
ATOM 1491 N N . GLU A 1 192 ? 4.869 16.434 -17.294 1.00 38.56 192 GLU A N 1
ATOM 1492 C CA . GLU A 1 192 ? 6.206 16.095 -17.783 1.00 38.56 192 GLU A CA 1
ATOM 1493 C C . GLU A 1 192 ? 6.007 15.055 -18.891 1.00 38.56 192 GLU A C 1
ATOM 1495 O O . GLU A 1 192 ? 5.113 14.221 -18.755 1.00 38.56 192 GLU A O 1
ATOM 1500 N N . GLU A 1 193 ? 6.788 15.095 -19.978 1.00 39.38 193 GLU A N 1
ATOM 1501 C CA . GLU A 1 193 ? 6.791 14.080 -21.049 1.00 39.38 193 GLU A CA 1
ATOM 1502 C C . GLU A 1 193 ? 6.963 12.668 -20.453 1.00 39.38 193 GLU A C 1
ATOM 1504 O O . GLU A 1 193 ? 8.067 12.131 -20.346 1.00 39.38 193 GLU A O 1
ATOM 1509 N N . LYS A 1 194 ? 5.863 12.045 -20.020 1.00 52.41 194 LYS A N 1
ATOM 1510 C CA . LYS A 1 194 ? 5.865 10.687 -19.494 1.00 52.41 194 LYS A CA 1
ATOM 1511 C C . LYS A 1 194 ? 6.048 9.765 -20.684 1.00 52.41 194 LYS A C 1
ATOM 1513 O O . LYS A 1 194 ? 5.154 9.630 -21.516 1.00 52.41 194 LYS A O 1
ATOM 1518 N N . MET A 1 195 ? 7.211 9.122 -20.754 1.00 60.81 195 MET A N 1
ATOM 1519 C CA . MET A 1 195 ? 7.417 8.000 -21.662 1.00 60.81 195 MET A CA 1
ATOM 1520 C C . MET A 1 195 ? 6.270 7.000 -21.515 1.00 60.81 195 MET A C 1
ATOM 1522 O O . MET A 1 195 ? 5.917 6.608 -20.398 1.00 60.81 195 MET A O 1
ATOM 1526 N N . ASP A 1 196 ? 5.721 6.554 -22.646 1.00 83.69 196 ASP A N 1
ATOM 1527 C CA . ASP A 1 196 ? 4.748 5.467 -22.662 1.00 83.69 196 ASP A CA 1
ATOM 1528 C C . ASP A 1 196 ? 5.346 4.267 -21.908 1.00 83.69 196 ASP A C 1
ATOM 1530 O O . ASP A 1 196 ? 6.465 3.818 -22.181 1.00 83.69 196 ASP A O 1
ATOM 1534 N N . ILE A 1 197 ? 4.607 3.728 -20.937 1.00 90.69 197 ILE A N 1
ATOM 1535 C CA . ILE A 1 197 ? 5.045 2.585 -20.130 1.00 90.69 197 ILE A CA 1
ATOM 1536 C C . ILE A 1 197 ? 5.453 1.398 -21.005 1.00 90.69 197 ILE A C 1
ATOM 1538 O O . ILE A 1 197 ? 6.347 0.628 -20.649 1.00 90.69 197 ILE A O 1
ATOM 1542 N N . LYS A 1 198 ? 4.846 1.256 -22.186 1.00 91.31 198 LYS A N 1
ATOM 1543 C CA . LYS A 1 198 ? 5.238 0.234 -23.152 1.00 91.31 198 LYS A CA 1
ATOM 1544 C C . LYS A 1 198 ? 6.689 0.410 -23.602 1.00 91.31 198 LYS A C 1
ATOM 1546 O O . LYS A 1 198 ? 7.416 -0.580 -23.697 1.00 91.31 198 LYS A O 1
ATOM 1551 N N . GLU A 1 199 ? 7.134 1.642 -23.835 1.00 92.75 199 GLU A N 1
ATOM 1552 C CA . GLU A 1 199 ? 8.524 1.952 -24.177 1.00 92.75 199 GLU A CA 1
ATOM 1553 C C . GLU A 1 199 ? 9.471 1.686 -23.008 1.00 92.75 199 GLU A C 1
ATOM 1555 O O . GLU A 1 199 ? 10.528 1.080 -23.210 1.00 92.75 199 GLU A O 1
ATOM 1560 N N . VAL A 1 200 ? 9.079 2.057 -21.782 1.00 94.00 200 VAL A N 1
ATOM 1561 C CA . VAL A 1 200 ? 9.835 1.723 -20.562 1.00 94.00 200 VAL A CA 1
ATOM 1562 C C . VAL A 1 200 ? 10.076 0.214 -20.497 1.00 94.00 200 VAL A C 1
ATOM 1564 O O . VAL A 1 200 ? 11.213 -0.226 -20.337 1.00 94.00 200 VAL A O 1
ATOM 1567 N N . LEU A 1 201 ? 9.038 -0.602 -20.698 1.00 96.25 201 LEU A N 1
ATOM 1568 C CA . LEU A 1 201 ? 9.158 -2.062 -20.645 1.00 96.25 201 LEU A CA 1
ATOM 1569 C C . LEU A 1 201 ? 10.005 -2.643 -21.778 1.00 96.25 201 LEU A C 1
ATOM 1571 O O . LEU A 1 201 ? 10.721 -3.622 -21.561 1.00 96.25 201 LEU A O 1
ATOM 1575 N N . VAL A 1 202 ? 9.969 -2.053 -22.975 1.00 96.50 202 VAL A N 1
ATOM 1576 C CA . VAL A 1 202 ? 10.873 -2.438 -24.070 1.00 96.50 202 VAL A CA 1
ATOM 1577 C C . VAL A 1 202 ? 12.328 -2.189 -23.668 1.00 96.50 202 VAL A C 1
ATOM 1579 O O . VAL A 1 202 ? 13.157 -3.093 -23.803 1.00 96.50 202 VAL A O 1
ATOM 1582 N N . ARG A 1 203 ? 12.634 -1.012 -23.107 1.00 96.44 203 ARG A N 1
ATOM 1583 C CA . ARG A 1 203 ? 13.984 -0.673 -22.629 1.00 96.44 203 ARG A CA 1
ATOM 1584 C C . ARG A 1 203 ? 14.424 -1.577 -21.478 1.00 96.44 203 ARG A C 1
ATOM 1586 O O . ARG A 1 203 ? 15.546 -2.074 -21.503 1.00 96.44 203 ARG A O 1
ATOM 1593 N N . GLN A 1 204 ? 13.539 -1.863 -20.521 1.00 97.75 204 GLN A N 1
ATOM 1594 C CA . GLN A 1 204 ? 13.841 -2.772 -19.411 1.00 97.75 204 GLN A CA 1
ATOM 1595 C C . GLN A 1 204 ? 14.124 -4.198 -19.880 1.00 97.75 204 GLN A C 1
ATOM 1597 O O . GLN A 1 204 ? 15.062 -4.827 -19.398 1.00 97.75 204 GLN A O 1
ATOM 1602 N N . ARG A 1 205 ? 13.366 -4.717 -20.852 1.00 96.62 205 ARG A N 1
ATOM 1603 C CA . ARG A 1 205 ? 13.630 -6.047 -21.423 1.00 96.62 205 ARG A CA 1
ATOM 1604 C C . ARG A 1 205 ? 14.960 -6.093 -22.165 1.00 96.62 205 ARG A C 1
ATOM 1606 O O . ARG A 1 205 ? 15.687 -7.071 -22.014 1.00 96.62 205 ARG A O 1
ATOM 1613 N N . ALA A 1 206 ? 15.291 -5.057 -22.938 1.00 97.69 206 ALA A N 1
ATOM 1614 C CA . ALA A 1 206 ? 16.591 -4.958 -23.598 1.00 97.69 206 ALA A CA 1
ATOM 1615 C C . ALA A 1 206 ? 17.731 -4.972 -22.565 1.00 97.69 206 ALA A C 1
ATOM 1617 O O . ALA A 1 206 ? 18.601 -5.838 -22.631 1.00 97.69 206 ALA A O 1
ATOM 1618 N N . PHE A 1 207 ? 17.641 -4.113 -21.546 1.00 97.81 207 PHE A N 1
ATOM 1619 C CA . PHE A 1 207 ? 18.623 -4.022 -20.467 1.00 97.81 207 PHE A CA 1
ATOM 1620 C C . PHE A 1 207 ? 18.760 -5.327 -19.662 1.00 97.81 207 PHE A C 1
ATOM 1622 O O . PHE A 1 207 ? 19.863 -5.781 -19.364 1.00 97.81 207 PHE A O 1
ATOM 1629 N N . PHE A 1 208 ? 17.648 -5.995 -19.344 1.00 98.12 208 PHE A N 1
ATOM 1630 C CA . PHE A 1 208 ? 17.665 -7.293 -18.666 1.00 98.12 208 PHE A CA 1
ATOM 1631 C C . PHE A 1 208 ? 18.336 -8.388 -19.516 1.00 98.12 208 PHE A C 1
ATOM 1633 O O . PHE A 1 208 ? 19.080 -9.224 -18.990 1.00 98.12 208 PHE A O 1
ATOM 1640 N N . ASN A 1 209 ? 18.110 -8.377 -20.834 1.00 97.31 209 ASN A N 1
ATOM 1641 C CA . ASN A 1 209 ? 18.666 -9.358 -21.768 1.00 97.31 209 ASN A CA 1
ATOM 1642 C C . ASN A 1 209 ? 20.178 -9.213 -21.983 1.00 97.31 209 ASN A C 1
ATOM 1644 O O . ASN A 1 209 ? 20.832 -10.212 -22.282 1.00 97.31 209 ASN A O 1
ATOM 1648 N N . GLU A 1 210 ? 20.754 -8.030 -21.747 1.00 96.62 210 GLU A N 1
ATOM 1649 C CA . GLU A 1 210 ? 22.213 -7.846 -21.667 1.00 96.62 210 GLU A CA 1
ATOM 1650 C C . GLU A 1 210 ? 22.839 -8.674 -20.528 1.00 96.62 210 GLU A C 1
ATOM 1652 O O . GLU A 1 210 ? 24.034 -8.965 -20.533 1.00 96.62 210 GLU A O 1
ATOM 1657 N N . GLY A 1 211 ? 22.036 -9.093 -19.543 1.00 95.00 211 GLY A N 1
ATOM 1658 C CA . GLY A 1 211 ? 22.447 -9.995 -18.470 1.00 95.00 211 GLY A CA 1
ATOM 1659 C C . GLY A 1 211 ? 23.179 -9.316 -17.314 1.00 95.00 211 GLY A C 1
ATOM 1660 O O . GLY A 1 211 ? 23.543 -9.997 -16.354 1.00 95.00 211 GLY A O 1
ATOM 1661 N N . VAL A 1 212 ? 23.347 -7.991 -17.349 1.00 95.62 212 VAL A N 1
ATOM 1662 C CA . VAL A 1 212 ? 24.074 -7.227 -16.320 1.00 95.62 212 VAL A CA 1
ATOM 1663 C C . VAL A 1 212 ? 23.415 -7.359 -14.944 1.00 95.62 212 VAL A C 1
ATOM 1665 O O . VAL A 1 212 ? 24.100 -7.486 -13.932 1.00 95.62 212 VAL A O 1
ATOM 1668 N N . THR A 1 213 ? 22.081 -7.430 -14.892 1.00 97.19 213 THR A N 1
ATOM 1669 C CA . THR A 1 213 ? 21.317 -7.617 -13.644 1.00 97.19 213 THR A CA 1
ATOM 1670 C C . THR A 1 213 ? 21.515 -9.002 -13.018 1.00 97.19 213 THR A C 1
ATOM 1672 O O . THR A 1 213 ? 21.243 -9.198 -11.829 1.00 97.19 213 THR A O 1
ATOM 1675 N N . LYS A 1 214 ? 22.033 -9.981 -13.776 1.00 95.81 214 LYS A N 1
ATOM 1676 C CA . LYS A 1 214 ? 22.324 -11.326 -13.265 1.00 95.81 214 LYS A CA 1
ATOM 1677 C C . LYS A 1 214 ? 23.602 -11.352 -12.423 1.00 95.81 214 LYS A C 1
ATOM 1679 O O . LYS A 1 214 ? 23.680 -12.200 -11.533 1.00 95.81 214 LYS A O 1
ATOM 1684 N N . ASP A 1 215 ? 24.533 -10.421 -12.637 1.00 97.75 215 ASP A N 1
ATOM 1685 C CA . ASP A 1 215 ? 25.764 -10.280 -11.853 1.00 97.75 215 ASP A CA 1
ATOM 1686 C C . ASP A 1 215 ? 25.478 -9.800 -10.418 1.00 97.75 215 ASP A C 1
ATOM 1688 O O . ASP A 1 215 ? 24.881 -8.747 -10.189 1.00 97.75 215 ASP A O 1
ATOM 1692 N N . LEU A 1 216 ? 25.953 -10.554 -9.425 1.00 98.12 216 LEU A N 1
ATOM 1693 C CA . LEU A 1 216 ? 25.767 -10.220 -8.011 1.00 98.12 216 LEU A CA 1
ATOM 1694 C C . LEU A 1 216 ? 26.492 -8.932 -7.614 1.00 98.12 216 LEU A C 1
ATOM 1696 O O . LEU A 1 216 ? 26.006 -8.212 -6.736 1.00 98.12 216 LEU A O 1
ATOM 1700 N N . ALA A 1 217 ? 27.622 -8.607 -8.252 1.00 98.38 217 ALA A N 1
ATOM 1701 C CA . ALA A 1 217 ? 28.327 -7.366 -7.960 1.00 98.38 217 ALA A CA 1
ATOM 1702 C C . ALA A 1 217 ? 27.521 -6.146 -8.438 1.00 98.38 217 ALA A C 1
ATOM 1704 O O . ALA A 1 217 ? 27.442 -5.152 -7.711 1.00 98.38 217 ALA A O 1
ATOM 1705 N N . TYR A 1 218 ? 26.859 -6.231 -9.598 1.00 98.25 218 TYR A N 1
ATOM 1706 C CA . TYR A 1 218 ? 25.918 -5.210 -10.064 1.00 98.25 218 TYR A CA 1
ATOM 1707 C C . TYR A 1 218 ? 24.761 -4.996 -9.079 1.00 98.25 218 TYR A C 1
ATOM 1709 O O . TYR A 1 218 ? 24.528 -3.866 -8.642 1.00 98.25 218 TYR A O 1
ATOM 1717 N N . ARG A 1 219 ? 24.103 -6.077 -8.637 1.00 98.56 219 ARG A N 1
ATOM 1718 C CA . ARG A 1 219 ? 23.005 -6.005 -7.652 1.00 98.56 219 ARG A CA 1
ATOM 1719 C C . ARG A 1 219 ? 23.449 -5.353 -6.343 1.00 98.56 219 ARG A C 1
ATOM 1721 O O . ARG A 1 219 ? 22.781 -4.459 -5.828 1.00 98.56 219 ARG A O 1
ATOM 1728 N N . ARG A 1 220 ? 24.621 -5.745 -5.831 1.00 98.81 220 ARG A N 1
ATOM 1729 C CA . ARG A 1 220 ? 25.222 -5.176 -4.615 1.00 98.81 220 ARG A CA 1
ATOM 1730 C C . ARG A 1 220 ? 25.479 -3.676 -4.751 1.00 98.81 220 ARG A C 1
ATOM 1732 O O . ARG A 1 220 ? 25.155 -2.926 -3.832 1.00 98.81 220 ARG A O 1
ATOM 1739 N N . ARG A 1 221 ? 26.031 -3.229 -5.886 1.00 98.62 221 ARG A N 1
ATOM 1740 C CA . ARG A 1 221 ? 26.222 -1.796 -6.166 1.00 98.62 221 ARG A CA 1
ATOM 1741 C C . ARG A 1 221 ? 24.888 -1.055 -6.208 1.00 98.62 221 ARG A C 1
ATOM 1743 O O . ARG A 1 221 ? 24.807 0.026 -5.639 1.00 98.62 221 ARG A O 1
ATOM 1750 N N . GLY A 1 222 ? 23.852 -1.641 -6.810 1.00 98.62 222 GLY A N 1
ATOM 1751 C CA . GLY A 1 222 ? 22.508 -1.059 -6.825 1.00 98.62 222 GLY A CA 1
ATOM 1752 C C . GLY A 1 222 ? 21.941 -0.836 -5.421 1.00 98.62 222 GLY A C 1
ATOM 1753 O O . GLY A 1 222 ? 21.503 0.265 -5.105 1.00 98.62 222 GLY A O 1
ATOM 1754 N N . LEU A 1 223 ? 22.044 -1.837 -4.541 1.00 98.88 223 LEU A N 1
ATOM 1755 C CA . LEU A 1 223 ? 21.608 -1.722 -3.143 1.00 98.88 223 LEU A CA 1
ATOM 1756 C C . LEU A 1 223 ? 22.401 -0.665 -2.354 1.00 98.88 223 LEU A C 1
ATOM 1758 O O . LEU A 1 223 ? 21.831 0.060 -1.543 1.00 98.88 223 LEU A O 1
ATOM 1762 N N . LEU A 1 224 ? 23.713 -0.555 -2.590 1.00 98.88 224 LEU A N 1
ATOM 1763 C CA . LEU A 1 224 ? 24.550 0.473 -1.961 1.00 98.88 224 LEU A CA 1
ATOM 1764 C C . LEU A 1 224 ? 24.205 1.884 -2.450 1.00 98.88 224 LEU A C 1
ATOM 1766 O O . LEU A 1 224 ? 24.154 2.797 -1.628 1.00 98.88 224 LEU A O 1
ATOM 1770 N N . LYS A 1 225 ? 23.947 2.051 -3.754 1.00 98.69 225 LYS A N 1
ATOM 1771 C CA . LYS A 1 225 ? 23.489 3.319 -4.336 1.00 98.69 225 LYS A CA 1
ATOM 1772 C C . LYS A 1 225 ? 22.144 3.740 -3.752 1.00 98.69 225 LYS A C 1
ATOM 1774 O O . LYS A 1 225 ? 22.042 4.857 -3.264 1.00 98.69 225 LYS A O 1
ATOM 1779 N N . LEU A 1 226 ? 21.172 2.824 -3.702 1.00 98.81 226 LEU A N 1
ATOM 1780 C CA . LEU A 1 226 ? 19.872 3.092 -3.085 1.00 98.81 226 LEU A CA 1
ATOM 1781 C C . LEU A 1 226 ? 20.032 3.519 -1.623 1.00 98.81 226 LEU A C 1
ATOM 1783 O O . LEU A 1 226 ? 19.472 4.528 -1.221 1.00 98.81 226 LEU A O 1
ATOM 1787 N N . ARG A 1 227 ? 20.857 2.814 -0.837 1.00 98.88 227 ARG A N 1
ATOM 1788 C CA . ARG A 1 227 ? 21.129 3.197 0.559 1.00 98.88 227 ARG A CA 1
ATOM 1789 C C . ARG A 1 227 ? 21.686 4.614 0.682 1.00 98.88 227 ARG A C 1
ATOM 1791 O O . ARG A 1 227 ? 21.297 5.334 1.592 1.00 98.88 227 ARG A O 1
ATOM 1798 N N . ALA A 1 228 ? 22.624 4.978 -0.192 1.00 98.81 228 ALA A N 1
ATOM 1799 C CA . ALA A 1 228 ? 23.238 6.300 -0.189 1.00 98.81 228 ALA A CA 1
ATOM 1800 C C . ALA A 1 228 ? 22.234 7.392 -0.584 1.00 98.81 228 ALA A C 1
ATOM 1802 O O . ALA A 1 228 ? 22.193 8.423 0.075 1.00 98.81 228 ALA A O 1
ATOM 1803 N N . ALA A 1 229 ? 21.393 7.139 -1.591 1.00 98.75 229 ALA A N 1
ATOM 1804 C CA . ALA A 1 229 ? 20.349 8.067 -2.011 1.00 98.75 229 ALA A CA 1
ATOM 1805 C C . ALA A 1 229 ? 19.290 8.267 -0.916 1.00 98.75 229 ALA A C 1
ATOM 1807 O O . ALA A 1 229 ? 19.006 9.397 -0.542 1.00 98.75 229 ALA A O 1
ATOM 1808 N N . VAL A 1 230 ? 18.788 7.187 -0.304 1.00 98.75 230 VAL A N 1
ATOM 1809 C CA . VAL A 1 230 ? 17.862 7.286 0.841 1.00 98.75 230 VAL A CA 1
ATOM 1810 C C . VAL A 1 230 ? 18.481 8.098 1.979 1.00 98.75 230 VAL A C 1
ATOM 1812 O O . VAL A 1 230 ? 17.815 8.952 2.551 1.00 98.75 230 VAL A O 1
ATOM 1815 N N . LYS A 1 231 ? 19.773 7.889 2.265 1.00 98.75 231 LYS A N 1
ATOM 1816 C CA . LYS A 1 231 ? 20.488 8.659 3.287 1.00 98.75 231 LYS A CA 1
ATOM 1817 C C . LYS A 1 231 ? 20.635 10.137 2.931 1.00 98.75 231 LYS A C 1
ATOM 1819 O O . LYS A 1 231 ? 20.613 10.975 3.824 1.00 98.75 231 LYS A O 1
ATOM 1824 N N . HIS A 1 232 ? 20.811 10.453 1.652 1.00 98.75 232 HIS A N 1
ATOM 1825 C CA . HIS A 1 232 ? 20.931 11.828 1.184 1.00 98.75 232 HIS A CA 1
ATOM 1826 C C . HIS A 1 232 ? 19.611 12.603 1.306 1.00 98.75 232 HIS A C 1
ATOM 1828 O O . HIS A 1 232 ? 19.639 13.773 1.667 1.00 98.75 232 HIS A O 1
ATOM 1834 N N . HIS A 1 233 ? 18.478 11.937 1.070 1.00 98.69 233 HIS A N 1
ATOM 1835 C CA . HIS A 1 233 ? 17.142 12.544 1.073 1.00 98.69 233 HIS A CA 1
ATOM 1836 C C . HIS A 1 233 ? 16.335 12.264 2.350 1.00 98.69 233 HIS A C 1
ATOM 1838 O O . HIS A 1 233 ? 15.114 12.370 2.330 1.00 98.69 233 HIS A O 1
ATOM 1844 N N . GLU A 1 234 ? 16.978 11.882 3.457 1.00 98.56 234 GLU A N 1
ATOM 1845 C CA . GLU A 1 234 ? 16.277 11.488 4.690 1.00 98.56 234 GLU A CA 1
ATOM 1846 C C . GLU A 1 234 ? 15.324 12.578 5.195 1.00 98.56 234 GLU A C 1
ATOM 1848 O O . GLU A 1 234 ? 14.157 12.296 5.466 1.00 98.56 234 GLU A O 1
ATOM 1853 N N . ASP A 1 235 ? 15.792 13.826 5.229 1.00 98.69 235 ASP A N 1
ATOM 1854 C CA . ASP A 1 235 ? 14.984 14.963 5.673 1.00 98.69 235 ASP A CA 1
ATOM 1855 C C . ASP A 1 235 ? 13.806 15.224 4.719 1.00 98.69 235 ASP A C 1
ATOM 1857 O O . ASP A 1 235 ? 12.677 15.403 5.169 1.00 98.69 235 ASP A O 1
ATOM 1861 N N . GLU A 1 236 ? 14.020 15.124 3.399 1.00 98.75 236 GLU A N 1
ATOM 1862 C CA . GLU A 1 236 ? 12.939 15.249 2.406 1.00 98.75 236 GLU A CA 1
ATOM 1863 C C . GLU A 1 236 ? 11.882 14.142 2.564 1.00 98.75 236 GLU A C 1
ATOM 1865 O O . GLU A 1 236 ? 10.687 14.393 2.385 1.00 98.75 236 GLU A O 1
ATOM 1870 N N . ILE A 1 237 ? 12.303 12.921 2.920 1.00 98.88 237 ILE A N 1
ATOM 1871 C CA . ILE A 1 237 ? 11.397 11.801 3.203 1.00 98.88 237 ILE A CA 1
ATOM 1872 C C . ILE A 1 237 ? 10.559 12.106 4.450 1.00 98.88 237 ILE A C 1
ATOM 1874 O O . ILE A 1 237 ? 9.340 11.925 4.417 1.00 98.88 237 ILE A O 1
ATOM 1878 N N . PHE A 1 238 ? 11.178 12.578 5.535 1.00 98.75 238 PHE A N 1
ATOM 1879 C CA . PHE A 1 238 ? 10.461 12.924 6.766 1.00 98.75 238 PHE A CA 1
ATOM 1880 C C . PHE A 1 238 ? 9.469 14.068 6.546 1.00 98.75 238 PHE A C 1
ATOM 1882 O O . PHE A 1 238 ? 8.313 13.954 6.951 1.00 98.75 238 PHE A O 1
ATOM 1889 N N . ASP A 1 239 ? 9.874 15.117 5.835 1.00 98.69 239 ASP A N 1
ATOM 1890 C CA . ASP A 1 239 ? 9.006 16.249 5.511 1.00 98.69 239 ASP A CA 1
ATOM 1891 C C . ASP A 1 239 ? 7.826 15.831 4.627 1.00 98.69 239 ASP A C 1
ATOM 1893 O O . ASP A 1 239 ? 6.704 16.318 4.783 1.00 98.69 239 ASP A O 1
ATOM 1897 N N . ALA A 1 240 ? 8.048 14.922 3.677 1.00 98.69 240 ALA A N 1
ATOM 1898 C CA . ALA A 1 240 ? 6.980 14.380 2.848 1.00 98.69 240 ALA A CA 1
ATOM 1899 C C . ALA A 1 240 ? 5.990 13.523 3.654 1.00 98.69 240 ALA A C 1
ATOM 1901 O O . ALA A 1 240 ? 4.779 13.690 3.506 1.00 98.69 240 ALA A O 1
ATOM 1902 N N . LEU A 1 241 ? 6.490 12.656 4.539 1.00 98.75 241 LEU A N 1
ATOM 1903 C CA . LEU A 1 241 ? 5.661 11.831 5.422 1.00 98.75 241 LEU A CA 1
ATOM 1904 C C . LEU A 1 241 ? 4.850 12.677 6.407 1.00 98.75 241 LEU A C 1
ATOM 1906 O O . LEU A 1 241 ? 3.681 12.379 6.654 1.00 98.75 241 LEU A O 1
ATOM 1910 N N . TYR A 1 242 ? 5.434 13.756 6.926 1.00 98.31 242 TYR A N 1
ATOM 1911 C CA . TYR A 1 242 ? 4.717 14.702 7.771 1.00 98.31 242 TYR A CA 1
ATOM 1912 C C . TYR A 1 242 ? 3.604 15.422 6.999 1.00 98.31 242 TYR A C 1
ATOM 1914 O O . TYR A 1 242 ? 2.485 15.519 7.492 1.00 98.31 242 TYR A O 1
ATOM 1922 N N . ARG A 1 243 ? 3.866 15.884 5.769 1.00 98.00 243 ARG A N 1
ATOM 1923 C CA . ARG A 1 243 ? 2.850 16.570 4.951 1.00 98.00 243 ARG A CA 1
ATOM 1924 C C . ARG A 1 243 ? 1.661 15.677 4.605 1.00 98.00 243 ARG A C 1
ATOM 1926 O O . ARG A 1 243 ? 0.524 16.124 4.729 1.00 98.00 243 ARG A O 1
ATOM 1933 N N . ASP A 1 244 ? 1.917 14.440 4.187 1.00 98.12 244 ASP A N 1
ATOM 1934 C CA . ASP A 1 244 ? 0.849 13.534 3.752 1.00 98.12 244 ASP A CA 1
ATOM 1935 C C . ASP A 1 244 ? 0.112 12.893 4.946 1.00 98.12 244 ASP A C 1
ATOM 1937 O O . ASP A 1 244 ? -1.113 12.784 4.937 1.00 98.12 244 ASP A O 1
ATOM 1941 N N . LEU A 1 245 ? 0.832 12.479 5.997 1.00 98.25 245 LEU A N 1
ATOM 1942 C CA . LEU A 1 245 ? 0.293 11.636 7.079 1.00 98.25 245 LEU A CA 1
ATOM 1943 C C . LEU A 1 245 ? 0.435 12.229 8.484 1.00 98.25 245 LEU A C 1
ATOM 1945 O O . LEU A 1 245 ? -0.039 11.629 9.446 1.00 98.25 245 LEU A O 1
ATOM 1949 N N . GLY A 1 246 ? 1.077 13.384 8.649 1.00 97.31 246 GLY A N 1
ATOM 1950 C CA . GLY A 1 246 ? 1.333 13.965 9.969 1.00 97.31 246 GLY A CA 1
ATOM 1951 C C . GLY A 1 246 ? 2.289 13.137 10.832 1.00 97.31 246 GLY A C 1
ATOM 1952 O O . GLY A 1 246 ? 2.333 13.338 12.045 1.00 97.31 246 GLY A O 1
ATOM 1953 N N . LYS A 1 247 ? 3.040 12.196 10.240 1.00 97.81 247 LYS A N 1
ATOM 1954 C CA . LYS A 1 247 ? 3.982 11.347 10.979 1.00 97.81 247 LYS A CA 1
ATOM 1955 C C . LYS A 1 247 ? 5.140 12.174 11.511 1.00 97.81 247 LYS A C 1
ATOM 1957 O O . LYS A 1 247 ? 5.791 12.896 10.758 1.00 97.81 247 LYS A O 1
ATOM 1962 N N . SER A 1 248 ? 5.451 12.014 12.795 1.00 96.62 248 SER A N 1
ATOM 1963 C CA . SER A 1 248 ? 6.652 12.615 13.374 1.00 96.62 248 SER A CA 1
ATOM 1964 C C . SER A 1 248 ? 7.916 12.021 12.742 1.00 96.62 248 SER A C 1
ATOM 1966 O O . SER A 1 248 ? 7.899 10.923 12.175 1.00 96.62 248 SER A O 1
ATOM 1968 N N . THR A 1 249 ? 9.049 12.715 12.865 1.00 97.31 249 THR A N 1
ATOM 1969 C CA . THR A 1 249 ? 10.351 12.197 12.413 1.00 97.31 249 THR A CA 1
ATOM 1970 C C . THR A 1 249 ? 10.678 10.850 13.061 1.00 97.31 249 THR A C 1
ATOM 1972 O O . THR A 1 249 ? 11.177 9.945 12.395 1.00 97.31 249 THR A O 1
ATOM 1975 N N . TYR A 1 250 ? 10.360 10.693 14.352 1.00 96.88 250 TYR A N 1
ATOM 1976 C CA . TYR A 1 250 ? 10.609 9.452 15.083 1.00 96.88 250 TYR A CA 1
ATOM 1977 C C . TYR A 1 250 ? 9.786 8.294 14.510 1.00 96.88 250 TYR A C 1
ATOM 1979 O O . TYR A 1 250 ? 10.355 7.264 14.152 1.00 96.88 250 TYR A O 1
ATOM 1987 N N . GLU A 1 251 ? 8.472 8.482 14.353 1.00 97.25 251 GLU A N 1
ATOM 1988 C CA . GLU A 1 251 ? 7.584 7.456 13.797 1.00 97.25 251 GLU A CA 1
ATOM 1989 C C . GLU A 1 251 ? 7.945 7.127 12.338 1.00 97.25 251 GLU A C 1
ATOM 1991 O O . GLU A 1 251 ? 7.946 5.961 11.935 1.00 97.25 251 GLU A O 1
ATOM 1996 N N . SER A 1 252 ? 8.317 8.138 11.551 1.00 98.38 252 SER A N 1
ATOM 1997 C CA . SER A 1 252 ? 8.768 7.974 10.164 1.00 98.38 252 SER A CA 1
ATOM 1998 C C . SER A 1 252 ? 10.045 7.135 10.066 1.00 98.38 252 SER A C 1
ATOM 2000 O O . SER A 1 252 ? 10.166 6.267 9.197 1.00 98.38 252 SER A O 1
ATOM 2002 N N . TYR A 1 253 ? 11.002 7.344 10.973 1.00 98.50 253 TYR A N 1
ATOM 2003 C CA . TYR A 1 253 ? 12.208 6.523 11.027 1.00 98.50 253 TYR A CA 1
ATOM 2004 C C . TYR A 1 253 ? 11.905 5.102 11.511 1.00 98.50 253 TYR A C 1
ATOM 2006 O O . TYR A 1 253 ? 12.342 4.138 10.883 1.00 98.50 253 TYR A O 1
ATOM 2014 N N . GLU A 1 254 ? 11.143 4.961 12.598 1.00 96.38 254 GLU A N 1
ATOM 2015 C CA . GLU A 1 254 ? 10.798 3.669 13.200 1.00 96.38 254 GLU A CA 1
ATOM 2016 C C . GLU A 1 254 ? 10.047 2.762 12.218 1.00 96.38 254 GLU A C 1
ATOM 2018 O O . GLU A 1 254 ? 10.352 1.574 12.104 1.00 96.38 254 GLU A O 1
ATOM 2023 N N . THR A 1 255 ? 9.082 3.326 11.492 1.00 97.44 255 THR A N 1
ATOM 2024 C CA . THR A 1 255 ? 8.138 2.544 10.688 1.00 97.44 255 THR A CA 1
ATOM 2025 C C . THR A 1 255 ? 8.445 2.523 9.200 1.00 97.44 255 THR A C 1
ATOM 2027 O O . THR A 1 255 ? 7.884 1.681 8.499 1.00 97.44 255 THR A O 1
ATOM 2030 N N . GLU A 1 256 ? 9.319 3.405 8.700 1.00 98.62 256 GLU A N 1
ATOM 2031 C CA . GLU A 1 256 ? 9.619 3.473 7.268 1.00 98.62 256 GLU A CA 1
ATOM 2032 C C . GLU A 1 256 ? 11.113 3.411 6.957 1.00 98.62 256 GLU A C 1
ATOM 2034 O O . GLU A 1 256 ? 11.603 2.395 6.457 1.00 98.62 256 GLU A O 1
ATOM 2039 N N . VAL A 1 257 ? 11.861 4.472 7.261 1.00 98.62 257 VAL A N 1
ATOM 2040 C CA . VAL A 1 257 ? 13.260 4.609 6.816 1.00 98.62 257 VAL A CA 1
ATOM 2041 C C . VAL A 1 257 ? 14.178 3.570 7.474 1.00 98.62 257 VAL A C 1
ATOM 2043 O O . VAL A 1 257 ? 14.989 2.929 6.799 1.00 98.62 257 VAL A O 1
ATOM 2046 N N . GLY A 1 258 ? 14.014 3.322 8.775 1.00 98.12 258 GLY A N 1
ATOM 2047 C CA . GLY A 1 258 ? 14.787 2.324 9.515 1.00 98.12 258 GLY A CA 1
ATOM 2048 C C . GLY A 1 258 ? 14.585 0.900 8.987 1.00 98.12 258 GLY A C 1
ATOM 2049 O O . GLY A 1 258 ? 15.553 0.142 8.865 1.00 98.12 258 GLY A O 1
ATOM 2050 N N . LEU A 1 259 ? 13.355 0.543 8.594 1.00 97.00 259 LEU A N 1
ATOM 2051 C CA . LEU A 1 259 ? 13.055 -0.752 7.972 1.00 97.00 259 LEU A CA 1
ATOM 2052 C C . LEU A 1 259 ? 13.725 -0.893 6.600 1.00 97.00 259 LEU A C 1
ATOM 2054 O O . LEU A 1 259 ? 14.316 -1.937 6.316 1.00 97.00 259 LEU A O 1
ATOM 2058 N N . VAL A 1 260 ? 13.720 0.163 5.783 1.00 98.62 260 VAL A N 1
ATOM 2059 C CA . VAL A 1 260 ? 14.416 0.191 4.485 1.00 98.62 260 VAL A CA 1
ATOM 2060 C C . VAL A 1 260 ? 15.917 -0.052 4.664 1.00 98.62 260 VAL A C 1
ATOM 2062 O O . VAL A 1 260 ? 16.497 -0.895 3.973 1.00 98.62 260 VAL A O 1
ATOM 2065 N N . TYR A 1 261 ? 16.559 0.603 5.636 1.00 98.69 261 TYR A N 1
ATOM 2066 C CA . TYR A 1 261 ? 17.972 0.345 5.933 1.00 98.69 261 TYR A CA 1
ATOM 2067 C C . TYR A 1 261 ? 18.237 -1.070 6.438 1.00 98.69 261 TYR A C 1
ATOM 2069 O O . TYR A 1 261 ? 19.242 -1.680 6.046 1.00 98.69 261 TYR A O 1
ATOM 2077 N N . SER A 1 262 ? 17.361 -1.595 7.295 1.00 98.12 262 SER A N 1
ATOM 2078 C CA . SER A 1 262 ? 17.461 -2.962 7.806 1.00 98.12 262 SER A CA 1
ATOM 2079 C C . SER A 1 262 ? 17.414 -3.980 6.662 1.00 98.12 262 SER A C 1
ATOM 2081 O O . SER A 1 262 ? 18.300 -4.832 6.556 1.00 98.12 262 SER A O 1
ATOM 2083 N N . GLU A 1 263 ? 16.466 -3.832 5.734 1.00 98.56 263 GLU A N 1
ATOM 2084 C CA . GLU A 1 263 ? 16.297 -4.728 4.585 1.00 98.56 263 GLU A CA 1
ATOM 2085 C C . GLU A 1 263 ? 17.463 -4.636 3.591 1.00 98.56 263 GLU A C 1
ATOM 2087 O O . GLU A 1 263 ? 17.979 -5.668 3.150 1.00 98.56 263 GLU A O 1
ATOM 2092 N N . ILE A 1 264 ? 17.971 -3.432 3.296 1.00 98.81 264 ILE A N 1
ATOM 2093 C CA . ILE A 1 264 ? 19.190 -3.281 2.482 1.00 98.81 264 ILE A CA 1
ATOM 2094 C C . ILE A 1 264 ? 20.371 -3.986 3.155 1.00 98.81 264 ILE A C 1
ATOM 2096 O O . ILE A 1 264 ? 21.113 -4.732 2.510 1.00 98.81 264 ILE A O 1
ATOM 2100 N N . THR A 1 265 ? 20.554 -3.767 4.457 1.00 98.62 265 THR A N 1
ATOM 2101 C CA . THR A 1 265 ? 21.655 -4.359 5.227 1.00 98.62 265 THR A CA 1
ATOM 2102 C C . THR A 1 265 ? 21.560 -5.882 5.241 1.00 98.62 265 THR A C 1
ATOM 2104 O O . THR A 1 265 ? 22.565 -6.566 5.018 1.00 98.62 265 THR A O 1
ATOM 2107 N N . TYR A 1 266 ? 20.356 -6.422 5.432 1.00 98.75 266 TYR A N 1
ATOM 2108 C CA . TYR A 1 266 ? 20.093 -7.852 5.362 1.00 98.75 266 TYR A CA 1
ATOM 2109 C C . TYR A 1 266 ? 20.474 -8.420 3.991 1.00 98.75 266 TYR A C 1
ATOM 2111 O O . TYR A 1 266 ? 21.236 -9.389 3.912 1.00 98.75 266 TYR A O 1
ATOM 2119 N N . MET A 1 267 ? 20.002 -7.799 2.905 1.00 98.69 267 MET A N 1
ATOM 2120 C CA . MET A 1 267 ? 20.303 -8.256 1.548 1.00 98.69 267 MET A CA 1
ATOM 2121 C C . MET A 1 267 ? 21.799 -8.214 1.262 1.00 98.69 267 MET A C 1
ATOM 2123 O O . MET A 1 267 ? 22.361 -9.217 0.829 1.00 98.69 267 MET A O 1
ATOM 2127 N N . LEU A 1 268 ? 22.484 -7.114 1.582 1.00 98.69 268 LEU A N 1
ATOM 2128 C CA . LEU A 1 268 ? 23.933 -6.993 1.396 1.00 98.69 268 LEU A CA 1
ATOM 2129 C C . LEU A 1 268 ? 24.709 -8.090 2.137 1.00 98.69 268 LEU A C 1
ATOM 2131 O O . LEU A 1 268 ? 25.684 -8.622 1.599 1.00 98.69 268 LEU A O 1
ATOM 2135 N N . LYS A 1 269 ? 24.274 -8.458 3.346 1.00 98.56 269 LYS A N 1
ATOM 2136 C CA . LYS A 1 269 ? 24.904 -9.508 4.155 1.00 98.56 269 LYS A CA 1
ATOM 2137 C C . LYS A 1 269 ? 24.646 -10.919 3.618 1.00 98.56 269 LYS A C 1
ATOM 2139 O O . LYS A 1 269 ? 25.473 -11.809 3.814 1.00 98.56 269 LYS A O 1
ATOM 2144 N N . HIS A 1 270 ? 23.501 -11.154 2.977 1.00 98.69 270 HIS A N 1
ATOM 2145 C CA . HIS A 1 270 ? 23.033 -12.504 2.652 1.00 98.69 270 HIS A CA 1
ATOM 2146 C C . HIS A 1 270 ? 22.950 -12.826 1.154 1.00 98.69 270 HIS A C 1
ATOM 2148 O O . HIS A 1 270 ? 22.754 -13.998 0.823 1.00 98.69 270 HIS A O 1
ATOM 2154 N N . LEU A 1 271 ? 23.153 -11.849 0.266 1.00 98.50 271 LEU A N 1
ATOM 2155 C CA . LEU A 1 271 ? 22.978 -11.971 -1.185 1.00 98.50 271 LEU A CA 1
ATOM 2156 C C . LEU A 1 271 ? 23.695 -13.187 -1.787 1.00 98.50 271 LEU A C 1
ATOM 2158 O O . LEU A 1 271 ? 23.057 -13.994 -2.458 1.00 98.50 271 LEU A O 1
ATOM 2162 N N . ASP A 1 272 ? 24.984 -13.380 -1.495 1.00 98.06 272 ASP A N 1
ATOM 2163 C CA . ASP A 1 272 ? 25.767 -14.477 -2.090 1.00 98.06 272 ASP A CA 1
ATOM 2164 C C . ASP A 1 272 ? 25.223 -15.852 -1.673 1.00 98.06 272 ASP A C 1
ATOM 2166 O O . ASP A 1 272 ? 25.127 -16.780 -2.477 1.00 98.06 272 ASP A O 1
ATOM 2170 N N . ARG A 1 273 ? 24.799 -15.981 -0.409 1.00 98.25 273 ARG A N 1
ATOM 2171 C CA . ARG A 1 273 ? 24.182 -17.207 0.114 1.00 98.25 273 ARG A CA 1
ATOM 2172 C C . ARG A 1 273 ? 22.814 -17.454 -0.522 1.00 98.25 273 ARG A C 1
ATOM 2174 O O . ARG A 1 273 ? 22.488 -18.603 -0.818 1.00 98.25 273 ARG A O 1
ATOM 2181 N N . LEU A 1 274 ? 22.018 -16.400 -0.694 1.00 98.12 274 LEU A N 1
ATOM 2182 C CA . LEU A 1 274 ? 20.682 -16.480 -1.283 1.00 98.12 274 LEU A CA 1
ATOM 2183 C C . LEU A 1 274 ? 20.745 -16.815 -2.774 1.00 98.12 274 LEU A C 1
ATOM 2185 O O . LEU A 1 274 ? 19.967 -17.643 -3.226 1.00 98.12 274 LEU A O 1
ATOM 2189 N N . ALA A 1 275 ? 21.704 -16.283 -3.526 1.00 97.94 275 ALA A N 1
ATOM 2190 C CA . ALA A 1 275 ? 21.838 -16.560 -4.955 1.00 97.94 275 ALA A CA 1
ATOM 2191 C C . ALA A 1 275 ? 22.502 -17.912 -5.276 1.00 97.94 275 ALA A C 1
ATOM 2193 O O . ALA A 1 275 ? 22.320 -18.450 -6.369 1.00 97.94 275 ALA A O 1
ATOM 2194 N N . LYS A 1 276 ? 23.267 -18.490 -4.339 1.00 97.75 276 LYS A N 1
ATOM 2195 C CA . LYS A 1 276 ? 24.024 -19.729 -4.570 1.00 97.75 276 LYS A CA 1
ATOM 2196 C C . LYS A 1 276 ? 23.114 -20.906 -4.976 1.00 97.75 276 LYS A C 1
ATOM 2198 O O . LYS A 1 276 ? 22.163 -21.201 -4.244 1.00 97.75 276 LYS A O 1
ATOM 2203 N N . PRO A 1 277 ? 23.443 -21.652 -6.055 1.00 97.38 277 PRO A N 1
ATOM 2204 C CA . PRO A 1 277 ? 22.735 -22.878 -6.410 1.00 97.38 277 PRO A CA 1
ATOM 2205 C C . PRO A 1 277 ? 22.713 -23.884 -5.256 1.00 97.38 277 PRO A C 1
ATOM 2207 O O . PRO A 1 277 ? 23.736 -24.149 -4.614 1.00 97.38 277 PRO A O 1
ATOM 2210 N N . LYS A 1 278 ? 21.543 -24.471 -4.998 1.00 97.25 278 LYS A N 1
ATOM 2211 C CA . LYS A 1 278 ? 21.329 -25.409 -3.893 1.00 97.25 278 LYS A CA 1
ATOM 2212 C C . LYS A 1 278 ? 21.311 -26.838 -4.421 1.00 97.25 278 LYS A C 1
ATOM 2214 O O . LYS A 1 278 ? 20.410 -27.221 -5.159 1.00 97.25 278 LYS A O 1
ATOM 2219 N N . ARG A 1 279 ? 22.287 -27.653 -4.013 1.00 96.31 279 ARG A N 1
ATOM 2220 C CA . ARG A 1 279 ? 22.227 -29.106 -4.237 1.00 96.31 279 ARG A CA 1
ATOM 2221 C C . ARG A 1 279 ? 21.157 -29.716 -3.336 1.00 96.31 279 ARG A C 1
ATOM 2223 O O . ARG A 1 279 ? 21.072 -29.359 -2.161 1.00 96.31 279 ARG A O 1
ATOM 2230 N N . VAL A 1 280 ? 20.373 -30.635 -3.886 1.00 96.19 280 VAL A N 1
ATOM 2231 C CA . VAL A 1 280 ? 19.343 -31.387 -3.159 1.00 96.19 280 VAL A CA 1
ATOM 2232 C C . VAL A 1 280 ? 19.568 -32.886 -3.325 1.00 96.19 280 VAL A C 1
ATOM 2234 O O . VAL A 1 280 ? 20.336 -33.319 -4.191 1.00 96.19 280 VAL A O 1
ATOM 2237 N N . ALA A 1 281 ? 18.938 -33.680 -2.458 1.00 94.50 281 ALA A N 1
ATOM 2238 C CA . ALA A 1 281 ? 19.053 -35.130 -2.511 1.00 94.50 281 ALA A CA 1
ATOM 2239 C C . ALA A 1 281 ? 18.633 -35.633 -3.899 1.00 94.50 281 ALA A C 1
ATOM 2241 O O . ALA A 1 281 ? 17.603 -35.223 -4.432 1.00 94.50 281 ALA A O 1
ATOM 2242 N N . THR A 1 282 ? 19.456 -36.493 -4.498 1.00 90.31 282 THR A N 1
ATOM 2243 C CA . THR A 1 282 ? 19.133 -37.140 -5.772 1.00 90.31 282 THR A CA 1
ATOM 2244 C C . THR A 1 282 ? 18.675 -38.560 -5.470 1.00 90.31 282 THR A C 1
ATOM 2246 O O . THR A 1 282 ? 19.437 -39.287 -4.831 1.00 90.31 282 THR A O 1
ATOM 2249 N N . PRO A 1 283 ? 17.463 -38.963 -5.887 1.00 85.69 283 PRO A N 1
ATOM 2250 C CA . PRO A 1 283 ? 16.987 -40.325 -5.677 1.00 85.69 283 PRO A CA 1
ATOM 2251 C C . PRO A 1 283 ? 17.942 -41.354 -6.285 1.00 85.69 283 PRO A C 1
ATOM 2253 O O . PRO A 1 283 ? 18.543 -41.090 -7.331 1.00 85.69 283 PRO A O 1
ATOM 2256 N N . LEU A 1 284 ? 18.025 -42.544 -5.680 1.00 81.31 284 LEU A N 1
ATOM 2257 C CA . LEU A 1 284 ? 18.839 -43.651 -6.196 1.00 81.31 284 LEU A CA 1
ATOM 2258 C C . LEU A 1 284 ? 18.464 -43.999 -7.644 1.00 81.31 284 LEU A C 1
ATOM 2260 O O . LEU A 1 284 ? 19.346 -44.258 -8.460 1.00 81.31 284 LEU A O 1
ATOM 2264 N N . ALA A 1 285 ? 17.176 -43.854 -7.980 1.00 79.12 285 ALA A N 1
ATOM 2265 C CA . ALA A 1 285 ? 16.634 -43.987 -9.329 1.00 79.12 285 ALA A CA 1
ATOM 2266 C C . ALA A 1 285 ? 17.375 -43.163 -10.401 1.00 79.12 285 ALA A C 1
ATOM 2268 O O . ALA A 1 285 ? 17.378 -43.514 -11.580 1.00 79.12 285 ALA A O 1
ATOM 2269 N N . ASN A 1 286 ? 18.007 -42.063 -9.994 1.00 82.00 286 ASN A N 1
ATOM 2270 C CA . ASN A 1 286 ? 18.731 -41.160 -10.873 1.00 82.00 286 ASN A CA 1
ATOM 2271 C C . ASN A 1 286 ? 20.252 -41.254 -10.706 1.00 82.00 286 ASN A C 1
ATOM 2273 O O . ASN A 1 286 ? 20.955 -40.512 -11.382 1.00 82.00 286 ASN A O 1
ATOM 2277 N N . PHE A 1 287 ? 20.803 -42.116 -9.850 1.00 81.12 287 PHE A N 1
ATOM 2278 C CA . PHE A 1 287 ? 22.256 -42.237 -9.684 1.00 81.12 287 PHE A CA 1
ATOM 2279 C C . PHE A 1 287 ? 22.944 -42.609 -11.021 1.00 81.12 287 PHE A C 1
ATOM 2281 O O . PHE A 1 287 ? 22.407 -43.441 -11.754 1.00 81.12 287 PHE A O 1
ATOM 2288 N N . PRO A 1 288 ? 24.106 -42.020 -11.382 1.00 87.38 288 PRO A N 1
ATOM 2289 C CA . PRO A 1 288 ? 24.948 -41.078 -10.627 1.00 87.38 288 PRO A CA 1
ATOM 2290 C C . PRO A 1 288 ? 24.662 -39.586 -10.929 1.00 87.38 288 PRO A C 1
ATOM 2292 O O . PRO A 1 288 ? 25.587 -38.782 -11.059 1.00 87.38 288 PRO A O 1
ATOM 2295 N N . SER A 1 289 ? 23.395 -39.190 -11.089 1.00 90.06 289 SER A N 1
ATOM 2296 C CA . SER A 1 289 ? 23.022 -37.794 -11.377 1.00 90.06 289 SER A CA 1
ATOM 2297 C C . SER A 1 289 ? 23.178 -36.862 -10.169 1.00 90.06 289 SER A C 1
ATOM 2299 O O . SER A 1 289 ? 23.278 -37.298 -9.022 1.00 90.06 289 SER A O 1
ATOM 2301 N N . LYS A 1 290 ? 23.140 -35.550 -10.430 1.00 93.50 290 LYS A N 1
ATOM 2302 C CA . LYS A 1 290 ? 23.108 -34.484 -9.418 1.00 93.50 290 LYS A CA 1
ATOM 2303 C C . LYS A 1 290 ? 21.883 -33.595 -9.615 1.00 93.50 290 LYS A C 1
ATOM 2305 O O . LYS A 1 290 ? 21.708 -33.031 -10.690 1.00 93.50 290 LYS A O 1
ATOM 2310 N N . SER A 1 291 ? 21.088 -33.429 -8.564 1.00 96.19 291 SER A N 1
ATOM 2311 C CA . SER A 1 291 ? 19.923 -32.536 -8.533 1.00 96.19 291 SER A CA 1
ATOM 2312 C C . SER A 1 291 ? 20.311 -31.182 -7.936 1.00 96.19 291 SER A C 1
ATOM 2314 O O . SER A 1 291 ? 20.838 -31.108 -6.820 1.00 96.19 291 SER A O 1
ATOM 2316 N N . VAL A 1 292 ? 20.080 -30.104 -8.684 1.00 97.81 292 VAL A N 1
ATOM 2317 C CA . VAL A 1 292 ? 20.456 -28.736 -8.304 1.00 97.81 292 VAL A CA 1
ATOM 2318 C C . VAL A 1 292 ? 19.289 -27.789 -8.557 1.00 97.81 292 VAL A C 1
ATOM 2320 O O . VAL A 1 292 ? 18.677 -27.832 -9.618 1.00 97.81 292 VAL A O 1
ATOM 2323 N N . ILE A 1 293 ? 19.010 -26.912 -7.596 1.00 98.25 293 ILE A N 1
ATOM 2324 C CA . ILE A 1 293 ? 18.075 -25.796 -7.739 1.00 98.25 293 ILE A CA 1
ATOM 2325 C C . ILE A 1 293 ? 18.887 -24.528 -8.005 1.00 98.25 293 ILE A C 1
ATOM 2327 O O . ILE A 1 293 ? 19.709 -24.122 -7.176 1.00 98.25 293 ILE A O 1
ATOM 2331 N N . PHE A 1 294 ? 18.663 -23.917 -9.162 1.00 97.94 294 PHE A N 1
ATOM 2332 C CA . PHE A 1 294 ? 19.176 -22.603 -9.534 1.00 97.94 294 PHE A CA 1
ATOM 2333 C C . PHE A 1 294 ? 18.151 -21.523 -9.196 1.00 97.94 294 PHE A C 1
ATOM 2335 O O . PHE A 1 294 ? 16.957 -21.794 -9.121 1.00 97.94 294 PHE A O 1
ATOM 2342 N N . ARG A 1 295 ? 18.628 -20.298 -8.989 1.00 97.88 295 ARG A N 1
ATOM 2343 C CA . ARG A 1 295 ? 17.806 -19.139 -8.640 1.00 97.88 295 ARG A CA 1
ATOM 2344 C C . ARG A 1 295 ? 18.032 -18.062 -9.678 1.00 97.88 295 ARG A C 1
ATOM 2346 O O . ARG A 1 295 ? 19.149 -17.562 -9.798 1.00 97.88 295 ARG A O 1
ATOM 2353 N N . GLU A 1 296 ? 16.998 -17.762 -10.447 1.00 96.38 296 GLU A N 1
ATOM 2354 C CA . GLU A 1 296 ? 17.058 -16.772 -11.518 1.00 96.38 296 GLU A CA 1
ATOM 2355 C C . GLU A 1 296 ? 15.977 -15.699 -11.341 1.00 96.38 296 GLU A C 1
ATOM 2357 O O . GLU A 1 296 ? 14.889 -16.019 -10.861 1.00 96.38 296 GLU A O 1
ATOM 2362 N N . PRO A 1 297 ? 16.267 -14.431 -11.682 1.00 98.44 297 PRO A N 1
ATOM 2363 C CA . PRO A 1 297 ? 15.253 -13.379 -11.694 1.00 98.44 297 PRO A CA 1
ATOM 2364 C C . PRO A 1 297 ? 14.146 -13.684 -12.707 1.00 98.44 297 PRO A C 1
ATOM 2366 O O . PRO A 1 297 ? 14.394 -14.352 -13.712 1.00 98.44 297 PRO A O 1
ATOM 2369 N N . PHE A 1 298 ? 12.955 -13.142 -12.461 1.00 98.62 298 PHE A N 1
ATOM 2370 C CA . PHE A 1 298 ? 11.825 -13.211 -13.385 1.00 98.62 298 PHE A CA 1
ATOM 2371 C C . PHE A 1 298 ? 12.042 -12.345 -14.633 1.00 98.62 298 PHE A C 1
ATOM 2373 O O . PHE A 1 298 ? 11.829 -12.829 -15.741 1.00 98.62 298 PHE A O 1
ATOM 2380 N N . GLY A 1 299 ? 12.487 -11.095 -14.469 1.00 98.25 299 GLY A N 1
ATOM 2381 C CA . GLY A 1 299 ? 12.606 -10.142 -15.577 1.00 98.25 299 GLY A CA 1
ATOM 2382 C C . GLY A 1 299 ? 12.298 -8.712 -15.149 1.00 98.25 299 GLY A C 1
ATOM 2383 O O . GLY A 1 299 ? 13.010 -8.154 -14.313 1.00 98.25 299 GLY A O 1
ATOM 2384 N N . SER A 1 300 ? 11.249 -8.122 -15.724 1.00 98.12 300 SER A N 1
ATOM 2385 C CA . SER A 1 300 ? 10.691 -6.827 -15.316 1.00 98.12 300 SER A CA 1
ATOM 2386 C C . SER A 1 300 ? 9.482 -7.037 -14.403 1.00 98.12 300 SER A C 1
ATOM 2388 O O . SER A 1 300 ? 8.520 -7.719 -14.768 1.00 98.12 300 SER A O 1
ATOM 2390 N N . VAL A 1 301 ? 9.532 -6.459 -13.202 1.00 98.88 301 VAL A N 1
ATOM 2391 C CA . VAL A 1 301 ? 8.489 -6.621 -12.181 1.00 98.88 301 VAL A CA 1
ATOM 2392 C C . VAL A 1 301 ? 7.767 -5.308 -11.894 1.00 98.88 301 VAL A C 1
ATOM 2394 O O . VAL A 1 301 ? 8.371 -4.238 -11.929 1.00 98.88 301 VAL A O 1
ATOM 2397 N N . LEU A 1 302 ? 6.478 -5.390 -11.574 1.00 98.88 302 LEU A N 1
ATOM 2398 C CA . LEU A 1 302 ? 5.671 -4.253 -11.134 1.00 98.88 302 LEU A CA 1
ATOM 2399 C C . LEU A 1 302 ? 5.518 -4.280 -9.614 1.00 98.88 302 LEU A C 1
ATOM 2401 O O . LEU A 1 302 ? 5.129 -5.303 -9.058 1.00 98.88 302 LEU A O 1
ATOM 2405 N N . ILE A 1 303 ? 5.776 -3.157 -8.948 1.00 98.94 303 ILE A N 1
ATOM 2406 C CA . ILE A 1 303 ? 5.558 -2.967 -7.510 1.00 98.94 303 ILE A CA 1
ATOM 2407 C C . ILE A 1 303 ? 4.563 -1.825 -7.327 1.00 98.94 303 ILE A C 1
ATOM 2409 O O . ILE A 1 303 ? 4.869 -0.684 -7.655 1.00 98.94 303 ILE A O 1
ATOM 2413 N N . MET A 1 304 ? 3.381 -2.117 -6.794 1.00 98.75 304 MET A N 1
ATOM 2414 C CA . MET A 1 304 ? 2.334 -1.132 -6.515 1.00 98.75 304 MET A CA 1
ATOM 2415 C C . MET A 1 304 ? 2.170 -0.974 -5.001 1.00 98.75 304 MET A C 1
ATOM 2417 O O . MET A 1 304 ? 1.780 -1.933 -4.328 1.00 98.75 304 MET A O 1
ATOM 2421 N N . SER A 1 305 ? 2.460 0.217 -4.472 1.00 98.50 305 SER A N 1
ATOM 2422 C CA . SER A 1 305 ? 2.413 0.496 -3.030 1.00 98.50 305 SER A CA 1
ATOM 2423 C C . SER A 1 305 ? 1.228 1.397 -2.639 1.00 98.50 305 SER A C 1
ATOM 2425 O O . SER A 1 305 ? 0.806 2.251 -3.425 1.00 98.50 305 SER A O 1
ATOM 2427 N N . PRO A 1 306 ? 0.663 1.224 -1.427 1.00 98.31 306 PRO A N 1
ATOM 2428 C CA . PRO A 1 306 ? -0.425 2.043 -0.910 1.00 98.31 306 PRO A CA 1
ATOM 2429 C C . PRO A 1 306 ? 0.128 3.308 -0.236 1.00 98.31 306 PRO A C 1
ATOM 2431 O O . PRO A 1 306 ? 1.321 3.589 -0.264 1.00 98.31 306 PRO A O 1
ATOM 2434 N N . TRP A 1 307 ? -0.763 4.088 0.371 1.00 98.31 307 TRP A N 1
ATOM 2435 C CA . TRP A 1 307 ? -0.470 5.414 0.922 1.00 98.31 307 TRP A CA 1
ATOM 2436 C C . TRP A 1 307 ? -0.128 5.443 2.411 1.00 98.31 307 TRP A C 1
ATOM 2438 O O . TRP A 1 307 ? 0.253 6.491 2.905 1.00 98.31 307 TRP A O 1
ATOM 2448 N N . ASN A 1 308 ? -0.317 4.355 3.158 1.00 98.50 308 ASN A N 1
ATOM 2449 C CA . ASN A 1 308 ? -0.278 4.401 4.623 1.00 98.50 308 ASN A CA 1
ATOM 2450 C C . ASN A 1 308 ? 1.132 4.239 5.217 1.00 98.50 308 ASN A C 1
ATOM 2452 O O . ASN A 1 308 ? 1.455 4.864 6.224 1.00 98.50 308 ASN A O 1
ATOM 2456 N N . TYR A 1 309 ? 1.984 3.445 4.573 1.00 98.69 309 TYR A N 1
ATOM 2457 C CA . TYR A 1 309 ? 3.438 3.463 4.779 1.00 98.69 309 TYR A CA 1
ATOM 2458 C C . TYR A 1 309 ? 4.111 3.594 3.407 1.00 98.69 309 TYR A C 1
ATOM 2460 O O . TYR A 1 309 ? 4.665 2.616 2.886 1.00 98.69 309 TYR A O 1
ATOM 2468 N N . PRO A 1 310 ? 3.919 4.752 2.749 1.00 98.69 310 PRO A N 1
ATOM 2469 C CA . PRO A 1 310 ? 4.109 4.892 1.310 1.00 98.69 310 PRO A CA 1
ATOM 2470 C C . PRO A 1 310 ? 5.559 4.689 0.879 1.00 98.69 310 PRO A C 1
ATOM 2472 O O . PRO A 1 310 ? 5.801 4.208 -0.230 1.00 98.69 310 PRO A O 1
ATOM 2475 N N . PHE A 1 311 ? 6.518 4.988 1.758 1.00 98.88 311 PHE A N 1
ATOM 2476 C CA . PHE A 1 311 ? 7.931 4.832 1.465 1.00 98.88 311 PHE A CA 1
ATOM 2477 C C . PHE A 1 311 ? 8.371 3.374 1.610 1.00 98.88 311 PHE A C 1
ATOM 2479 O O . PHE A 1 311 ? 8.862 2.778 0.648 1.00 98.88 311 PHE A O 1
ATOM 2486 N N . GLN A 1 312 ? 8.150 2.746 2.770 1.00 98.38 312 GLN A N 1
ATOM 2487 C CA . GLN A 1 312 ? 8.645 1.375 2.978 1.00 98.38 312 GLN A CA 1
ATOM 2488 C C . GLN A 1 312 ? 7.929 0.344 2.101 1.00 98.38 312 GLN A C 1
ATOM 2490 O O . GLN A 1 312 ? 8.579 -0.559 1.575 1.00 98.38 312 GLN A O 1
ATOM 2495 N N . LEU A 1 313 ? 6.621 0.503 1.864 1.00 98.81 313 LEU A N 1
ATOM 2496 C CA . LEU A 1 313 ? 5.861 -0.435 1.032 1.00 98.81 313 LEU A CA 1
ATOM 2497 C C . LEU A 1 313 ? 6.216 -0.328 -0.456 1.00 98.81 313 LEU A C 1
ATOM 2499 O O . LEU A 1 313 ? 5.932 -1.256 -1.209 1.00 98.81 313 LEU A O 1
ATOM 2503 N N . ALA A 1 314 ? 6.868 0.757 -0.885 1.00 98.81 314 ALA A N 1
ATOM 2504 C CA . ALA A 1 314 ? 7.502 0.845 -2.199 1.00 98.81 314 ALA A CA 1
ATOM 2505 C C . ALA A 1 314 ? 8.924 0.255 -2.178 1.00 98.81 314 ALA A C 1
ATOM 2507 O O . ALA A 1 314 ? 9.288 -0.567 -3.022 1.00 98.81 314 ALA A O 1
ATOM 2508 N N . MET A 1 315 ? 9.732 0.665 -1.197 1.00 98.81 315 MET A N 1
ATOM 2509 C CA . MET A 1 315 ? 11.173 0.410 -1.179 1.00 98.81 315 MET A CA 1
ATOM 2510 C C . MET A 1 315 ? 11.539 -1.015 -0.758 1.00 98.81 315 MET A C 1
ATOM 2512 O O . MET A 1 315 ? 12.450 -1.599 -1.339 1.00 98.81 315 MET A O 1
ATOM 2516 N N . VAL A 1 316 ? 10.848 -1.616 0.215 1.00 98.81 316 VAL A N 1
ATOM 2517 C CA . VAL A 1 316 ? 11.173 -2.970 0.699 1.00 98.81 316 VAL A CA 1
ATOM 2518 C C . VAL A 1 316 ? 10.964 -4.040 -0.387 1.00 98.81 316 VAL A C 1
ATOM 2520 O O . VAL A 1 316 ? 11.882 -4.838 -0.609 1.00 98.81 316 VAL A O 1
ATOM 2523 N N . PRO A 1 317 ? 9.840 -4.065 -1.134 1.00 98.88 317 PRO A N 1
ATOM 2524 C CA . PRO A 1 317 ? 9.712 -4.962 -2.282 1.00 98.88 317 PRO A CA 1
ATOM 2525 C C . PRO A 1 317 ? 10.745 -4.663 -3.377 1.00 98.88 317 PRO A C 1
ATOM 2527 O O . PRO A 1 317 ? 11.324 -5.597 -3.934 1.00 98.88 317 PRO A O 1
ATOM 2530 N N . LEU A 1 318 ? 11.053 -3.383 -3.635 1.00 98.94 318 LEU A N 1
ATOM 2531 C CA . LEU A 1 318 ? 12.076 -2.990 -4.611 1.00 98.94 318 LEU A CA 1
ATOM 2532 C C . LEU A 1 318 ? 13.452 -3.554 -4.238 1.00 98.94 318 LEU A C 1
ATOM 2534 O O . LEU A 1 318 ? 14.121 -4.148 -5.079 1.00 98.94 318 LEU A O 1
ATOM 2538 N N . ILE A 1 319 ? 13.855 -3.454 -2.971 1.00 98.94 319 ILE A N 1
ATOM 2539 C CA . ILE A 1 319 ? 15.097 -4.047 -2.454 1.00 98.94 319 ILE A CA 1
ATOM 2540 C C . ILE A 1 319 ? 15.149 -5.552 -2.749 1.00 98.94 319 ILE A C 1
ATOM 2542 O O . ILE A 1 319 ? 16.177 -6.057 -3.208 1.00 98.94 319 ILE A O 1
ATOM 2546 N N . GLY A 1 320 ? 14.035 -6.262 -2.541 1.00 98.88 320 GLY A N 1
ATOM 2547 C CA . GLY A 1 320 ? 13.879 -7.668 -2.915 1.00 98.88 320 GLY A CA 1
ATOM 2548 C C . GLY A 1 320 ? 14.089 -7.924 -4.405 1.00 98.88 320 GLY A C 1
ATOM 2549 O O . GLY A 1 320 ? 14.876 -8.800 -4.773 1.00 98.88 320 GLY A O 1
ATOM 2550 N N . ALA A 1 321 ? 13.426 -7.141 -5.257 1.00 98.94 321 ALA A N 1
ATOM 2551 C CA . ALA A 1 321 ? 13.497 -7.263 -6.709 1.00 98.94 321 ALA A CA 1
ATOM 2552 C C . ALA A 1 321 ? 14.920 -7.026 -7.244 1.00 98.94 321 ALA A C 1
ATOM 2554 O O . ALA A 1 321 ? 15.423 -7.841 -8.027 1.00 98.94 321 ALA A O 1
ATOM 2555 N N . LEU A 1 322 ? 15.600 -5.979 -6.758 1.00 98.88 322 LEU A N 1
ATOM 2556 C CA . LEU A 1 322 ? 16.986 -5.653 -7.112 1.00 98.88 322 LEU A CA 1
ATOM 2557 C C . LEU A 1 322 ? 17.959 -6.741 -6.638 1.00 98.88 322 LEU A C 1
ATOM 2559 O O . LEU A 1 322 ? 18.839 -7.166 -7.388 1.00 98.88 322 LEU A O 1
ATOM 2563 N N . ALA A 1 323 ? 17.790 -7.242 -5.409 1.00 98.88 323 ALA A N 1
ATOM 2564 C CA . ALA A 1 323 ? 18.609 -8.333 -4.880 1.00 98.88 323 ALA A CA 1
ATOM 2565 C C . ALA A 1 323 ? 18.428 -9.629 -5.693 1.00 98.88 323 ALA A C 1
ATOM 2567 O O . ALA A 1 323 ? 19.403 -10.335 -5.973 1.00 98.88 323 ALA A O 1
ATOM 2568 N N . ALA A 1 324 ? 17.203 -9.924 -6.128 1.00 98.81 324 ALA A N 1
ATOM 2569 C CA . ALA A 1 324 ? 16.893 -11.069 -6.980 1.00 98.81 324 ALA A CA 1
ATOM 2570 C C . ALA A 1 324 ? 17.373 -10.905 -8.437 1.00 98.81 324 ALA A C 1
ATOM 2572 O O . ALA A 1 324 ? 17.595 -11.914 -9.110 1.00 98.81 324 ALA A O 1
ATOM 2573 N N . GLY A 1 325 ? 17.681 -9.677 -8.877 1.00 98.69 325 GLY A N 1
ATOM 2574 C CA . GLY A 1 325 ? 18.279 -9.368 -10.184 1.00 98.69 325 GLY A CA 1
ATOM 2575 C C . GLY A 1 325 ? 17.278 -8.946 -11.258 1.00 98.69 325 GLY A C 1
ATOM 2576 O O . GLY A 1 325 ? 17.523 -9.182 -12.439 1.00 98.69 325 GLY A O 1
ATOM 2577 N N . ASN A 1 326 ? 16.145 -8.373 -10.856 1.00 98.88 326 ASN A N 1
ATOM 2578 C CA . ASN A 1 326 ? 15.082 -7.921 -11.751 1.00 98.88 326 ASN A CA 1
ATOM 2579 C C . ASN A 1 326 ? 15.241 -6.435 -12.099 1.00 98.88 326 ASN A C 1
ATOM 2581 O O . ASN A 1 326 ? 15.809 -5.670 -11.319 1.00 98.88 326 ASN A O 1
ATOM 2585 N N . CYS A 1 327 ? 14.684 -6.032 -13.239 1.00 98.81 327 CYS A N 1
ATOM 2586 C CA . CYS A 1 327 ? 14.278 -4.644 -13.468 1.00 98.81 327 CYS A CA 1
ATOM 2587 C C . CYS A 1 327 ? 12.943 -4.390 -12.759 1.00 98.81 327 CYS A C 1
ATOM 2589 O O . CYS A 1 327 ? 12.191 -5.337 -12.512 1.00 98.81 327 CYS A O 1
ATOM 2591 N N . ALA A 1 328 ? 12.623 -3.135 -12.448 1.00 98.81 328 ALA A N 1
ATOM 2592 C CA . ALA A 1 328 ? 11.398 -2.817 -11.720 1.00 98.81 328 ALA A CA 1
ATOM 2593 C C . ALA A 1 328 ? 10.691 -1.559 -12.233 1.00 98.81 328 ALA A C 1
ATOM 2595 O O . ALA A 1 328 ? 11.321 -0.563 -12.587 1.00 98.81 328 ALA A O 1
ATOM 2596 N N . VAL A 1 329 ? 9.363 -1.590 -12.209 1.00 98.81 329 VAL A N 1
ATOM 2597 C CA . VAL A 1 329 ? 8.513 -0.401 -12.261 1.00 98.81 329 VAL A CA 1
ATOM 2598 C C . VAL A 1 329 ? 7.849 -0.246 -10.900 1.00 98.81 329 VAL A C 1
ATOM 2600 O O . VAL A 1 329 ? 7.212 -1.178 -10.408 1.00 98.81 329 VAL A O 1
ATOM 2603 N N . VAL A 1 330 ? 8.003 0.922 -10.282 1.00 98.81 330 VAL A N 1
ATOM 2604 C CA . VAL A 1 330 ? 7.414 1.245 -8.979 1.00 98.81 330 VAL A CA 1
ATOM 2605 C C . VAL A 1 330 ? 6.263 2.220 -9.184 1.00 98.81 330 VAL A C 1
ATOM 2607 O O . VAL A 1 330 ? 6.419 3.264 -9.812 1.00 98.81 330 VAL A O 1
ATOM 2610 N N . LYS A 1 331 ? 5.096 1.881 -8.641 1.00 98.31 331 LYS A N 1
ATOM 2611 C CA . LYS A 1 331 ? 3.882 2.685 -8.702 1.00 98.31 331 LYS A CA 1
ATOM 2612 C C . LYS A 1 331 ? 3.447 3.083 -7.288 1.00 98.31 331 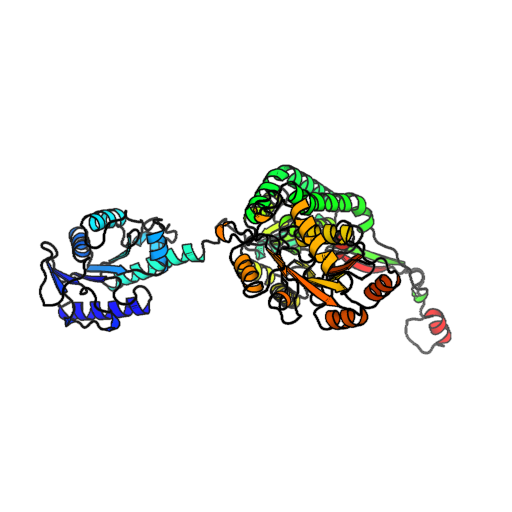LYS A C 1
ATOM 2614 O O . LYS A 1 331 ? 2.677 2.341 -6.670 1.00 98.31 331 LYS A O 1
ATOM 2619 N N . PRO A 1 332 ? 3.919 4.230 -6.766 1.00 98.06 332 PRO A N 1
ATOM 2620 C CA . PRO A 1 332 ? 3.456 4.745 -5.487 1.00 98.06 332 PRO A CA 1
ATOM 2621 C C . PRO A 1 332 ? 2.011 5.261 -5.566 1.00 98.06 332 PRO A C 1
ATOM 2623 O O . PRO A 1 332 ? 1.467 5.534 -6.647 1.00 98.06 332 PRO A O 1
ATOM 2626 N N . SER A 1 333 ? 1.367 5.355 -4.403 1.00 94.94 333 SER A N 1
ATOM 2627 C CA . SER A 1 333 ? -0.028 5.778 -4.270 1.00 94.94 333 SER A CA 1
ATOM 2628 C C . SER A 1 333 ? -0.209 7.275 -4.514 1.00 94.94 333 SER A C 1
ATOM 2630 O O . SER A 1 333 ? 0.459 8.101 -3.903 1.00 94.94 333 SER A O 1
ATOM 2632 N N . ASN A 1 334 ? -1.214 7.647 -5.309 1.00 93.62 334 ASN A N 1
ATOM 2633 C CA . ASN A 1 334 ? -1.571 9.049 -5.541 1.00 93.62 334 ASN A CA 1
ATOM 2634 C C . ASN A 1 334 ? -2.262 9.728 -4.346 1.00 93.62 334 ASN A C 1
ATOM 2636 O O . ASN A 1 334 ? -2.572 10.909 -4.430 1.00 93.62 334 ASN A O 1
ATOM 2640 N N . TYR A 1 335 ? -2.547 8.998 -3.262 1.00 95.81 335 TYR A N 1
ATOM 2641 C CA . TYR A 1 335 ? -3.085 9.593 -2.030 1.00 95.81 335 TYR A CA 1
ATOM 2642 C C . TYR A 1 335 ? -1.993 10.194 -1.139 1.00 95.81 335 TYR A C 1
ATOM 2644 O O . TYR A 1 335 ? -2.317 11.008 -0.288 1.00 95.81 335 TYR A O 1
ATOM 2652 N N . SER A 1 336 ? -0.726 9.827 -1.356 1.00 97.38 336 SER A N 1
ATOM 2653 C CA . SER A 1 336 ? 0.447 10.383 -0.671 1.00 97.38 336 SER A CA 1
ATOM 2654 C C . SER A 1 336 ? 1.375 11.048 -1.703 1.00 97.38 336 SER A C 1
ATOM 2656 O O . SER A 1 336 ? 2.398 10.459 -2.092 1.00 97.38 336 SER A O 1
ATOM 2658 N N . PRO A 1 337 ? 0.968 12.198 -2.277 1.00 97.00 337 PRO A N 1
ATOM 2659 C CA . PRO A 1 337 ? 1.674 12.827 -3.387 1.00 97.00 337 PRO A CA 1
ATOM 2660 C C . PRO A 1 337 ? 3.054 13.355 -2.986 1.00 97.00 337 PRO A C 1
ATOM 2662 O O . PRO A 1 337 ? 3.994 13.196 -3.763 1.00 97.00 337 PRO A O 1
ATOM 2665 N N . ALA A 1 338 ? 3.214 13.915 -1.781 1.00 98.38 338 ALA A N 1
ATOM 2666 C CA . ALA A 1 338 ? 4.506 14.428 -1.340 1.00 98.38 338 ALA A CA 1
ATOM 2667 C C . ALA A 1 338 ? 5.547 13.309 -1.257 1.00 98.38 338 ALA A C 1
ATOM 2669 O O . ALA A 1 338 ? 6.678 13.479 -1.713 1.00 98.38 338 ALA A O 1
ATOM 2670 N N . VAL A 1 339 ? 5.162 12.150 -0.714 1.00 98.69 339 VAL A N 1
ATOM 2671 C CA . VAL A 1 339 ? 6.066 10.995 -0.624 1.00 98.69 339 VAL A CA 1
ATOM 2672 C C . VAL A 1 339 ? 6.311 10.380 -2.000 1.00 98.69 339 VAL A C 1
ATOM 2674 O O . VAL A 1 339 ? 7.434 9.975 -2.299 1.00 98.69 339 VAL A O 1
ATOM 2677 N N . SER A 1 340 ? 5.292 10.336 -2.861 1.00 98.38 340 SER A N 1
ATOM 2678 C CA . SER A 1 340 ? 5.437 9.833 -4.235 1.00 98.38 340 SER A CA 1
ATOM 2679 C C . SER A 1 340 ? 6.461 10.631 -5.040 1.00 98.38 340 SER A C 1
ATOM 2681 O O . SER A 1 340 ? 7.258 10.028 -5.759 1.00 98.38 340 SER A O 1
ATOM 2683 N N . ASP A 1 341 ? 6.477 11.956 -4.886 1.00 98.25 341 ASP A N 1
ATOM 2684 C CA . ASP A 1 341 ? 7.439 12.839 -5.552 1.00 98.25 341 ASP A CA 1
ATOM 2685 C C . ASP A 1 341 ? 8.872 12.579 -5.064 1.00 98.25 341 ASP A C 1
ATOM 2687 O O . ASP A 1 341 ? 9.794 12.463 -5.872 1.00 98.25 341 ASP A O 1
ATOM 2691 N N . VAL A 1 342 ? 9.063 12.397 -3.752 1.00 98.69 342 VAL A N 1
ATOM 2692 C CA . VAL A 1 342 ? 10.379 12.060 -3.181 1.00 98.69 342 VAL A CA 1
ATOM 2693 C C . VAL A 1 342 ? 10.850 10.677 -3.644 1.00 98.69 342 VAL A C 1
ATOM 2695 O O . VAL A 1 342 ? 12.016 10.512 -3.997 1.00 98.69 342 VAL A O 1
ATOM 2698 N N . ILE A 1 343 ? 9.954 9.686 -3.718 1.00 98.88 343 ILE A N 1
ATOM 2699 C CA . ILE A 1 343 ? 10.269 8.363 -4.282 1.00 98.88 343 ILE A CA 1
ATOM 2700 C C . ILE A 1 343 ? 10.707 8.490 -5.745 1.00 98.88 343 ILE A C 1
ATOM 2702 O O . ILE A 1 343 ? 11.720 7.899 -6.121 1.00 98.88 343 ILE A O 1
ATOM 2706 N N . ALA A 1 344 ? 9.968 9.246 -6.562 1.00 98.44 344 ALA A N 1
ATOM 2707 C CA . ALA A 1 344 ? 10.298 9.459 -7.968 1.00 98.44 344 ALA A CA 1
ATOM 2708 C C . ALA A 1 344 ? 11.694 10.075 -8.122 1.00 98.44 344 ALA A C 1
ATOM 2710 O O . ALA A 1 344 ? 12.528 9.499 -8.820 1.00 98.44 344 ALA A O 1
ATOM 2711 N N . LYS A 1 345 ? 11.968 11.154 -7.378 1.00 98.38 345 LYS A N 1
ATOM 2712 C CA . LYS A 1 345 ? 13.261 11.848 -7.353 1.00 98.38 345 LYS A CA 1
ATOM 2713 C C . LYS A 1 345 ? 14.416 10.924 -6.955 1.00 98.38 345 LYS A C 1
ATOM 2715 O O . LYS A 1 345 ? 15.394 10.808 -7.690 1.00 98.38 345 LYS A O 1
ATOM 2720 N N . ILE A 1 346 ? 14.283 10.206 -5.834 1.00 98.69 346 ILE A N 1
ATOM 2721 C CA . ILE A 1 346 ? 15.312 9.266 -5.359 1.00 98.69 346 ILE A CA 1
ATOM 2722 C C . ILE A 1 346 ? 15.630 8.233 -6.441 1.00 98.69 346 ILE A C 1
ATOM 2724 O O . ILE A 1 346 ? 16.798 7.950 -6.707 1.00 98.69 346 ILE A O 1
ATOM 2728 N N . ILE A 1 347 ? 14.611 7.645 -7.070 1.00 98.69 347 ILE A N 1
ATOM 2729 C CA . ILE A 1 347 ? 14.822 6.589 -8.061 1.00 98.69 347 ILE A CA 1
ATOM 2730 C C . ILE A 1 347 ? 15.444 7.137 -9.346 1.00 98.69 347 ILE A C 1
ATOM 2732 O O . ILE A 1 347 ? 16.405 6.530 -9.824 1.00 98.69 347 ILE A O 1
ATOM 2736 N N . SER A 1 348 ? 14.964 8.270 -9.868 1.00 96.94 348 SER A N 1
ATOM 2737 C CA . SER A 1 348 ? 15.492 8.870 -11.100 1.00 96.94 348 SER A CA 1
ATOM 2738 C C . SER A 1 348 ? 16.945 9.325 -10.961 1.00 96.94 348 SER A C 1
ATOM 2740 O O . SER A 1 348 ? 17.726 9.195 -11.899 1.00 96.94 348 SER A O 1
ATOM 2742 N N . GLU A 1 349 ? 17.343 9.814 -9.783 1.00 97.38 349 GLU A N 1
ATOM 2743 C CA . GLU A 1 349 ? 18.735 10.196 -9.508 1.00 97.38 349 GLU A CA 1
ATOM 2744 C C . GLU A 1 349 ? 19.650 8.974 -9.286 1.00 97.38 349 GLU A C 1
ATOM 2746 O O . GLU A 1 349 ? 20.864 9.039 -9.495 1.00 97.38 349 GLU A O 1
ATOM 2751 N N . THR A 1 350 ? 19.084 7.830 -8.882 1.00 98.25 350 THR A N 1
ATOM 2752 C CA . THR A 1 350 ? 19.859 6.631 -8.511 1.00 98.25 350 THR A CA 1
ATOM 2753 C C . THR A 1 350 ? 20.057 5.654 -9.672 1.00 98.25 350 THR A C 1
ATOM 2755 O O . THR A 1 350 ? 21.119 5.020 -9.789 1.00 98.25 350 THR A O 1
ATOM 2758 N N . PHE A 1 351 ? 19.036 5.484 -10.512 1.00 98.19 351 PHE A N 1
ATOM 2759 C CA . PHE A 1 351 ? 18.960 4.428 -11.518 1.00 98.19 351 PHE A CA 1
ATOM 2760 C C . PHE A 1 351 ? 18.523 4.972 -12.875 1.00 98.19 351 PHE A C 1
ATOM 2762 O O . PHE A 1 351 ? 17.743 5.910 -12.965 1.00 98.19 351 PHE A O 1
ATOM 2769 N N . SER A 1 352 ? 18.992 4.334 -13.950 1.00 96.75 352 SER A N 1
ATOM 2770 C CA . SER A 1 352 ? 18.402 4.563 -15.266 1.00 96.75 352 SER A CA 1
ATOM 2771 C C . SER A 1 352 ? 16.990 3.980 -15.314 1.00 96.75 352 SER A C 1
ATOM 2773 O O . SER A 1 352 ? 16.723 2.929 -14.729 1.00 96.75 352 SER A O 1
ATOM 2775 N N . GLU A 1 353 ? 16.110 4.597 -16.098 1.00 94.50 353 GLU A N 1
ATOM 2776 C CA . GLU A 1 353 ? 14.728 4.129 -16.289 1.00 94.50 353 GLU A CA 1
ATOM 2777 C C . GLU A 1 353 ? 14.650 2.718 -16.897 1.00 94.50 353 GLU A C 1
ATOM 2779 O O . GLU A 1 353 ? 13.726 1.947 -16.628 1.00 94.50 353 GLU A O 1
ATOM 2784 N N . ALA A 1 354 ? 15.670 2.342 -17.678 1.00 96.12 354 ALA A N 1
ATOM 2785 C CA . ALA A 1 354 ? 15.838 0.992 -18.211 1.00 96.12 354 ALA A CA 1
ATOM 2786 C C . ALA A 1 354 ? 16.140 -0.059 -17.122 1.00 96.12 354 ALA A C 1
ATOM 2788 O O . ALA A 1 354 ? 16.056 -1.256 -17.385 1.00 96.12 354 ALA A O 1
ATOM 2789 N N . TYR A 1 355 ? 16.476 0.357 -15.900 1.00 98.25 355 TYR A N 1
ATOM 2790 C CA . TYR A 1 355 ? 16.650 -0.539 -14.761 1.00 98.25 355 TYR A CA 1
ATOM 2791 C C . TYR A 1 355 ? 15.520 -0.400 -13.737 1.00 98.25 355 TYR A C 1
ATOM 2793 O O . TYR A 1 355 ? 14.876 -1.398 -13.404 1.00 98.25 355 TYR A O 1
ATOM 2801 N N . VAL A 1 356 ? 15.254 0.823 -13.268 1.00 98.62 356 VAL A N 1
ATOM 2802 C CA . VAL A 1 356 ? 14.161 1.122 -12.335 1.00 98.62 356 VAL A CA 1
ATOM 2803 C C . VAL A 1 356 ? 13.463 2.399 -12.777 1.00 98.62 356 VAL A C 1
ATOM 2805 O O . VAL A 1 356 ? 14.119 3.413 -12.986 1.00 98.62 356 VAL A O 1
ATOM 2808 N N . HIS A 1 357 ? 12.139 2.359 -12.893 1.00 98.12 357 HIS A N 1
ATOM 2809 C CA . HIS A 1 357 ? 11.334 3.518 -13.274 1.00 98.12 357 HIS A CA 1
ATOM 2810 C C . HIS A 1 357 ? 10.160 3.706 -12.308 1.00 98.12 357 HIS A C 1
ATOM 2812 O O . HIS A 1 357 ? 9.604 2.725 -11.808 1.00 98.12 357 HIS A O 1
ATOM 2818 N N . VAL A 1 358 ? 9.784 4.958 -12.042 1.00 98.31 358 VAL A N 1
ATOM 2819 C CA . VAL A 1 358 ? 8.638 5.303 -11.192 1.00 98.31 358 VAL A CA 1
ATOM 2820 C C . VAL A 1 358 ? 7.532 5.867 -12.062 1.00 98.31 358 VAL A C 1
ATOM 2822 O O . VAL A 1 358 ? 7.739 6.840 -12.774 1.00 98.31 358 VAL A O 1
ATOM 2825 N N . VAL A 1 359 ? 6.339 5.290 -11.959 1.00 96.75 359 VAL A N 1
ATOM 2826 C CA . VAL A 1 359 ? 5.141 5.844 -12.592 1.00 96.75 359 VAL A CA 1
ATOM 2827 C C . VAL A 1 359 ? 4.292 6.485 -11.509 1.00 96.75 359 VAL A C 1
ATOM 2829 O O . VAL A 1 359 ? 3.904 5.818 -10.559 1.00 96.75 359 VAL A O 1
ATOM 2832 N N . THR A 1 360 ? 3.968 7.766 -11.640 1.00 93.25 360 THR A N 1
ATOM 2833 C CA . THR A 1 360 ? 3.006 8.458 -10.766 1.00 93.25 360 THR A CA 1
ATOM 2834 C C . THR A 1 360 ? 1.662 8.622 -11.477 1.00 93.25 360 THR A C 1
ATOM 2836 O O . THR A 1 360 ? 1.579 8.542 -12.704 1.00 93.25 360 THR A O 1
ATOM 2839 N N . GLY A 1 361 ? 0.593 8.851 -10.713 1.00 87.38 361 GLY A N 1
ATOM 2840 C CA . GLY A 1 361 ? -0.753 9.081 -11.252 1.00 87.38 361 GLY A CA 1
ATOM 2841 C C . GLY A 1 361 ? -1.828 8.232 -10.578 1.00 87.38 361 GLY A C 1
ATOM 2842 O O . GLY A 1 361 ? -1.536 7.403 -9.715 1.00 87.38 361 GLY A O 1
ATOM 2843 N N . GLY A 1 362 ? -3.085 8.465 -10.943 1.00 87.88 362 GLY A N 1
ATOM 2844 C CA . GLY A 1 362 ? -4.245 7.822 -10.328 1.00 87.88 362 GLY A CA 1
ATOM 2845 C C . GLY A 1 362 ? -4.673 6.519 -11.008 1.00 87.88 362 GLY A C 1
ATOM 2846 O O . GLY A 1 362 ? -3.873 5.630 -11.303 1.00 87.88 362 GLY A O 1
ATOM 2847 N N . ARG A 1 363 ? -5.986 6.399 -11.227 1.00 82.25 363 ARG A N 1
ATOM 2848 C CA . ARG A 1 363 ? -6.628 5.192 -11.764 1.00 82.25 363 ARG A CA 1
ATOM 2849 C C . ARG A 1 363 ? -6.166 4.857 -13.181 1.00 82.25 363 ARG A C 1
ATOM 2851 O O . ARG A 1 363 ? -5.973 3.681 -13.470 1.00 82.25 363 ARG A O 1
ATOM 2858 N N . GLU A 1 364 ? -5.981 5.863 -14.028 1.00 84.88 364 GLU A N 1
ATOM 2859 C CA . GLU A 1 364 ? -5.547 5.678 -15.413 1.00 84.88 364 GLU A CA 1
ATOM 2860 C C . GLU A 1 364 ? -4.144 5.073 -15.492 1.00 84.88 364 GLU A C 1
ATOM 2862 O O . GLU A 1 364 ? -3.964 4.031 -16.116 1.00 84.88 364 GLU A O 1
ATOM 2867 N N . ALA A 1 365 ? -3.183 5.624 -14.743 1.00 89.31 365 ALA A N 1
ATOM 2868 C CA . ALA A 1 365 ? -1.840 5.056 -14.639 1.00 89.31 365 ALA A CA 1
ATOM 2869 C C . ALA A 1 365 ? -1.865 3.587 -14.174 1.00 89.31 365 ALA A C 1
ATOM 2871 O O . ALA A 1 365 ? -1.160 2.747 -14.733 1.00 89.31 365 ALA A O 1
ATOM 2872 N N . ASN A 1 366 ? -2.710 3.249 -13.190 1.00 90.88 366 ASN A N 1
ATOM 2873 C CA . ASN A 1 366 ? -2.877 1.862 -12.744 1.00 90.88 366 ASN A CA 1
ATOM 2874 C C . ASN A 1 366 ? -3.436 0.962 -13.858 1.00 90.88 366 ASN A C 1
ATOM 2876 O O . ASN A 1 366 ? -2.955 -0.153 -14.034 1.00 90.88 366 ASN A O 1
ATOM 2880 N N . GLN A 1 367 ? -4.442 1.424 -14.605 1.00 89.19 367 GLN A N 1
ATOM 2881 C CA . GLN A 1 367 ? -5.031 0.666 -15.714 1.00 89.19 367 GLN A CA 1
ATOM 2882 C C . GLN A 1 367 ? -4.031 0.466 -16.851 1.00 89.19 367 GLN A C 1
ATOM 2884 O O . GLN A 1 367 ? -3.913 -0.648 -17.362 1.00 89.19 367 GLN A O 1
ATOM 2889 N N . ASN A 1 368 ? -3.280 1.512 -17.200 1.00 92.75 368 ASN A N 1
ATOM 2890 C CA . ASN A 1 368 ? -2.240 1.431 -18.211 1.00 92.75 368 ASN A CA 1
ATOM 2891 C C . ASN A 1 368 ? -1.176 0.402 -17.798 1.00 92.75 368 ASN A C 1
ATOM 2893 O O . ASN A 1 368 ? -0.948 -0.556 -18.533 1.00 92.75 368 ASN A O 1
ATOM 2897 N N . LEU A 1 369 ? -0.632 0.501 -16.579 1.00 96.19 369 LEU A N 1
ATOM 2898 C CA . LEU A 1 369 ? 0.318 -0.478 -16.038 1.00 96.19 369 LEU A CA 1
ATOM 2899 C C . LEU A 1 369 ? -0.234 -1.909 -16.075 1.00 96.19 369 LEU A C 1
ATOM 2901 O O . LEU A 1 369 ? 0.409 -2.802 -16.618 1.00 96.19 369 LEU A O 1
ATOM 2905 N N . LEU A 1 370 ? -1.437 -2.138 -15.549 1.00 94.69 370 LEU A N 1
ATOM 2906 C CA . LEU A 1 370 ? -2.029 -3.479 -15.475 1.00 94.69 370 LEU A CA 1
ATOM 2907 C C . LEU A 1 370 ? -2.420 -4.061 -16.842 1.00 94.69 370 LEU A C 1
ATOM 2909 O O . LEU A 1 370 ? -2.654 -5.263 -16.944 1.00 94.69 370 LEU A O 1
ATOM 2913 N N . SER A 1 371 ? -2.466 -3.244 -17.896 1.00 95.12 371 SER A N 1
ATOM 2914 C CA . SER A 1 371 ? -2.634 -3.723 -19.272 1.00 95.12 371 SER A CA 1
ATOM 2915 C C . SER A 1 371 ? -1.340 -4.261 -19.899 1.00 95.12 371 SER A C 1
ATOM 2917 O O . SER A 1 371 ? -1.387 -4.886 -20.959 1.00 95.12 371 SER A O 1
ATOM 2919 N N . GLN A 1 372 ? -0.188 -4.034 -19.258 1.00 96.94 372 GLN A N 1
ATOM 2920 C CA . GLN A 1 372 ? 1.111 -4.467 -19.757 1.00 96.94 372 GLN A CA 1
ATOM 2921 C C . GLN A 1 372 ? 1.519 -5.845 -19.220 1.00 96.94 372 GLN A C 1
ATOM 2923 O O . GLN A 1 372 ? 1.146 -6.273 -18.127 1.00 96.94 372 GLN A O 1
ATOM 2928 N N . LYS A 1 373 ? 2.393 -6.523 -19.971 1.00 97.31 373 LYS A N 1
ATOM 2929 C CA . LYS A 1 373 ? 3.001 -7.791 -19.551 1.00 97.31 373 LYS A CA 1
ATOM 2930 C C . LYS A 1 373 ? 4.232 -7.556 -18.669 1.00 97.31 373 LYS A C 1
ATOM 2932 O O . LYS A 1 373 ? 5.313 -7.260 -19.189 1.00 97.31 373 LYS A O 1
ATOM 2937 N N . PHE A 1 374 ? 4.068 -7.799 -17.374 1.00 98.56 374 PHE A N 1
ATOM 2938 C CA . PHE A 1 374 ? 5.151 -7.951 -16.400 1.00 98.56 374 PHE A CA 1
ATOM 2939 C C . PHE A 1 374 ? 5.478 -9.427 -16.155 1.00 98.56 374 PHE A C 1
ATOM 2941 O O . PHE A 1 374 ? 4.629 -10.300 -16.356 1.00 98.56 374 PHE A O 1
ATOM 2948 N N . ASP A 1 375 ? 6.694 -9.705 -15.694 1.00 98.75 375 ASP A N 1
ATOM 2949 C CA . ASP A 1 375 ? 7.141 -11.058 -15.339 1.00 98.75 375 ASP A CA 1
ATOM 2950 C C . ASP A 1 375 ? 6.790 -11.419 -13.881 1.00 98.75 375 ASP A C 1
ATOM 2952 O O . ASP A 1 375 ? 6.728 -12.596 -13.529 1.00 98.75 375 ASP A O 1
ATOM 2956 N N . TYR A 1 376 ? 6.502 -10.414 -13.044 1.00 98.94 376 TYR A N 1
ATOM 2957 C CA . TYR A 1 376 ? 5.933 -10.561 -11.700 1.00 98.94 376 TYR A CA 1
ATOM 2958 C C . TYR A 1 376 ? 5.190 -9.279 -11.294 1.00 98.94 376 TYR A C 1
ATOM 2960 O O . TYR A 1 376 ? 5.638 -8.184 -11.642 1.00 98.94 376 TYR A O 1
ATOM 2968 N N . ILE A 1 377 ? 4.098 -9.381 -10.527 1.00 98.94 377 ILE A N 1
ATOM 2969 C CA . ILE A 1 377 ? 3.424 -8.212 -9.929 1.00 98.94 377 ILE A CA 1
ATOM 2970 C C . ILE A 1 377 ? 3.364 -8.355 -8.406 1.00 98.94 377 ILE A C 1
ATOM 2972 O O . ILE A 1 377 ? 2.873 -9.345 -7.872 1.00 98.94 377 ILE A O 1
ATOM 2976 N N . PHE A 1 378 ? 3.846 -7.345 -7.695 1.00 98.94 378 PHE A N 1
ATOM 2977 C CA . PHE A 1 378 ? 3.735 -7.210 -6.251 1.00 98.94 378 PHE A CA 1
ATOM 2978 C C . PHE A 1 378 ? 2.786 -6.054 -5.938 1.00 98.94 378 PHE A C 1
ATOM 2980 O O . PHE A 1 378 ? 3.038 -4.916 -6.334 1.00 98.94 378 PHE A O 1
ATOM 2987 N N . PHE A 1 379 ? 1.699 -6.331 -5.226 1.00 98.88 379 PHE A N 1
ATOM 2988 C CA . PHE A 1 379 ? 0.698 -5.332 -4.870 1.00 98.88 379 PHE A CA 1
ATOM 2989 C C . PHE A 1 379 ? 0.430 -5.352 -3.370 1.00 98.88 379 PHE A C 1
ATOM 2991 O O . PHE A 1 379 ? 0.128 -6.402 -2.802 1.00 98.88 379 PHE A O 1
ATOM 2998 N N . THR A 1 380 ? 0.457 -4.173 -2.754 1.00 98.81 380 THR A N 1
ATOM 2999 C CA . THR A 1 380 ? -0.080 -3.963 -1.409 1.00 98.81 380 THR A CA 1
ATOM 3000 C C . THR A 1 380 ? -1.234 -2.965 -1.466 1.00 98.81 380 THR A C 1
ATOM 3002 O O . THR A 1 380 ? -1.102 -1.887 -2.045 1.00 98.81 380 THR A O 1
ATOM 3005 N N . GLY A 1 381 ? -2.375 -3.295 -0.856 1.00 97.44 381 GLY A N 1
ATOM 3006 C CA . GLY A 1 381 ? -3.519 -2.383 -0.809 1.00 97.44 381 GLY A CA 1
ATOM 3007 C C . GLY A 1 381 ? -4.867 -3.049 -0.540 1.00 97.44 381 GLY A C 1
ATOM 3008 O O . GLY A 1 381 ? -4.962 -4.112 0.063 1.00 97.44 381 GLY A O 1
ATOM 3009 N N . GLY A 1 382 ? -5.947 -2.398 -0.975 1.00 95.38 382 GLY A N 1
ATOM 3010 C CA . GLY A 1 382 ? -7.311 -2.864 -0.717 1.00 95.38 382 GLY A CA 1
ATOM 3011 C C . GLY A 1 382 ? -7.716 -4.083 -1.553 1.00 95.38 382 GLY A C 1
ATOM 3012 O O . GLY A 1 382 ? -7.334 -4.217 -2.717 1.00 95.38 382 GLY A O 1
ATOM 3013 N N . LYS A 1 383 ? -8.585 -4.932 -0.990 1.00 95.50 383 LYS A N 1
ATOM 3014 C CA . LYS A 1 383 ? -9.071 -6.182 -1.613 1.00 95.50 383 LYS A CA 1
ATOM 3015 C C . LYS A 1 383 ? -9.695 -5.994 -3.000 1.00 95.50 383 LYS A C 1
ATOM 3017 O O . LYS A 1 383 ? -9.506 -6.836 -3.872 1.00 95.50 383 LYS A O 1
ATOM 3022 N N . VAL A 1 384 ? -10.421 -4.894 -3.217 1.00 94.88 384 VAL A N 1
ATOM 3023 C CA . VAL A 1 384 ? -11.051 -4.589 -4.516 1.00 94.88 384 VAL A CA 1
ATOM 3024 C C . VAL A 1 384 ? -9.996 -4.436 -5.612 1.00 94.88 384 VAL A C 1
ATOM 3026 O O . VAL A 1 384 ? -10.093 -5.086 -6.648 1.00 94.88 384 VAL A O 1
ATOM 3029 N N . VAL A 1 385 ? -8.957 -3.637 -5.361 1.00 95.44 385 VAL A N 1
ATOM 3030 C CA . VAL A 1 385 ? -7.866 -3.432 -6.324 1.00 95.44 385 VAL A CA 1
ATOM 3031 C C . VAL A 1 385 ? -7.003 -4.691 -6.435 1.00 95.44 385 VAL A C 1
ATOM 3033 O O . VAL A 1 385 ? -6.621 -5.060 -7.538 1.00 95.44 385 VAL A O 1
ATOM 3036 N N . GLY A 1 386 ? -6.778 -5.420 -5.336 1.00 97.88 386 GLY A N 1
ATOM 3037 C CA . GLY A 1 386 ? -6.066 -6.703 -5.368 1.00 97.88 386 GLY A CA 1
ATOM 3038 C C . GLY A 1 386 ? -6.693 -7.725 -6.327 1.00 97.88 386 GLY A C 1
ATOM 3039 O O . GLY A 1 386 ? -5.974 -8.389 -7.073 1.00 97.88 386 GLY A O 1
ATOM 3040 N N . ARG A 1 387 ? -8.031 -7.803 -6.385 1.00 98.19 387 ARG A N 1
ATOM 3041 C CA . ARG A 1 387 ? -8.741 -8.641 -7.371 1.00 98.19 387 ARG A CA 1
ATOM 3042 C C 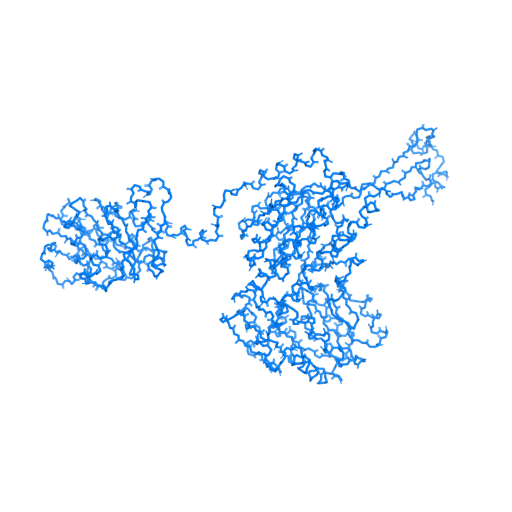. ARG A 1 387 ? -8.511 -8.159 -8.803 1.00 98.19 387 ARG A C 1
ATOM 3044 O O . ARG A 1 387 ? -8.172 -8.972 -9.652 1.00 98.19 387 ARG A O 1
ATOM 3051 N N . GLN A 1 388 ? -8.595 -6.850 -9.052 1.00 97.44 388 GLN A N 1
ATOM 3052 C CA . GLN A 1 388 ? -8.333 -6.263 -10.376 1.00 97.44 388 GLN A CA 1
ATOM 3053 C C . GLN A 1 388 ? -6.899 -6.531 -10.860 1.00 97.44 388 GLN A C 1
ATOM 3055 O O . GLN A 1 388 ? -6.677 -6.813 -12.041 1.00 97.44 388 GLN A O 1
ATOM 3060 N N . VAL A 1 389 ? -5.922 -6.473 -9.948 1.00 98.44 389 VAL A N 1
ATOM 3061 C CA . VAL A 1 389 ? -4.524 -6.829 -10.226 1.00 98.44 389 VAL A CA 1
ATOM 3062 C C . VAL A 1 389 ? -4.429 -8.295 -10.639 1.00 98.44 389 VAL A C 1
ATOM 3064 O O . VAL A 1 389 ? -3.851 -8.592 -11.681 1.00 98.44 389 VAL A O 1
ATOM 3067 N N . MET A 1 390 ? 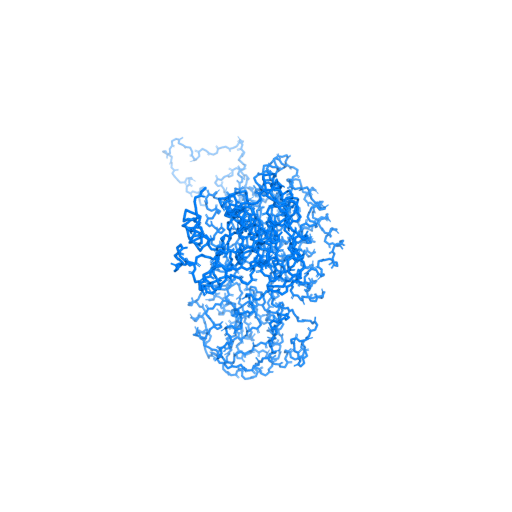-5.031 -9.207 -9.871 1.00 98.50 390 MET A N 1
ATOM 3068 C CA . MET A 1 390 ? -5.004 -10.643 -10.168 1.00 98.50 390 MET A CA 1
ATOM 3069 C C . MET A 1 390 ? -5.704 -10.984 -11.493 1.00 98.50 390 MET A C 1
ATOM 3071 O O . MET A 1 390 ? -5.175 -11.761 -12.285 1.00 98.50 390 MET A O 1
ATOM 3075 N N . GLU A 1 391 ? -6.859 -10.374 -11.767 1.00 98.44 391 GLU A N 1
ATOM 3076 C CA . GLU A 1 391 ? -7.591 -10.512 -13.034 1.00 98.44 391 GLU A CA 1
ATOM 3077 C C . GLU A 1 391 ? -6.754 -10.050 -14.231 1.00 98.44 391 GLU A C 1
ATOM 3079 O O . GLU A 1 391 ? -6.745 -10.692 -15.282 1.00 98.44 391 GLU A O 1
ATOM 3084 N N . SER A 1 392 ? -6.026 -8.945 -14.073 1.00 97.44 392 SER A N 1
ATOM 3085 C CA . SER A 1 392 ? -5.152 -8.413 -15.120 1.00 97.44 392 SER A CA 1
ATOM 3086 C C . SER A 1 392 ? -3.924 -9.300 -15.328 1.00 97.44 392 SER A C 1
ATOM 3088 O O . SER A 1 392 ? -3.604 -9.651 -16.462 1.00 97.44 392 SER A O 1
ATOM 3090 N N . ALA A 1 393 ? -3.299 -9.755 -14.239 1.00 98.44 393 ALA A N 1
ATOM 3091 C CA . ALA A 1 393 ? -2.157 -10.665 -14.267 1.00 98.44 393 ALA A CA 1
ATOM 3092 C C . ALA A 1 393 ? -2.489 -12.003 -14.953 1.00 98.44 393 ALA A C 1
ATOM 3094 O O . ALA A 1 393 ? -1.678 -12.532 -15.719 1.00 98.44 393 ALA A O 1
ATOM 3095 N N . ALA A 1 394 ? -3.704 -12.525 -14.746 1.00 98.56 394 ALA A N 1
ATOM 3096 C CA . ALA A 1 394 ? -4.163 -13.775 -15.348 1.00 98.56 394 ALA A CA 1
ATOM 3097 C C . ALA A 1 394 ? -4.150 -13.741 -16.887 1.00 98.56 394 ALA A C 1
ATOM 3099 O O . ALA A 1 394 ? -3.833 -14.752 -17.513 1.00 98.56 394 ALA A O 1
ATOM 3100 N N . LYS A 1 395 ? -4.400 -12.577 -17.507 1.00 98.06 395 LYS A N 1
ATOM 3101 C CA . LYS A 1 395 ? -4.351 -12.398 -18.974 1.00 98.06 395 LYS A CA 1
ATOM 3102 C C . LYS A 1 395 ? -2.964 -12.674 -19.563 1.00 98.06 395 LYS A C 1
ATOM 3104 O O . LYS A 1 395 ? -2.848 -12.996 -20.744 1.00 98.06 395 LYS A O 1
ATOM 3109 N N . HIS A 1 396 ? -1.918 -12.548 -18.750 1.00 97.88 396 HIS A N 1
ATOM 3110 C CA . HIS A 1 396 ? -0.525 -12.745 -19.146 1.00 97.88 396 HIS A CA 1
ATOM 3111 C C . HIS A 1 396 ? 0.145 -13.941 -18.459 1.00 97.88 396 HIS A C 1
ATOM 3113 O O . HIS A 1 396 ? 1.325 -14.188 -18.709 1.00 97.88 396 HIS A O 1
ATOM 3119 N N . LEU A 1 397 ? -0.600 -14.691 -17.635 1.00 98.56 397 LEU A N 1
ATOM 3120 C CA . LEU A 1 397 ? -0.077 -15.736 -16.748 1.00 98.56 397 LEU A CA 1
ATOM 3121 C C . LEU A 1 397 ? 1.045 -15.220 -15.831 1.00 98.56 397 LEU A C 1
ATOM 3123 O O . LEU A 1 397 ? 1.992 -15.942 -15.516 1.00 98.56 397 LEU A O 1
ATOM 3127 N N . THR A 1 398 ? 0.940 -13.959 -15.413 1.00 98.81 398 THR A N 1
ATOM 3128 C CA . THR A 1 398 ? 1.927 -13.318 -14.548 1.00 98.81 398 THR A CA 1
ATOM 3129 C C . THR A 1 398 ? 1.688 -13.736 -13.091 1.00 98.81 398 THR A C 1
ATOM 3131 O O . THR A 1 398 ? 0.571 -13.573 -12.592 1.00 98.81 398 THR A O 1
ATOM 3134 N N . PRO A 1 399 ? 2.697 -14.272 -12.380 1.00 98.81 399 PRO A N 1
ATOM 3135 C CA . PRO A 1 399 ? 2.582 -14.550 -10.952 1.00 98.81 399 PRO A CA 1
ATOM 3136 C C . PRO A 1 399 ? 2.425 -13.256 -10.142 1.00 98.81 399 PRO A C 1
ATOM 3138 O O . PRO A 1 399 ? 2.953 -12.203 -10.514 1.00 98.81 399 PRO A O 1
ATOM 3141 N N . VAL A 1 400 ? 1.706 -13.348 -9.020 1.00 98.88 400 VAL A N 1
ATOM 3142 C CA . VAL A 1 400 ? 1.417 -12.201 -8.153 1.00 98.88 400 VAL A CA 1
ATOM 3143 C C . VAL A 1 400 ? 1.730 -12.479 -6.687 1.00 98.88 400 VAL A C 1
ATOM 3145 O O . VAL A 1 400 ? 1.530 -13.591 -6.198 1.00 98.88 400 VAL A O 1
ATOM 3148 N N . THR A 1 401 ? 2.143 -11.433 -5.976 1.00 98.94 401 THR A N 1
ATOM 3149 C CA . THR A 1 401 ? 2.037 -11.340 -4.515 1.00 98.94 401 THR A CA 1
ATOM 3150 C C . THR A 1 401 ? 1.027 -10.252 -4.182 1.00 98.94 401 THR A C 1
ATOM 3152 O O . THR A 1 401 ? 1.143 -9.133 -4.685 1.00 98.94 401 THR A O 1
ATOM 3155 N N . LEU A 1 402 ? 0.043 -10.583 -3.347 1.00 98.88 402 LEU A N 1
ATOM 3156 C CA . LEU A 1 402 ? -1.005 -9.670 -2.901 1.00 98.88 402 LEU A CA 1
ATOM 3157 C C . LEU A 1 402 ? -0.944 -9.556 -1.379 1.00 98.88 402 LEU A C 1
ATOM 3159 O O . LEU A 1 402 ? -1.263 -10.516 -0.685 1.00 98.88 402 LEU A O 1
ATOM 3163 N N . GLU A 1 403 ? -0.572 -8.385 -0.880 1.00 98.75 403 GLU A N 1
ATOM 3164 C CA . GLU A 1 403 ? -0.597 -8.031 0.541 1.00 98.75 403 GLU A CA 1
ATOM 3165 C C . GLU A 1 403 ? -1.830 -7.158 0.802 1.00 98.75 403 GLU A C 1
ATOM 3167 O O . GLU A 1 403 ? -1.858 -5.974 0.453 1.00 98.75 403 GLU A O 1
ATOM 3172 N N . LEU A 1 404 ? -2.891 -7.754 1.345 1.00 98.31 404 LEU A N 1
ATOM 3173 C CA . LEU A 1 404 ? -4.195 -7.108 1.493 1.00 98.31 404 LEU A CA 1
ATOM 3174 C C . LEU A 1 404 ? -4.534 -6.864 2.968 1.00 98.31 404 LEU A C 1
ATOM 3176 O O . LEU A 1 404 ? -3.763 -7.169 3.872 1.00 98.31 404 LEU A O 1
ATOM 3180 N N . GLY A 1 405 ? -5.693 -6.262 3.209 1.00 94.69 405 GLY A N 1
ATOM 3181 C CA . GLY A 1 405 ? -6.180 -5.955 4.551 1.00 94.69 405 GLY A CA 1
ATOM 3182 C C . GLY A 1 405 ? -7.160 -6.982 5.117 1.00 94.69 405 GLY A C 1
ATOM 3183 O O . GLY A 1 405 ? -7.436 -8.043 4.549 1.00 94.69 405 GLY A O 1
ATOM 3184 N N . GLY A 1 406 ? -7.736 -6.628 6.256 1.00 94.62 406 GLY A N 1
ATOM 3185 C CA . GLY A 1 406 ? -8.763 -7.392 6.949 1.00 94.62 406 GLY A CA 1
ATOM 3186 C C . GLY A 1 406 ? -8.880 -6.962 8.405 1.00 94.62 406 GLY A C 1
ATOM 3187 O O . GLY A 1 406 ? -8.000 -6.303 8.947 1.00 94.62 406 GLY A O 1
ATOM 3188 N N . LYS A 1 407 ? -9.963 -7.366 9.072 1.00 98.38 407 LYS A N 1
ATOM 3189 C CA . LYS A 1 407 ? -10.178 -7.013 10.479 1.00 98.38 407 LYS A CA 1
ATOM 3190 C C . LYS A 1 407 ? -9.326 -7.909 11.375 1.00 98.38 407 LYS A C 1
ATOM 3192 O O . LYS A 1 407 ? -9.734 -9.027 11.679 1.00 98.38 407 LYS A O 1
ATOM 3197 N N . SER A 1 408 ? -8.142 -7.438 11.761 1.00 98.69 408 SER A N 1
ATOM 3198 C CA . SER A 1 408 ? -7.194 -8.179 12.602 1.00 98.69 408 SER A CA 1
ATOM 3199 C C . SER A 1 408 ? -7.682 -8.265 14.064 1.00 98.69 408 SER A C 1
ATOM 3201 O O . SER A 1 408 ? -7.685 -7.241 14.753 1.00 98.69 408 SER A O 1
ATOM 3203 N N . PRO A 1 409 ? -8.103 -9.447 14.569 1.00 98.56 409 PRO A N 1
ATOM 3204 C CA . PRO A 1 409 ? -8.602 -9.596 15.936 1.00 98.56 409 PRO A CA 1
ATOM 3205 C C . PRO A 1 409 ? -7.501 -9.437 16.984 1.00 98.56 409 PRO A C 1
ATOM 3207 O O . PRO A 1 409 ? -6.401 -9.976 16.839 1.00 98.56 409 PRO A O 1
ATOM 3210 N N . CYS A 1 410 ? -7.846 -8.797 18.100 1.00 98.81 410 CYS A N 1
ATOM 3211 C CA . CYS A 1 410 ? -7.037 -8.764 19.312 1.00 98.81 410 CYS A CA 1
ATOM 3212 C C . CYS A 1 410 ? -7.767 -9.443 20.475 1.00 98.81 410 CYS A C 1
ATOM 3214 O O . CYS A 1 410 ? -8.684 -8.883 21.066 1.00 98.81 410 CYS A O 1
ATOM 3216 N N . ILE A 1 411 ? -7.369 -10.670 20.803 1.00 98.81 411 ILE A N 1
ATOM 3217 C CA . ILE A 1 411 ? -7.982 -11.469 21.865 1.00 98.81 411 ILE A CA 1
ATOM 3218 C C . ILE A 1 411 ? -7.265 -11.179 23.187 1.00 98.81 411 ILE A C 1
ATOM 3220 O O . ILE A 1 411 ? -6.063 -11.421 23.306 1.00 98.81 411 ILE A O 1
ATOM 3224 N N . VAL A 1 412 ? -7.996 -10.714 24.197 1.00 98.81 412 VAL A N 1
ATOM 3225 C CA . VAL A 1 412 ? -7.502 -10.489 25.560 1.00 98.81 412 VAL A CA 1
ATOM 3226 C C . VAL A 1 412 ? -8.165 -11.487 26.504 1.00 98.81 412 VAL A C 1
ATOM 3228 O O . VAL A 1 412 ? -9.329 -11.355 26.873 1.00 98.81 412 VAL A O 1
ATOM 3231 N N . ASP A 1 413 ? -7.405 -12.514 26.869 1.00 97.81 413 ASP A N 1
ATOM 3232 C CA . ASP A 1 413 ? -7.825 -13.604 27.747 1.00 97.81 413 ASP A CA 1
ATOM 3233 C C . ASP A 1 413 ? -7.858 -13.184 29.226 1.00 97.81 413 ASP A C 1
ATOM 3235 O O . ASP A 1 413 ? -7.192 -12.232 29.638 1.00 97.81 413 ASP A O 1
ATOM 3239 N N . GLU A 1 414 ? -8.568 -13.946 30.059 1.00 97.94 414 GLU A N 1
ATOM 3240 C CA . GLU A 1 414 ? -8.712 -13.673 31.496 1.00 97.94 414 GLU A CA 1
ATOM 3241 C C . GLU A 1 414 ? -7.378 -13.629 32.256 1.00 97.94 414 GLU A C 1
ATOM 3243 O O . GLU A 1 414 ? -7.241 -12.940 33.266 1.00 97.94 414 GLU A O 1
ATOM 3248 N N . SER A 1 415 ? -6.370 -14.348 31.755 1.00 98.12 415 SER A N 1
ATOM 3249 C CA . SER A 1 415 ? -5.049 -14.439 32.374 1.00 98.12 415 SER A CA 1
ATOM 3250 C C . SER A 1 415 ? -4.076 -13.333 31.931 1.00 98.12 415 SER A C 1
ATOM 3252 O O . SER A 1 415 ? -2.911 -13.332 32.345 1.00 98.12 415 SER A O 1
ATOM 3254 N N . ALA A 1 416 ? -4.510 -12.408 31.068 1.00 98.50 416 ALA A N 1
ATOM 3255 C CA . ALA A 1 416 ? -3.661 -11.369 30.495 1.00 98.50 416 ALA A CA 1
ATOM 3256 C C . ALA A 1 416 ? -3.100 -10.395 31.551 1.00 98.50 416 ALA A C 1
ATOM 3258 O O . ALA A 1 416 ? -3.747 -10.029 32.532 1.00 98.50 416 ALA A O 1
ATOM 3259 N N . ASN A 1 417 ? -1.876 -9.906 31.321 1.00 98.44 417 ASN A N 1
ATOM 3260 C CA . ASN A 1 417 ? -1.334 -8.788 32.096 1.00 98.44 417 ASN A CA 1
ATOM 3261 C C . ASN A 1 417 ? -1.948 -7.481 31.583 1.00 98.44 417 ASN A C 1
ATOM 3263 O O . ASN A 1 417 ? -1.410 -6.896 30.644 1.00 98.44 417 ASN A O 1
ATOM 3267 N N . ILE A 1 418 ? -3.056 -7.038 32.179 1.00 98.62 418 ILE A N 1
ATOM 3268 C CA . ILE A 1 418 ? -3.851 -5.913 31.665 1.00 98.62 418 ILE A CA 1
ATOM 3269 C C . ILE A 1 418 ? -3.047 -4.621 31.501 1.00 98.62 418 ILE A C 1
ATOM 3271 O O . ILE A 1 418 ? -3.143 -3.992 30.452 1.00 98.62 418 ILE A O 1
ATOM 3275 N N . ALA A 1 419 ? -2.192 -4.259 32.462 1.00 97.38 419 ALA A N 1
ATOM 3276 C CA . ALA A 1 419 ? -1.407 -3.026 32.375 1.00 97.38 419 ALA A CA 1
ATOM 3277 C C . ALA A 1 419 ? -0.471 -3.016 31.151 1.00 97.38 419 ALA A C 1
ATOM 3279 O O . ALA A 1 419 ? -0.426 -2.045 30.399 1.00 97.38 419 ALA A O 1
ATOM 3280 N N . LEU A 1 420 ? 0.246 -4.121 30.919 1.00 98.31 420 LEU A N 1
ATOM 3281 C CA . LEU A 1 420 ? 1.140 -4.256 29.764 1.00 98.31 420 LEU A CA 1
ATOM 3282 C C . LEU A 1 420 ? 0.368 -4.447 28.450 1.00 98.31 420 LEU A C 1
ATOM 3284 O O . LEU A 1 420 ? 0.793 -3.952 27.409 1.00 98.31 420 LEU A O 1
ATOM 3288 N N . THR A 1 421 ? -0.753 -5.166 28.514 1.00 98.81 421 THR A N 1
ATOM 3289 C CA . THR A 1 421 ? -1.639 -5.438 27.377 1.00 98.81 421 THR A CA 1
ATOM 3290 C C . THR A 1 421 ? -2.199 -4.140 26.820 1.00 98.81 421 THR A C 1
ATOM 3292 O O . THR A 1 421 ? -2.025 -3.873 25.636 1.00 98.81 421 THR A O 1
ATOM 3295 N N . ALA A 1 422 ? -2.773 -3.292 27.677 1.00 98.81 422 ALA A N 1
ATOM 3296 C CA . ALA A 1 422 ? -3.315 -2.002 27.273 1.00 98.81 422 ALA A CA 1
ATOM 3297 C C . ALA A 1 422 ? -2.253 -1.129 26.595 1.00 98.81 422 ALA A C 1
ATOM 3299 O O . ALA A 1 422 ? -2.477 -0.667 25.484 1.00 98.81 422 ALA A O 1
ATOM 3300 N N . ARG A 1 423 ? -1.059 -0.992 27.190 1.00 98.75 423 ARG A N 1
ATOM 3301 C CA . ARG A 1 423 ? 0.039 -0.209 26.597 1.00 98.75 423 ARG A CA 1
ATOM 3302 C C . ARG A 1 423 ? 0.401 -0.668 25.181 1.00 98.75 423 ARG A C 1
ATOM 3304 O O . ARG A 1 423 ? 0.561 0.155 24.287 1.00 98.75 423 ARG A O 1
ATOM 3311 N N . ARG A 1 424 ? 0.532 -1.983 24.980 1.00 98.81 424 ARG A N 1
ATOM 3312 C CA . ARG A 1 424 ? 0.899 -2.577 23.683 1.00 98.81 424 ARG A CA 1
ATOM 3313 C C . ARG A 1 424 ? -0.210 -2.457 22.646 1.00 98.81 424 ARG A C 1
ATOM 3315 O O . ARG A 1 424 ? 0.089 -2.235 21.480 1.00 98.81 424 ARG A O 1
ATOM 3322 N N . ILE A 1 425 ? -1.466 -2.598 23.065 1.00 98.88 425 ILE A N 1
ATOM 3323 C CA . ILE A 1 425 ? -2.622 -2.401 22.188 1.00 98.88 425 ILE A CA 1
ATOM 3324 C C . ILE A 1 425 ? -2.736 -0.935 21.775 1.00 98.88 425 ILE A C 1
ATOM 3326 O O . ILE A 1 425 ? -2.896 -0.681 20.590 1.00 98.88 425 ILE A O 1
ATOM 3330 N N . VAL A 1 426 ? -2.628 0.013 22.713 1.00 98.75 426 VAL A N 1
ATOM 3331 C CA . VAL A 1 426 ? -2.705 1.454 22.417 1.00 98.75 426 VAL A CA 1
ATOM 3332 C C . VAL A 1 426 ? -1.618 1.838 21.415 1.00 98.75 426 VAL A C 1
ATOM 3334 O O . VAL A 1 426 ? -1.941 2.411 20.380 1.00 98.75 426 VAL A O 1
ATOM 3337 N N . TRP A 1 427 ? -0.363 1.437 21.645 1.00 98.50 427 TRP A N 1
ATOM 3338 C CA . TRP A 1 427 ? 0.711 1.682 20.677 1.00 98.50 427 TRP A CA 1
ATOM 3339 C C . TRP A 1 427 ? 0.390 1.082 19.300 1.00 98.50 427 TRP A C 1
ATOM 3341 O O . TRP A 1 427 ? 0.357 1.807 18.313 1.00 98.50 427 TRP A O 1
ATOM 3351 N N . GLY A 1 428 ? 0.066 -0.214 19.216 1.00 98.44 428 GLY A N 1
ATOM 3352 C CA . GLY A 1 428 ? -0.177 -0.859 17.922 1.00 98.44 428 GLY A CA 1
ATOM 3353 C C . GLY A 1 428 ? -1.447 -0.404 17.201 1.00 98.44 428 GLY A C 1
ATOM 3354 O O . GLY A 1 428 ? -1.507 -0.477 15.976 1.00 98.44 428 GLY A O 1
ATOM 3355 N N . LYS A 1 429 ? -2.473 0.042 17.939 1.00 98.75 429 LYS A N 1
ATOM 3356 C CA . LYS A 1 429 ? -3.724 0.562 17.376 1.00 98.75 429 LYS A CA 1
ATOM 3357 C C . LYS A 1 429 ? -3.562 1.974 16.846 1.00 98.75 429 LYS A C 1
ATOM 3359 O O . LYS A 1 429 ? -4.137 2.278 15.809 1.00 98.75 429 LYS A O 1
ATOM 3364 N N . PHE A 1 430 ? -2.865 2.837 17.575 1.00 98.50 430 PHE A N 1
ATOM 3365 C CA . PHE A 1 430 ? -2.828 4.263 17.265 1.00 98.50 430 PHE A CA 1
ATOM 3366 C C . PHE A 1 430 ? -1.556 4.701 16.536 1.00 98.50 430 PHE A C 1
ATOM 3368 O O . PHE A 1 430 ? -1.511 5.832 16.056 1.00 98.50 430 PHE A O 1
ATOM 3375 N N . LEU A 1 431 ? -0.585 3.797 16.346 1.00 97.88 431 LEU A N 1
ATOM 3376 C CA . LEU A 1 431 ? 0.476 3.952 15.349 1.00 97.88 431 LEU A CA 1
ATOM 3377 C C . LEU A 1 431 ? -0.141 4.318 13.991 1.00 97.88 431 LEU A C 1
ATOM 3379 O O . LEU A 1 431 ? -1.075 3.654 13.531 1.00 97.88 431 LEU A O 1
ATOM 3383 N N . ASN A 1 432 ? 0.362 5.377 13.360 1.00 98.31 432 ASN A N 1
ATOM 3384 C CA . ASN A 1 432 ? -0.133 5.937 12.106 1.00 98.31 432 ASN A CA 1
ATOM 3385 C C . ASN A 1 432 ? -1.641 6.252 12.117 1.00 98.31 432 ASN A C 1
ATOM 3387 O O . ASN A 1 432 ? -2.342 6.068 11.117 1.00 98.31 432 ASN A O 1
ATOM 3391 N N . CYS A 1 433 ? -2.174 6.655 13.277 1.00 97.88 433 CYS A N 1
ATOM 3392 C CA . CYS A 1 433 ? -3.607 6.875 13.486 1.00 97.88 433 CYS A CA 1
ATOM 3393 C C . CYS A 1 433 ? -4.451 5.621 13.145 1.00 97.88 433 CYS A C 1
ATOM 3395 O O . CYS A 1 433 ? -5.579 5.707 12.671 1.00 97.88 433 CYS A O 1
ATOM 3397 N N . GLY A 1 434 ? -3.891 4.420 13.327 1.00 98.31 434 GLY A N 1
ATOM 3398 C CA . GLY A 1 434 ? -4.548 3.141 13.032 1.00 98.31 434 GLY A CA 1
ATOM 3399 C C . GLY A 1 434 ? -4.686 2.788 11.553 1.00 98.31 434 GLY A C 1
ATOM 3400 O O . GLY A 1 434 ? -5.341 1.796 11.222 1.00 98.31 434 GLY A O 1
ATOM 3401 N N . GLN A 1 435 ? -4.049 3.546 10.658 1.00 98.75 435 GLN A N 1
ATOM 3402 C CA . GLN A 1 435 ? -4.024 3.297 9.214 1.00 98.75 435 GLN A CA 1
ATOM 3403 C C . GLN A 1 435 ? -2.993 2.203 8.873 1.00 98.75 435 GLN A C 1
ATOM 3405 O O . GLN A 1 435 ? -1.999 2.422 8.177 1.00 98.75 435 GLN A O 1
ATOM 3410 N N . THR A 1 436 ? -3.203 0.996 9.397 1.00 98.56 436 THR A N 1
ATOM 3411 C CA . THR A 1 436 ? -2.230 -0.105 9.339 1.00 98.56 436 THR A CA 1
ATOM 3412 C C . THR A 1 436 ? -2.961 -1.424 9.130 1.00 98.56 436 THR A C 1
ATOM 3414 O O . THR A 1 436 ? -3.794 -1.794 9.950 1.00 98.56 436 THR A O 1
ATOM 3417 N N . CYS A 1 437 ? -2.609 -2.192 8.089 1.00 97.69 437 CYS A N 1
ATOM 3418 C CA . CYS A 1 437 ? -3.282 -3.464 7.756 1.00 97.69 437 CYS A CA 1
ATOM 3419 C C . CYS A 1 437 ? -3.202 -4.510 8.886 1.00 97.69 437 CYS A C 1
ATOM 3421 O O . CYS A 1 437 ? -3.996 -5.444 8.957 1.00 97.69 437 CYS A O 1
ATOM 3423 N N . VAL A 1 438 ? -2.205 -4.364 9.764 1.00 98.50 438 VAL A N 1
ATOM 3424 C CA . VAL A 1 438 ? -1.986 -5.214 10.938 1.00 98.50 438 VAL A CA 1
ATOM 3425 C C . VAL A 1 438 ? -2.323 -4.511 12.253 1.00 98.50 438 VAL A C 1
ATOM 3427 O O . VAL A 1 438 ? -2.055 -5.082 13.304 1.00 98.50 438 VAL A O 1
ATOM 3430 N N . ALA A 1 439 ? -2.882 -3.296 12.265 1.00 98.69 439 ALA A N 1
ATOM 3431 C CA . ALA A 1 439 ? -3.356 -2.717 13.525 1.00 98.69 439 ALA A CA 1
ATOM 3432 C C . ALA A 1 439 ? -4.422 -3.638 14.148 1.00 98.69 439 ALA A C 1
ATOM 3434 O O . ALA A 1 439 ? -5.186 -4.266 13.410 1.00 98.69 439 ALA A O 1
ATOM 3435 N N . PRO A 1 440 ? -4.507 -3.730 15.488 1.00 98.75 440 PRO A N 1
ATOM 3436 C CA . PRO A 1 440 ? -5.688 -4.274 16.145 1.00 98.75 440 PRO A CA 1
ATOM 3437 C C . PRO A 1 440 ? -6.940 -3.596 15.582 1.00 98.75 440 PRO A C 1
ATOM 3439 O O . PRO A 1 440 ? -7.127 -2.392 15.730 1.00 98.75 440 PRO A O 1
ATOM 3442 N N . ASP A 1 441 ? -7.785 -4.334 14.878 1.00 98.81 441 ASP A N 1
ATOM 3443 C CA . ASP A 1 441 ? -8.974 -3.735 14.279 1.00 98.81 441 ASP A CA 1
ATOM 3444 C C . ASP A 1 441 ? -10.088 -3.651 15.329 1.00 98.81 441 ASP A C 1
ATOM 3446 O O . ASP A 1 441 ? -10.674 -2.592 15.522 1.00 98.81 441 ASP A O 1
ATOM 3450 N N . TYR A 1 442 ? -10.261 -4.724 16.104 1.00 98.81 442 TYR A N 1
ATOM 3451 C CA . TYR A 1 442 ? -11.187 -4.824 17.231 1.00 98.81 442 TYR A CA 1
ATOM 3452 C C . TYR A 1 442 ? -10.603 -5.705 18.342 1.00 98.81 442 TYR A C 1
ATOM 3454 O O . TYR A 1 442 ? -9.694 -6.513 18.112 1.00 98.81 442 TYR A O 1
ATOM 3462 N N . ILE A 1 443 ? -11.143 -5.569 19.553 1.00 98.81 443 ILE A N 1
ATOM 3463 C CA . ILE A 1 443 ? -10.798 -6.412 20.698 1.00 98.81 443 ILE A CA 1
ATOM 3464 C C . ILE A 1 443 ? -11.913 -7.419 20.966 1.00 98.81 443 ILE A C 1
ATOM 3466 O O . ILE A 1 443 ? -13.083 -7.059 21.029 1.00 98.81 443 ILE A O 1
ATOM 3470 N N . LEU A 1 444 ? -11.520 -8.667 21.213 1.00 98.62 444 LEU A N 1
ATOM 3471 C CA . LEU A 1 444 ? -12.334 -9.663 21.902 1.00 98.62 444 LEU A CA 1
ATOM 3472 C C . LEU A 1 444 ? -11.764 -9.824 23.308 1.00 98.62 444 LEU A C 1
ATOM 3474 O O . LEU A 1 444 ? -10.653 -10.328 23.456 1.00 98.62 444 LEU A O 1
ATOM 3478 N N . VAL A 1 445 ? -12.479 -9.386 24.339 1.00 98.69 445 VAL A N 1
ATOM 3479 C CA . VAL A 1 445 ? -11.988 -9.398 25.726 1.00 98.69 445 VAL A CA 1
ATOM 3480 C C . VAL A 1 445 ? -12.811 -10.330 26.600 1.00 98.69 445 VAL A C 1
ATOM 3482 O O . VAL A 1 445 ? -14.038 -10.341 26.538 1.00 98.69 445 VAL A O 1
ATOM 3485 N N . HIS A 1 446 ? -12.141 -11.111 27.444 1.00 98.62 446 HIS A N 1
ATOM 3486 C CA . HIS A 1 446 ? -12.847 -11.950 28.397 1.00 98.62 446 HIS A CA 1
ATOM 3487 C C . HIS A 1 446 ? -13.600 -11.080 29.415 1.00 98.62 446 HIS A C 1
ATOM 3489 O O . HIS A 1 446 ? -13.017 -10.166 30.011 1.00 98.62 446 HIS A O 1
ATOM 3495 N N . LYS A 1 447 ? -14.878 -11.387 29.665 1.00 98.19 447 LYS A N 1
ATOM 3496 C CA . LYS A 1 447 ? -15.772 -10.579 30.519 1.00 98.19 447 LYS A CA 1
ATOM 3497 C C . LYS A 1 447 ? -15.188 -10.229 31.894 1.00 98.19 447 LYS A C 1
ATOM 3499 O O . LYS A 1 447 ? -15.395 -9.131 32.395 1.00 98.19 447 LYS A O 1
ATOM 3504 N N . SER A 1 448 ? -14.386 -11.121 32.487 1.00 98.44 448 SER A N 1
ATOM 3505 C CA . SER A 1 448 ? -13.778 -10.910 33.814 1.00 98.44 448 SER A CA 1
ATOM 3506 C C . SER A 1 448 ? -12.730 -9.788 33.872 1.00 98.44 448 SER A C 1
ATOM 3508 O O . SER A 1 448 ? -12.384 -9.333 34.966 1.00 98.44 448 SER A O 1
ATOM 3510 N N . VAL A 1 449 ? -12.203 -9.343 32.725 1.00 98.56 449 VAL A N 1
ATOM 3511 C CA . VAL A 1 449 ? -11.145 -8.321 32.650 1.00 98.56 449 VAL A CA 1
ATOM 3512 C C . VAL A 1 449 ? -11.512 -7.102 31.798 1.00 98.56 449 VAL A C 1
ATOM 3514 O O . VAL A 1 449 ? -10.719 -6.161 31.761 1.00 98.56 449 VAL A O 1
ATOM 3517 N N . LYS A 1 450 ? -12.704 -7.064 31.180 1.00 98.50 450 LYS A N 1
ATOM 3518 C CA . LYS A 1 450 ? -13.168 -5.966 30.307 1.00 98.50 450 LYS A CA 1
ATOM 3519 C C . LYS A 1 450 ? -13.033 -4.589 30.960 1.00 98.50 450 LYS A C 1
ATOM 3521 O O . LYS A 1 450 ? -12.288 -3.755 30.452 1.00 98.50 450 LYS A O 1
ATOM 3526 N N . SER A 1 451 ? -13.656 -4.373 32.120 1.00 98.31 451 SER A N 1
ATOM 3527 C CA . SER A 1 451 ? -13.637 -3.060 32.788 1.00 98.31 451 SER A CA 1
ATOM 3528 C C . SER A 1 451 ? -12.218 -2.616 33.156 1.00 98.31 451 SER A C 1
ATOM 3530 O O . SER A 1 451 ? -11.852 -1.461 32.969 1.00 98.31 451 SER A O 1
ATOM 3532 N N . LYS A 1 452 ? -11.368 -3.551 33.611 1.00 98.62 452 LYS A N 1
ATOM 3533 C CA . LYS A 1 452 ? -9.957 -3.257 33.916 1.00 98.62 452 LYS A CA 1
ATOM 3534 C C . LYS A 1 452 ? -9.174 -2.877 32.660 1.00 98.62 452 LYS A C 1
ATOM 3536 O O . LYS A 1 452 ? -8.294 -2.023 32.733 1.00 98.62 452 LYS A O 1
ATOM 3541 N N . LEU A 1 453 ? -9.460 -3.533 31.534 1.00 98.81 453 LEU A N 1
ATOM 3542 C CA . LEU A 1 453 ? -8.823 -3.240 30.256 1.00 98.81 453 LEU A CA 1
ATOM 3543 C C . LEU A 1 453 ? -9.218 -1.853 29.753 1.00 98.81 453 LEU A C 1
ATOM 3545 O O . LEU A 1 453 ? -8.323 -1.089 29.420 1.00 98.81 453 LEU A O 1
ATOM 3549 N N . LEU A 1 454 ? -10.505 -1.509 29.761 1.00 98.69 454 LEU A N 1
ATOM 3550 C CA . LEU A 1 454 ? -11.013 -0.198 29.341 1.00 98.69 454 LEU A CA 1
ATOM 3551 C C . LEU A 1 454 ? -10.330 0.957 30.079 1.00 98.69 454 LEU A C 1
ATOM 3553 O O . LEU A 1 454 ? -9.726 1.826 29.449 1.00 98.69 454 LEU A O 1
ATOM 3557 N N . THR A 1 455 ? -10.314 0.907 31.414 1.00 98.56 455 THR A N 1
ATOM 3558 C CA . THR A 1 455 ? -9.619 1.912 32.230 1.00 98.56 455 THR A CA 1
ATOM 3559 C C . THR A 1 455 ? -8.124 1.970 31.905 1.00 98.56 455 THR A C 1
ATOM 3561 O O . THR A 1 455 ? -7.532 3.047 31.833 1.00 98.56 455 THR A O 1
ATOM 3564 N N . ALA A 1 456 ? -7.486 0.816 31.688 1.00 98.75 456 ALA A N 1
ATOM 3565 C CA . ALA A 1 456 ? -6.073 0.769 31.339 1.00 98.75 456 ALA A CA 1
ATOM 3566 C C . ALA A 1 456 ? -5.790 1.301 29.923 1.00 98.75 456 ALA A C 1
ATOM 3568 O O . ALA A 1 456 ? -4.724 1.878 29.718 1.00 98.75 456 ALA A O 1
ATOM 3569 N N . LEU A 1 457 ? -6.700 1.122 28.959 1.00 98.81 457 LEU A N 1
ATOM 3570 C CA . LEU A 1 457 ? -6.572 1.659 27.602 1.00 98.81 457 LEU A CA 1
ATOM 3571 C C . LEU A 1 457 ? -6.584 3.187 27.633 1.00 98.81 457 LEU A C 1
ATOM 3573 O O . LEU A 1 457 ? -5.630 3.788 27.150 1.00 98.81 457 LEU A O 1
ATOM 3577 N N . VAL A 1 458 ? -7.583 3.799 28.280 1.00 98.56 458 VAL A N 1
ATOM 3578 C CA . VAL A 1 458 ? -7.682 5.266 28.421 1.00 98.56 458 VAL A CA 1
ATOM 3579 C C . VAL A 1 458 ? -6.437 5.838 29.094 1.00 98.56 458 VAL A C 1
ATOM 3581 O O . VAL A 1 458 ? -5.772 6.703 28.532 1.00 98.56 458 VAL A O 1
ATOM 3584 N N . LYS A 1 459 ? -6.019 5.249 30.221 1.00 98.56 459 LYS A N 1
ATOM 3585 C CA . LYS A 1 459 ? -4.798 5.671 30.919 1.00 98.56 459 LYS A CA 1
ATOM 3586 C C . LYS A 1 459 ? -3.551 5.621 30.027 1.00 98.56 459 LYS A C 1
ATOM 3588 O O . LYS A 1 459 ? -2.661 6.454 30.160 1.00 98.56 459 LYS A O 1
ATOM 3593 N N . ASN A 1 460 ? -3.432 4.612 29.162 1.00 98.62 460 ASN A N 1
ATOM 3594 C CA . ASN A 1 460 ? -2.277 4.500 28.267 1.00 98.62 460 ASN A CA 1
ATOM 3595 C C . ASN A 1 460 ? -2.385 5.423 27.047 1.00 98.62 460 ASN A C 1
ATOM 3597 O O . ASN A 1 460 ? -1.344 5.836 26.547 1.00 98.62 460 ASN A O 1
ATOM 3601 N N . ILE A 1 461 ? -3.594 5.762 26.590 1.00 98.56 461 ILE A N 1
ATOM 3602 C CA . ILE A 1 461 ? -3.800 6.810 25.581 1.00 98.56 461 ILE A CA 1
ATOM 3603 C C . ILE A 1 461 ? -3.264 8.137 26.123 1.00 98.56 461 ILE A C 1
ATOM 3605 O O . ILE A 1 461 ? -2.390 8.735 25.502 1.00 98.56 461 ILE A O 1
ATOM 3609 N N . GLU A 1 462 ? -3.701 8.531 27.319 1.00 97.75 462 GLU A N 1
ATOM 3610 C CA . GLU A 1 462 ? -3.253 9.765 27.975 1.00 97.75 462 GLU A CA 1
ATOM 3611 C C . GLU A 1 462 ? -1.747 9.748 28.264 1.00 97.75 462 GLU A C 1
ATOM 3613 O O . GLU A 1 462 ? -1.054 10.740 28.065 1.00 97.75 462 GLU A O 1
ATOM 3618 N N . ALA A 1 463 ? -1.200 8.603 28.683 1.00 98.06 463 ALA A N 1
ATOM 3619 C CA . ALA A 1 463 ? 0.231 8.485 28.955 1.00 98.06 463 ALA A CA 1
ATOM 3620 C C . ALA A 1 463 ? 1.110 8.599 27.697 1.00 98.06 463 ALA A C 1
ATOM 3622 O O . ALA A 1 463 ? 2.255 9.035 27.805 1.00 98.06 463 ALA A O 1
ATOM 3623 N N . LEU A 1 464 ? 0.616 8.170 26.530 1.00 96.44 464 LEU A N 1
ATOM 3624 C CA . LEU A 1 464 ? 1.373 8.208 25.276 1.00 96.44 464 LEU A CA 1
ATOM 3625 C C . LEU A 1 464 ? 1.170 9.514 24.501 1.00 96.44 464 LEU A C 1
ATOM 3627 O O . LEU A 1 464 ? 2.102 9.965 23.843 1.00 96.44 464 LEU A O 1
ATOM 3631 N N . TYR A 1 465 ? -0.015 10.122 24.584 1.00 97.19 465 TYR A N 1
ATOM 3632 C CA . TYR A 1 465 ? -0.390 11.260 23.740 1.00 97.19 465 TYR A CA 1
ATOM 3633 C C . TYR A 1 465 ? -0.819 12.512 24.521 1.00 97.19 465 TYR A C 1
ATOM 3635 O O . TYR A 1 465 ? -1.052 13.550 23.909 1.00 97.19 465 TYR A O 1
ATOM 3643 N N . GLY A 1 466 ? -0.865 12.457 25.852 1.00 96.62 466 GLY A N 1
ATOM 3644 C CA . GLY A 1 466 ? -1.358 13.539 26.706 1.00 96.62 466 GLY A CA 1
ATOM 3645 C C . GLY A 1 466 ? -2.880 13.527 26.871 1.00 96.62 466 GLY A C 1
ATOM 3646 O O . GLY A 1 466 ? -3.582 12.722 26.263 1.00 96.62 466 GLY A O 1
ATOM 3647 N N . GLU A 1 467 ? -3.388 14.441 27.701 1.00 94.25 467 GLU A N 1
ATOM 3648 C CA . GLU A 1 467 ? -4.829 14.581 27.989 1.00 94.25 467 GLU A CA 1
ATOM 3649 C C . GLU A 1 467 ? -5.650 15.011 26.758 1.00 94.25 467 GLU A C 1
ATOM 3651 O O . GLU A 1 467 ? -6.848 14.751 26.693 1.00 94.25 467 GLU A O 1
ATOM 3656 N N . ASP A 1 468 ? -4.999 15.623 25.764 1.00 95.75 468 ASP A N 1
ATOM 3657 C CA . ASP A 1 468 ? -5.595 16.077 24.505 1.00 95.75 468 ASP A CA 1
ATOM 3658 C C . ASP A 1 468 ? -4.888 15.420 23.296 1.00 95.75 468 ASP A C 1
ATOM 3660 O O . ASP A 1 468 ? -4.059 16.044 22.617 1.00 95.75 468 ASP A O 1
ATOM 3664 N N . PRO A 1 469 ? -5.151 14.123 23.035 1.00 95.44 469 PRO A N 1
ATOM 3665 C CA . PRO A 1 469 ? -4.351 13.315 22.115 1.00 95.44 469 PRO A CA 1
ATOM 3666 C C . PRO A 1 469 ? -4.395 13.806 20.663 1.00 95.44 469 PRO A C 1
ATOM 3668 O O . PRO A 1 469 ? -3.407 13.663 19.943 1.00 95.44 469 PRO A O 1
ATOM 3671 N N . ILE A 1 470 ? -5.496 14.425 20.221 1.00 95.81 470 ILE A N 1
ATOM 3672 C CA . ILE A 1 470 ? -5.631 14.964 18.856 1.00 95.81 470 ILE A CA 1
ATOM 3673 C C . ILE A 1 470 ? -4.631 16.097 18.571 1.00 95.81 470 ILE A C 1
ATOM 3675 O O . ILE A 1 470 ? -4.216 16.300 17.425 1.00 95.81 470 ILE A O 1
ATOM 3679 N N . ASN A 1 471 ? -4.189 16.817 19.604 1.00 95.44 471 ASN A N 1
ATOM 3680 C CA . ASN A 1 471 ? -3.202 17.888 19.489 1.00 95.44 471 ASN A CA 1
ATOM 3681 C C . ASN A 1 471 ? -1.776 17.441 19.840 1.00 95.44 471 ASN A C 1
ATOM 3683 O O . ASN A 1 471 ? -0.852 18.254 19.786 1.00 95.44 471 ASN A O 1
ATOM 3687 N N . SER A 1 472 ? -1.566 16.152 20.117 1.00 95.56 472 SER A N 1
ATOM 3688 C CA . SER A 1 472 ? -0.226 15.606 20.305 1.00 95.56 472 SER A CA 1
ATOM 3689 C C . SER A 1 472 ? 0.627 15.760 19.043 1.00 95.56 472 SER A C 1
ATOM 3691 O O . SER A 1 472 ? 0.168 15.567 17.913 1.00 95.56 472 SER A O 1
ATOM 3693 N N . LYS A 1 473 ? 1.905 16.092 19.250 1.00 93.25 473 LYS A N 1
ATOM 3694 C CA . LYS A 1 473 ? 2.926 16.165 18.192 1.00 93.25 473 LYS A CA 1
ATOM 3695 C C . LYS A 1 473 ? 3.332 14.786 17.660 1.00 93.25 473 LYS A C 1
ATOM 3697 O O . LYS A 1 473 ? 3.878 14.694 16.568 1.00 93.25 473 LYS A O 1
ATOM 3702 N N . ASP A 1 474 ? 3.081 13.744 18.450 1.00 92.12 474 ASP A N 1
ATOM 3703 C CA . ASP A 1 474 ? 3.443 12.356 18.158 1.00 92.12 474 ASP A CA 1
ATOM 3704 C C . ASP A 1 474 ? 2.235 11.569 17.615 1.00 92.12 474 ASP A C 1
ATOM 3706 O O . ASP A 1 474 ? 2.222 10.340 17.638 1.00 92.12 474 ASP A O 1
ATOM 3710 N N . TYR A 1 475 ? 1.195 12.279 17.157 1.00 95.25 475 TYR A N 1
ATOM 3711 C CA . TYR A 1 475 ? -0.042 11.697 16.649 1.00 95.25 475 TYR A CA 1
ATOM 3712 C C . TYR A 1 475 ? -0.300 12.111 15.198 1.00 95.25 475 TYR A C 1
ATOM 3714 O O . TYR A 1 475 ? -0.440 13.298 14.883 1.00 95.25 475 TYR A O 1
ATOM 3722 N N . SER A 1 476 ? -0.368 11.095 14.337 1.00 96.69 476 SER A N 1
ATOM 3723 C CA . SER A 1 476 ? -0.581 11.207 12.890 1.00 96.69 476 SER A CA 1
ATOM 3724 C C . SER A 1 476 ? -1.987 11.727 12.528 1.00 96.69 476 SER A C 1
ATOM 3726 O O . SER A 1 476 ? -2.862 11.867 13.383 1.00 96.69 476 SER A O 1
ATOM 3728 N N . GLN A 1 477 ? -2.219 11.999 11.242 1.00 97.06 477 GLN A N 1
ATOM 3729 C CA . GLN A 1 477 ? -3.504 12.447 10.692 1.00 97.06 477 GLN A CA 1
ATOM 3730 C C . GLN A 1 477 ? -4.101 11.413 9.723 1.00 97.06 477 GLN A C 1
ATOM 3732 O O . GLN A 1 477 ? -3.415 10.510 9.235 1.00 97.06 477 GLN A O 1
ATOM 3737 N N . ILE A 1 478 ? -5.391 11.550 9.421 1.00 98.75 478 ILE A N 1
ATOM 3738 C CA . ILE A 1 478 ? -6.067 10.757 8.394 1.00 98.75 478 ILE A CA 1
ATOM 3739 C C . ILE A 1 478 ? -5.647 11.256 7.010 1.00 98.75 478 ILE A C 1
ATOM 3741 O O . ILE A 1 478 ? -5.644 12.455 6.757 1.00 98.75 478 ILE A O 1
ATOM 3745 N N . ILE A 1 479 ? -5.337 10.336 6.096 1.00 98.31 479 ILE A N 1
ATOM 3746 C CA . ILE A 1 479 ? -4.730 10.655 4.792 1.00 98.31 479 ILE A CA 1
ATOM 3747 C C . ILE A 1 479 ? -5.499 11.687 3.946 1.00 98.31 479 ILE A C 1
ATOM 3749 O O . ILE A 1 479 ? -4.889 12.447 3.202 1.00 98.31 479 ILE A O 1
ATOM 3753 N N . ASN A 1 480 ? -6.836 11.698 3.993 1.00 97.62 480 ASN A N 1
ATOM 3754 C CA . ASN A 1 480 ? -7.666 12.643 3.242 1.00 97.62 480 ASN A CA 1
ATOM 3755 C C . ASN A 1 480 ? -9.105 12.714 3.779 1.00 97.62 480 ASN A C 1
ATOM 3757 O O . ASN A 1 480 ? -9.540 11.872 4.569 1.00 97.62 480 ASN A O 1
ATOM 3761 N N . GLU A 1 481 ? -9.865 13.691 3.277 1.00 98.19 481 GLU A N 1
ATOM 3762 C CA . GLU A 1 481 ? -11.267 13.926 3.644 1.00 98.19 481 GLU A CA 1
ATOM 3763 C C . GLU A 1 481 ? -12.160 12.699 3.432 1.00 98.19 481 GLU A C 1
ATOM 3765 O O . GLU A 1 481 ? -12.952 12.357 4.302 1.00 98.19 481 GLU A O 1
ATOM 3770 N N . LYS A 1 482 ? -11.991 11.971 2.320 1.00 97.50 482 LYS A N 1
ATOM 3771 C CA . LYS A 1 482 ? -12.787 10.769 2.032 1.00 97.50 482 LYS A CA 1
ATOM 3772 C C . LYS A 1 482 ? -12.622 9.707 3.123 1.00 97.50 482 LYS A C 1
ATOM 3774 O O . LYS A 1 482 ? -13.602 9.089 3.537 1.00 97.50 482 LYS A O 1
ATOM 3779 N N . HIS A 1 483 ? -11.389 9.454 3.561 1.00 98.44 483 HIS A N 1
ATOM 3780 C CA . HIS A 1 483 ? -11.128 8.489 4.626 1.00 98.44 483 HIS A CA 1
ATOM 3781 C C . HIS A 1 483 ? -11.601 9.006 5.989 1.00 98.44 483 HIS A C 1
ATOM 3783 O O . HIS A 1 483 ? -12.108 8.204 6.774 1.00 98.44 483 HIS A O 1
ATOM 3789 N N . PHE A 1 484 ? -11.500 10.314 6.238 1.00 98.75 484 PHE A N 1
ATOM 3790 C CA . PHE A 1 484 ? -12.007 10.952 7.453 1.00 98.75 484 PHE A CA 1
ATOM 3791 C C . PHE A 1 484 ? -13.531 10.830 7.571 1.00 98.75 484 PHE A C 1
ATOM 3793 O O . PHE A 1 484 ? -14.043 10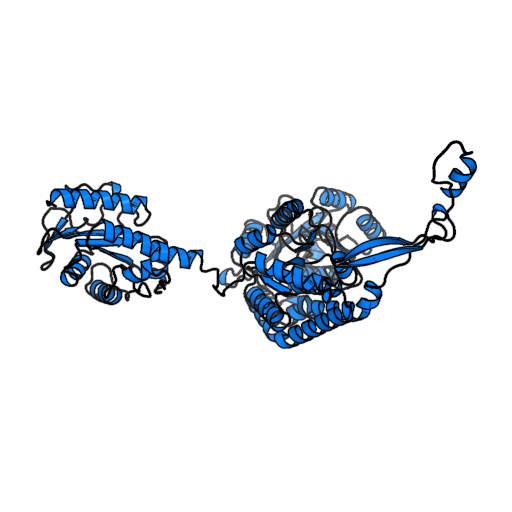.384 8.599 1.00 98.75 484 PHE A O 1
ATOM 3800 N N . ASP A 1 485 ? -14.258 11.169 6.508 1.00 98.56 485 ASP A N 1
ATOM 3801 C CA . ASP A 1 485 ? -15.722 11.129 6.469 1.00 98.56 485 ASP A CA 1
ATOM 3802 C C . ASP A 1 485 ? -16.236 9.693 6.615 1.00 98.56 485 ASP A C 1
ATOM 3804 O O . ASP A 1 485 ? -17.155 9.430 7.392 1.00 98.56 485 ASP A O 1
ATOM 3808 N N . ARG A 1 486 ? -15.578 8.730 5.952 1.00 98.44 486 ARG A N 1
ATOM 3809 C CA . ARG A 1 486 ? -15.877 7.304 6.131 1.00 98.44 486 ARG A CA 1
ATOM 3810 C C . ARG A 1 486 ? -15.711 6.882 7.592 1.00 98.44 486 ARG A C 1
ATOM 3812 O O . ARG A 1 486 ? -16.635 6.298 8.145 1.00 98.44 486 ARG A O 1
ATOM 3819 N N . LEU A 1 487 ? -14.577 7.187 8.228 1.00 98.75 487 LEU A N 1
ATOM 3820 C CA . LEU A 1 487 ? -14.343 6.845 9.639 1.00 98.75 487 LEU A CA 1
ATOM 3821 C C . LEU A 1 487 ? -15.375 7.503 10.563 1.00 98.75 487 LEU A C 1
ATOM 3823 O O . LEU A 1 487 ? -15.889 6.850 11.465 1.00 98.75 487 LEU A O 1
ATOM 3827 N N . SER A 1 488 ? -15.726 8.760 10.295 1.00 98.25 488 SER A N 1
ATOM 3828 C CA . SER A 1 488 ? -16.739 9.493 11.061 1.00 98.25 488 SER A CA 1
ATOM 3829 C C . SER A 1 488 ? -18.116 8.822 10.967 1.00 98.25 488 SER A C 1
ATOM 3831 O O . SER A 1 488 ? -18.823 8.720 11.964 1.00 98.25 488 SER A O 1
ATOM 3833 N N . SER A 1 489 ? -18.472 8.267 9.803 1.00 98.12 489 SER A N 1
ATOM 3834 C CA . SER A 1 489 ? -19.729 7.521 9.632 1.00 98.12 489 SER A CA 1
ATOM 3835 C C . SER A 1 489 ? -19.785 6.200 10.420 1.00 98.12 489 SER A C 1
ATOM 3837 O O . SER A 1 489 ? -20.875 5.737 10.764 1.00 98.12 489 SER A O 1
ATOM 3839 N N . LEU A 1 490 ? -18.628 5.600 10.743 1.00 97.88 490 LEU A N 1
ATOM 3840 C CA . LEU A 1 490 ? -18.556 4.342 11.502 1.00 97.88 490 LEU A CA 1
ATOM 3841 C C . LEU A 1 490 ? -18.869 4.516 12.991 1.00 97.88 490 LEU A C 1
ATOM 3843 O O . LEU A 1 490 ? -19.164 3.522 13.650 1.00 97.88 490 LEU A O 1
ATOM 3847 N N . ILE A 1 491 ? -18.771 5.742 13.511 1.00 96.56 491 ILE A N 1
ATOM 3848 C CA . ILE A 1 491 ? -19.018 6.071 14.925 1.00 96.56 491 ILE A CA 1
ATOM 3849 C C . ILE A 1 491 ? -20.312 6.863 15.129 1.00 96.56 491 ILE A C 1
ATOM 3851 O O . ILE A 1 491 ? -20.699 7.150 16.258 1.00 96.56 491 ILE A O 1
ATOM 3855 N N . GLU A 1 492 ? -20.983 7.251 14.045 1.00 93.69 492 GLU A N 1
ATOM 3856 C CA . GLU A 1 492 ? -22.211 8.031 14.110 1.00 93.69 492 GLU A CA 1
ATOM 3857 C C . GLU A 1 492 ? -23.343 7.214 14.750 1.00 93.69 492 GLU A C 1
ATOM 3859 O O . GLU A 1 492 ? -23.810 6.219 14.178 1.00 93.69 492 GLU A O 1
ATOM 3864 N N . GLY A 1 493 ? -23.798 7.679 15.917 1.00 88.75 493 GLY A N 1
ATOM 3865 C CA . GLY A 1 493 ? -24.845 7.043 16.719 1.00 88.75 493 GLY A CA 1
ATOM 3866 C C . GLY A 1 493 ? -24.359 5.900 17.616 1.00 88.75 493 GLY A C 1
ATOM 3867 O O . GLY A 1 493 ? -25.191 5.255 18.246 1.00 88.75 493 GLY A O 1
ATOM 3868 N N . GLU A 1 494 ? -23.050 5.646 17.675 1.00 91.06 494 GLU A N 1
ATOM 3869 C CA . GLU A 1 494 ? -22.452 4.677 18.600 1.00 91.06 494 GLU A CA 1
ATOM 3870 C C . GLU A 1 494 ? -22.198 5.337 19.969 1.00 91.06 494 GLU A C 1
ATOM 3872 O O . GLU A 1 494 ? -21.866 6.524 20.042 1.00 91.06 494 GLU A O 1
ATOM 3877 N N . ASP A 1 495 ? -22.322 4.567 21.052 1.00 89.62 495 ASP A N 1
ATOM 3878 C CA . ASP A 1 495 ? -21.951 5.028 22.394 1.00 89.62 495 ASP A CA 1
ATOM 3879 C C . ASP A 1 495 ? -20.431 4.906 22.587 1.00 89.62 495 ASP A C 1
ATOM 3881 O O . ASP A 1 495 ? -19.846 3.820 22.476 1.00 89.62 495 ASP A O 1
ATOM 3885 N N . LEU A 1 496 ? -19.767 6.042 22.806 1.00 96.50 496 LEU A N 1
ATOM 3886 C CA . LEU A 1 496 ? -18.310 6.127 22.854 1.00 96.50 496 LEU A CA 1
ATOM 3887 C C . LEU A 1 496 ? -17.840 6.154 24.305 1.00 96.50 496 LEU A C 1
ATOM 3889 O O . LEU A 1 496 ? -18.025 7.141 25.012 1.00 96.50 496 LEU A O 1
ATOM 3893 N N . TYR A 1 497 ? -17.125 5.109 24.716 1.00 97.75 497 TYR A N 1
ATOM 3894 C CA . TYR A 1 497 ? -16.478 5.061 26.029 1.00 97.75 497 TYR A CA 1
ATOM 3895 C C . TYR A 1 497 ? -15.367 6.106 26.167 1.00 97.75 497 TYR A C 1
ATOM 3897 O O . TYR A 1 497 ? -15.118 6.647 27.242 1.00 97.75 497 TYR A O 1
ATOM 3905 N N . TYR A 1 498 ? -14.667 6.370 25.064 1.00 98.31 498 TYR A N 1
ATOM 3906 C CA . TYR A 1 498 ? -13.627 7.386 24.985 1.00 98.31 498 TYR A CA 1
ATOM 3907 C C . TYR A 1 498 ? -13.621 8.012 23.594 1.00 98.31 498 TYR A C 1
ATOM 3909 O O . TYR A 1 498 ? -13.724 7.300 22.592 1.00 98.31 498 TYR A O 1
ATOM 3917 N N . SER A 1 499 ? -13.448 9.332 23.537 1.00 97.19 499 SER A N 1
ATOM 3918 C CA . SER A 1 499 ? -13.264 10.078 22.296 1.00 97.19 499 SER A CA 1
ATOM 3919 C C . SER A 1 499 ? -12.172 11.123 22.469 1.00 97.19 499 SER A C 1
ATOM 3921 O O . SER A 1 499 ? -12.303 12.044 23.270 1.00 97.19 499 SER A O 1
ATOM 3923 N N . GLY A 1 500 ? -11.106 10.993 21.683 1.00 96.19 500 GLY A N 1
ATOM 3924 C CA . GLY A 1 500 ? -10.020 11.963 21.607 1.00 96.19 500 GLY A CA 1
ATOM 3925 C C . GLY A 1 500 ? -10.322 13.165 20.704 1.00 96.19 500 GLY A C 1
ATOM 3926 O O . GLY A 1 500 ? -9.409 13.926 20.413 1.00 96.19 500 GLY A O 1
ATOM 3927 N N . GLY A 1 501 ? -11.561 13.324 20.227 1.00 96.19 501 GLY A N 1
ATOM 3928 C CA . GLY A 1 501 ? -11.986 14.448 19.390 1.00 96.19 501 GLY A CA 1
ATOM 3929 C C . GLY A 1 501 ? -11.877 14.209 17.880 1.00 96.19 501 GLY A C 1
ATOM 3930 O O . GLY A 1 501 ? -11.225 13.277 17.406 1.00 96.19 501 GLY A O 1
ATOM 3931 N N . LEU A 1 502 ? -12.552 15.068 17.114 1.00 97.88 502 LEU A N 1
ATOM 3932 C CA . LEU A 1 502 ? -12.578 15.061 15.651 1.00 97.88 502 LEU A CA 1
ATOM 3933 C C . LEU A 1 502 ? -12.307 16.474 15.127 1.00 97.88 502 LEU A C 1
ATOM 3935 O O . LEU A 1 502 ? -12.938 17.432 15.566 1.00 97.88 502 LEU A O 1
ATOM 3939 N N . ASP A 1 503 ? -11.423 16.591 14.142 1.00 97.81 503 ASP A N 1
ATOM 3940 C CA . ASP A 1 503 ? -11.114 17.835 13.446 1.00 97.81 503 ASP A CA 1
ATOM 3941 C C . ASP A 1 503 ? -10.946 17.562 11.949 1.00 97.81 503 ASP A C 1
ATOM 3943 O O . ASP A 1 503 ? -9.864 17.223 11.463 1.00 97.81 503 ASP A O 1
ATOM 3947 N N . ARG A 1 504 ? -12.049 17.707 11.209 1.00 97.12 504 ARG A N 1
ATOM 3948 C CA . ARG A 1 504 ? -12.075 17.483 9.759 1.00 97.12 504 ARG A CA 1
ATOM 3949 C C . ARG A 1 504 ? -11.163 18.455 9.011 1.00 97.12 504 ARG A C 1
ATOM 3951 O O . ARG A 1 504 ? -10.560 18.060 8.021 1.00 97.12 504 ARG A O 1
ATOM 3958 N N . ALA A 1 505 ? -11.041 19.701 9.474 1.00 97.06 505 ALA A N 1
ATOM 3959 C CA . ALA A 1 505 ? -10.256 20.732 8.793 1.00 97.06 505 ALA A CA 1
ATOM 3960 C C . ALA A 1 505 ? -8.753 20.420 8.822 1.00 97.06 505 ALA A C 1
ATOM 3962 O O . ALA A 1 505 ? -8.053 20.679 7.847 1.00 97.06 505 ALA A O 1
ATOM 3963 N N . ARG A 1 506 ? -8.267 19.827 9.920 1.00 96.06 506 ARG A N 1
ATOM 3964 C CA . ARG A 1 506 ? -6.887 19.326 10.042 1.00 96.06 506 ARG A CA 1
ATOM 3965 C C . ARG A 1 506 ? -6.744 17.835 9.722 1.00 96.06 506 ARG A C 1
ATOM 3967 O O . ARG A 1 506 ? -5.664 17.288 9.911 1.00 96.06 506 ARG A O 1
ATOM 3974 N N . LEU A 1 507 ? -7.820 17.172 9.287 1.00 98.12 507 LEU A N 1
ATOM 3975 C CA . LEU A 1 507 ? -7.893 15.719 9.080 1.00 98.12 507 LEU A CA 1
ATOM 3976 C C . LEU A 1 507 ? -7.437 14.896 10.296 1.00 98.12 507 LEU A C 1
ATOM 3978 O O . LEU A 1 507 ? -6.934 13.781 10.154 1.00 98.12 507 LEU A O 1
ATOM 3982 N N . LYS A 1 508 ? -7.616 15.417 11.511 1.00 98.00 508 LYS A N 1
ATOM 3983 C CA . LYS A 1 508 ? -7.202 14.738 12.739 1.00 98.00 508 LYS A CA 1
ATOM 3984 C C . LYS A 1 508 ? -8.387 14.082 13.430 1.00 98.00 508 LYS A C 1
ATOM 3986 O O . LYS A 1 508 ? -9.405 14.718 13.675 1.00 98.00 508 LYS A O 1
ATOM 3991 N N . MET A 1 509 ? -8.242 12.811 13.782 1.00 98.38 509 MET A N 1
ATOM 3992 C CA . MET A 1 509 ? -9.223 12.061 14.563 1.00 98.38 509 MET A CA 1
ATOM 3993 C C . MET A 1 509 ? -8.488 11.424 15.733 1.00 98.38 509 MET A C 1
ATOM 3995 O O . MET A 1 509 ? -7.578 10.636 15.509 1.00 98.38 509 MET A O 1
ATOM 3999 N N . GLY A 1 510 ? -8.830 11.797 16.964 1.00 98.19 510 GLY A N 1
ATOM 4000 C CA . GLY A 1 510 ? -8.201 11.226 18.149 1.00 98.19 510 GLY A CA 1
ATOM 4001 C C . GLY A 1 510 ? -8.582 9.753 18.365 1.00 98.19 510 GLY A C 1
ATOM 4002 O O . GLY A 1 510 ? -9.458 9.223 17.679 1.00 98.19 510 GLY A O 1
ATOM 4003 N N . PRO A 1 511 ? -7.951 9.075 19.339 1.00 98.62 511 PRO A N 1
ATOM 4004 C CA . PRO A 1 511 ? -8.322 7.723 19.746 1.00 98.62 511 PRO A CA 1
ATOM 4005 C C . PRO A 1 511 ? -9.802 7.616 20.130 1.00 98.62 511 PRO A C 1
ATOM 4007 O O . PRO A 1 511 ? -10.291 8.422 20.918 1.00 98.62 511 PRO A O 1
ATOM 4010 N N . ILE A 1 512 ? -10.506 6.610 19.616 1.00 98.69 512 ILE A N 1
ATOM 4011 C CA . ILE A 1 512 ? -11.917 6.349 19.924 1.00 98.69 512 ILE A CA 1
ATOM 4012 C C . ILE A 1 512 ? -12.081 4.902 20.384 1.00 98.69 512 ILE A C 1
ATOM 4014 O O . ILE A 1 512 ? -11.556 3.980 19.756 1.00 98.69 512 ILE A O 1
ATOM 4018 N N . ILE A 1 513 ? -12.828 4.698 21.468 1.00 98.81 513 ILE A N 1
ATOM 4019 C CA . ILE A 1 513 ? -13.161 3.373 22.004 1.00 98.81 513 ILE A CA 1
ATOM 4020 C C . ILE A 1 513 ? -14.681 3.220 22.042 1.00 98.81 513 ILE A C 1
ATOM 4022 O O . ILE A 1 513 ? -15.368 4.047 22.638 1.00 98.81 513 ILE A O 1
ATOM 4026 N N . ILE A 1 514 ? -15.180 2.134 21.449 1.00 98.44 514 ILE A N 1
ATOM 4027 C CA . ILE A 1 514 ? -16.584 1.711 21.538 1.00 98.44 514 ILE A CA 1
ATOM 4028 C C . ILE A 1 514 ? -16.618 0.511 22.493 1.00 98.44 514 ILE A C 1
ATOM 4030 O O . ILE A 1 514 ? -16.047 -0.534 22.173 1.00 98.44 514 ILE A O 1
ATOM 4034 N N . GLU A 1 515 ? -17.210 0.672 23.681 1.00 95.12 515 GLU A N 1
ATOM 4035 C CA . GLU A 1 515 ? -17.163 -0.344 24.751 1.00 95.12 515 GLU A CA 1
ATOM 4036 C C . GLU A 1 515 ? -18.043 -1.570 24.468 1.00 95.12 515 GLU A C 1
ATOM 4038 O O . GLU A 1 515 ? -17.620 -2.697 24.745 1.00 95.12 515 GLU A O 1
ATOM 4043 N N . ASP A 1 516 ? -19.242 -1.348 23.932 1.00 92.81 516 ASP A N 1
ATOM 4044 C CA . ASP A 1 516 ? -20.279 -2.368 23.743 1.00 92.81 516 ASP A CA 1
ATOM 4045 C C . ASP A 1 516 ? -20.563 -2.604 22.258 1.00 92.81 516 ASP A C 1
ATOM 4047 O O . ASP A 1 516 ? -21.702 -2.572 21.792 1.00 92.81 516 ASP A O 1
ATOM 4051 N N . ALA A 1 517 ? -19.501 -2.840 21.487 1.00 96.38 517 ALA A N 1
ATOM 4052 C CA . ALA A 1 517 ? -19.659 -3.175 20.083 1.00 96.38 517 ALA A CA 1
ATOM 4053 C C . ALA A 1 517 ? -20.295 -4.564 19.916 1.00 96.38 517 ALA A C 1
ATOM 4055 O O . ALA A 1 517 ? -20.079 -5.489 20.704 1.00 96.38 517 ALA A O 1
ATOM 4056 N N . SER A 1 518 ? -21.038 -4.726 18.828 1.00 95.00 518 SER A N 1
ATOM 4057 C CA . SER A 1 518 ? -21.582 -6.004 18.377 1.00 95.00 518 SER A CA 1
ATOM 4058 C C . SER A 1 518 ? -21.035 -6.345 16.997 1.00 95.00 518 SER A C 1
ATOM 4060 O O . SER A 1 518 ? -20.423 -5.516 16.323 1.00 95.00 518 SER A O 1
ATOM 4062 N N . TRP A 1 519 ? -21.265 -7.571 16.539 1.00 95.06 519 TRP A N 1
ATOM 4063 C CA . TRP A 1 519 ? -20.879 -7.961 15.185 1.00 95.06 519 TRP A CA 1
ATOM 4064 C C . TRP A 1 519 ? -21.677 -7.220 14.101 1.00 95.06 519 TRP A C 1
ATOM 4066 O O . TRP A 1 519 ? -21.243 -7.186 12.951 1.00 95.06 519 TRP A O 1
ATOM 4076 N N . GLU A 1 520 ? -22.807 -6.632 14.486 1.00 94.88 520 GLU A N 1
ATOM 4077 C CA . GLU A 1 520 ? -23.737 -5.850 13.681 1.00 94.88 520 GLU A CA 1
ATOM 4078 C C . GLU A 1 520 ? -23.433 -4.340 13.711 1.00 94.88 520 GLU A C 1
ATOM 4080 O O . GLU A 1 520 ? -23.983 -3.599 12.895 1.00 94.88 520 GLU A O 1
ATOM 4085 N N . SER A 1 521 ? -22.552 -3.875 14.609 1.00 95.75 521 SER A N 1
ATOM 4086 C CA . SER A 1 521 ? -22.127 -2.468 14.679 1.00 95.75 521 SER A CA 1
ATOM 4087 C C . SER A 1 521 ? -21.505 -2.013 13.356 1.00 95.75 521 SER A C 1
ATOM 4089 O O . SER A 1 521 ? -20.803 -2.780 12.687 1.00 95.75 521 SER A O 1
ATOM 4091 N N . LYS A 1 522 ? -21.685 -0.734 12.990 1.00 96.25 522 LYS A N 1
ATOM 4092 C CA . LYS A 1 522 ? -21.153 -0.185 11.723 1.00 96.25 522 LYS A CA 1
ATOM 4093 C C . LYS A 1 522 ? -19.640 -0.373 11.623 1.00 96.25 522 LYS A C 1
ATOM 4095 O O . LYS A 1 522 ? -19.121 -0.817 10.599 1.00 96.25 522 LYS A O 1
ATOM 4100 N N . SER A 1 523 ? -18.941 -0.120 12.728 1.00 96.56 523 SER A N 1
ATOM 4101 C CA . SER A 1 523 ? -17.496 -0.318 12.879 1.00 96.56 523 SER A CA 1
ATOM 4102 C C . SER A 1 523 ? -17.034 -1.769 12.670 1.00 96.56 523 SER A C 1
ATOM 4104 O O . SER A 1 523 ? -15.845 -2.009 12.451 1.00 96.56 523 SER A O 1
ATOM 4106 N N . MET A 1 524 ? -17.947 -2.747 12.689 1.00 96.94 524 MET A N 1
ATOM 4107 C CA . MET A 1 524 ? -17.663 -4.164 12.462 1.00 96.94 524 MET A CA 1
ATOM 4108 C C . MET A 1 524 ? -17.976 -4.654 11.040 1.00 96.94 524 MET A C 1
ATOM 4110 O O . MET A 1 524 ? -17.538 -5.752 10.684 1.00 96.94 524 MET A O 1
ATOM 4114 N N . ALA A 1 525 ? -18.632 -3.838 10.205 1.00 93.69 525 ALA A N 1
ATOM 4115 C CA . ALA A 1 525 ? -19.015 -4.195 8.836 1.00 93.69 525 ALA A CA 1
ATOM 4116 C C . ALA A 1 525 ? -17.841 -4.190 7.836 1.00 93.69 525 ALA A C 1
ATOM 4118 O O . ALA A 1 525 ? -17.817 -4.979 6.890 1.00 93.69 525 ALA A O 1
ATOM 4119 N N . GLU A 1 526 ? -16.847 -3.328 8.049 1.00 94.81 526 GLU A N 1
ATOM 4120 C CA . GLU A 1 526 ? -15.672 -3.194 7.184 1.00 94.81 526 GLU A CA 1
ATOM 4121 C C . GLU A 1 526 ? -14.367 -3.075 7.983 1.00 94.81 526 GLU A C 1
ATOM 4123 O O . GLU A 1 526 ? -14.376 -2.984 9.208 1.00 94.81 526 GLU A O 1
ATOM 4128 N N . GLU A 1 527 ? -13.223 -3.130 7.297 1.00 98.06 527 GLU A N 1
ATOM 4129 C CA . GLU A 1 527 ? -11.919 -2.840 7.907 1.00 98.06 527 GLU A CA 1
ATOM 4130 C C . GLU A 1 527 ? -11.868 -1.375 8.354 1.00 98.06 527 GLU A C 1
ATOM 4132 O O . GLU A 1 527 ? -12.156 -0.465 7.572 1.00 98.06 527 GLU A O 1
ATOM 4137 N N . ILE A 1 528 ? -11.515 -1.142 9.620 1.00 98.69 528 ILE A N 1
ATOM 4138 C CA . ILE A 1 528 ? -11.599 0.195 10.203 1.00 98.69 528 ILE A CA 1
ATOM 4139 C C . ILE A 1 528 ? -10.503 1.071 9.634 1.00 98.69 528 ILE A C 1
ATOM 4141 O O . ILE A 1 528 ? -10.812 2.150 9.153 1.00 98.69 528 ILE A O 1
ATOM 4145 N N . PHE A 1 529 ? -9.245 0.626 9.660 1.00 98.62 529 PHE A N 1
ATOM 4146 C CA . PHE A 1 529 ? -8.111 1.376 9.104 1.00 98.62 529 PHE A CA 1
ATOM 4147 C C . PHE A 1 529 ? -8.044 2.843 9.585 1.00 98.62 529 PHE A C 1
ATOM 4149 O O . PHE A 1 529 ? -7.929 3.782 8.796 1.00 98.62 529 PHE A O 1
ATOM 4156 N N . GLY A 1 530 ? -8.202 3.023 10.895 1.00 98.62 530 GLY A N 1
ATOM 4157 C CA . GLY A 1 530 ? -8.284 4.310 11.578 1.00 98.62 530 GLY A CA 1
ATOM 4158 C C . GLY A 1 530 ? -8.327 4.138 13.102 1.00 98.62 530 GLY A C 1
ATOM 4159 O O . GLY A 1 530 ? -8.293 2.999 13.599 1.00 98.62 530 GLY A O 1
ATOM 4160 N N . PRO A 1 531 ? -8.449 5.235 13.864 1.00 98.56 531 PRO A N 1
ATOM 4161 C CA . PRO A 1 531 ? -8.239 5.261 15.310 1.00 98.56 531 PRO A CA 1
ATOM 4162 C C . PRO A 1 531 ? -9.492 4.867 16.114 1.00 98.56 531 PRO A C 1
ATOM 4164 O O . PRO A 1 531 ? -9.678 5.324 17.234 1.00 98.56 531 PRO A O 1
ATOM 4167 N N . ILE A 1 532 ? -10.353 4.003 15.568 1.00 98.88 532 ILE A N 1
ATOM 4168 C CA . ILE A 1 532 ? -11.576 3.520 16.230 1.00 98.88 532 ILE A CA 1
ATOM 4169 C C . ILE A 1 532 ? -11.345 2.086 16.697 1.00 98.88 532 ILE A C 1
ATOM 4171 O O . ILE A 1 532 ? -10.954 1.237 15.894 1.00 98.88 532 ILE A O 1
ATOM 4175 N N . LEU A 1 533 ? -11.566 1.805 17.979 1.00 98.75 533 LEU A N 1
ATOM 4176 C CA . LEU A 1 533 ? -11.314 0.505 18.596 1.00 98.75 533 LEU A CA 1
ATOM 4177 C C . LEU A 1 533 ? -12.593 -0.063 19.234 1.00 98.75 533 LEU A C 1
ATOM 4179 O O . LEU A 1 533 ? -12.884 0.239 20.393 1.00 98.75 533 LEU A O 1
ATOM 4183 N N . PRO A 1 534 ? -13.350 -0.892 18.497 1.00 98.62 534 PRO A N 1
ATOM 4184 C CA . PRO A 1 534 ? -14.501 -1.602 19.033 1.00 98.62 534 PRO A CA 1
ATOM 4185 C C . PRO A 1 534 ? -14.078 -2.734 19.968 1.00 98.62 534 PRO A C 1
ATOM 4187 O O . PRO A 1 534 ? -13.101 -3.446 19.703 1.00 98.62 534 PRO A O 1
ATOM 4190 N N . ILE A 1 535 ? -14.831 -2.917 21.048 1.00 98.50 535 ILE A N 1
ATOM 4191 C CA . ILE A 1 535 ? -14.598 -3.945 22.059 1.00 98.50 535 ILE A CA 1
ATOM 4192 C C . ILE A 1 535 ? -15.829 -4.844 22.138 1.00 98.50 535 ILE A C 1
ATOM 4194 O O . ILE A 1 535 ? -16.948 -4.376 22.300 1.00 98.50 535 ILE A O 1
ATOM 4198 N N . ILE A 1 536 ? -15.599 -6.149 22.018 1.00 97.88 536 ILE A N 1
ATOM 4199 C CA . ILE A 1 536 ? -16.617 -7.193 22.101 1.00 97.88 536 ILE A CA 1
ATOM 4200 C C . ILE A 1 536 ? -16.228 -8.130 23.244 1.00 97.88 536 ILE A C 1
ATOM 4202 O O . ILE A 1 536 ? -15.073 -8.553 23.362 1.00 97.88 536 ILE A O 1
ATOM 4206 N N . GLU A 1 537 ? -17.180 -8.461 24.107 1.00 97.62 537 GLU A N 1
ATOM 4207 C CA . GLU A 1 537 ? -16.948 -9.391 25.209 1.00 97.62 537 GLU A CA 1
ATOM 4208 C C . GLU A 1 537 ? -17.092 -10.860 24.791 1.00 97.62 537 GLU A C 1
ATOM 4210 O O . GLU A 1 537 ? -17.886 -11.218 23.922 1.00 97.62 537 GLU A O 1
ATOM 4215 N N . PHE A 1 538 ? -16.340 -11.738 25.453 1.00 97.44 538 PHE A N 1
ATOM 4216 C CA . PHE A 1 538 ? -16.526 -13.183 25.358 1.00 97.44 538 PHE A CA 1
ATOM 4217 C C . PHE A 1 538 ? -16.319 -13.866 26.716 1.00 97.44 538 PHE A C 1
ATOM 4219 O O . PHE A 1 538 ? -15.776 -13.286 27.658 1.00 97.44 538 PHE A O 1
ATOM 4226 N N . ASP A 1 539 ? -16.726 -15.130 26.816 1.00 96.56 539 ASP A N 1
ATOM 4227 C CA . ASP A 1 539 ? -16.511 -15.982 27.992 1.00 96.56 539 ASP A CA 1
ATOM 4228 C C . ASP A 1 539 ? -15.956 -17.381 27.674 1.00 96.56 539 ASP A C 1
ATOM 4230 O O . ASP A 1 539 ? -15.486 -18.077 28.569 1.00 96.56 539 ASP A O 1
ATOM 4234 N N . ASP A 1 540 ? -15.954 -17.791 26.402 1.00 95.31 540 ASP A N 1
ATOM 4235 C CA . ASP A 1 540 ? -15.326 -19.030 25.943 1.00 95.31 540 ASP A CA 1
ATOM 4236 C C . ASP A 1 540 ? -14.498 -18.801 24.668 1.00 95.31 540 ASP A C 1
ATOM 4238 O O . ASP A 1 540 ? -15.006 -18.410 23.613 1.00 95.31 540 ASP A O 1
ATOM 4242 N N . LEU A 1 541 ? -13.208 -19.134 24.727 1.00 94.75 541 LEU A N 1
ATOM 4243 C CA . LEU A 1 541 ? -12.289 -19.051 23.590 1.00 94.75 541 LEU A CA 1
ATOM 4244 C C . LEU A 1 541 ? -12.710 -19.953 22.407 1.00 94.75 541 LEU A C 1
ATOM 4246 O O . LEU A 1 541 ? -12.358 -19.697 21.252 1.00 94.75 541 LEU A O 1
ATOM 4250 N N . ARG A 1 542 ? -13.493 -21.011 22.656 1.00 93.69 542 ARG A N 1
ATOM 4251 C CA . ARG A 1 542 ? -14.077 -21.853 21.597 1.00 93.69 542 ARG A CA 1
ATOM 4252 C C . ARG A 1 542 ? -15.145 -21.112 20.799 1.00 93.69 542 ARG A C 1
ATOM 4254 O O . ARG A 1 542 ? -15.258 -21.355 19.597 1.00 93.69 542 ARG A O 1
ATOM 4261 N N . ARG A 1 543 ? -15.899 -20.213 21.439 1.00 93.06 543 ARG A N 1
ATOM 4262 C CA . ARG A 1 543 ? -16.862 -19.332 20.768 1.00 93.06 543 ARG A CA 1
ATOM 4263 C C . ARG A 1 543 ? -16.128 -18.299 19.916 1.00 93.06 543 ARG A C 1
ATOM 4265 O O . ARG A 1 543 ? -16.434 -18.196 18.733 1.00 93.06 543 ARG A O 1
ATOM 4272 N N . VAL A 1 544 ? -15.079 -17.680 20.464 1.00 94.56 544 VAL A N 1
ATOM 4273 C CA . VAL A 1 544 ? -14.196 -16.749 19.733 1.00 94.56 544 VAL A CA 1
ATOM 4274 C C . VAL A 1 544 ? -13.672 -17.362 18.433 1.00 94.56 544 VAL A C 1
ATOM 4276 O O . VAL A 1 544 ? -13.739 -16.729 17.384 1.00 94.56 544 VAL A O 1
ATOM 4279 N N . LYS A 1 545 ? -13.208 -18.622 18.464 1.00 94.00 545 LYS A N 1
ATOM 4280 C CA . LYS A 1 545 ? -12.792 -19.335 17.243 1.00 94.00 545 LYS A CA 1
ATOM 4281 C C . LYS A 1 545 ? -13.899 -19.343 16.184 1.00 94.00 545 LYS A C 1
ATOM 4283 O O . LYS A 1 545 ? -13.626 -18.998 15.041 1.00 94.00 545 LYS A O 1
ATOM 4288 N N . LYS A 1 546 ? -15.119 -19.755 16.550 1.00 93.50 546 LYS A N 1
ATOM 4289 C CA . LYS A 1 546 ? -16.249 -19.851 15.608 1.00 93.50 546 LYS A CA 1
ATOM 4290 C C . LYS A 1 546 ? -16.616 -18.488 15.032 1.00 93.50 546 LYS A C 1
ATOM 4292 O O . LYS A 1 546 ? -16.899 -18.384 13.845 1.00 93.50 546 LYS A O 1
ATOM 4297 N N . GLU A 1 547 ? -16.591 -17.454 15.865 1.00 93.12 547 GLU A N 1
ATOM 4298 C CA . GLU A 1 547 ? -16.884 -16.090 15.437 1.00 93.12 547 GLU A CA 1
ATOM 4299 C C . GLU A 1 547 ? -15.809 -15.571 14.470 1.00 93.12 547 GLU A C 1
ATOM 4301 O O . GLU A 1 547 ? -16.144 -15.040 13.414 1.00 93.12 547 GLU A O 1
ATOM 4306 N N . ILE A 1 548 ? -14.523 -15.797 14.741 1.00 94.19 548 ILE A N 1
ATOM 4307 C CA . ILE A 1 548 ? -13.449 -15.400 13.817 1.00 94.19 548 ILE A CA 1
ATOM 4308 C C . ILE A 1 548 ? -13.505 -16.207 12.508 1.00 94.19 548 ILE A C 1
ATOM 4310 O O . ILE A 1 548 ? -13.354 -15.636 11.435 1.00 94.19 548 ILE A O 1
ATOM 4314 N N . GLU A 1 549 ? -13.742 -17.521 12.563 1.00 89.75 549 GLU A N 1
ATOM 4315 C CA . GLU A 1 549 ? -13.796 -18.377 11.366 1.00 89.75 549 GLU A CA 1
ATOM 4316 C C . GLU A 1 549 ? -14.993 -18.102 10.454 1.00 89.75 549 GLU A C 1
ATOM 4318 O O . GLU A 1 549 ? -14.918 -18.380 9.259 1.00 89.75 549 GLU A O 1
ATOM 4323 N N . GLY A 1 550 ? -16.080 -17.537 10.985 1.00 89.81 550 GLY A N 1
ATOM 4324 C CA . GLY A 1 550 ? -17.210 -17.071 10.179 1.00 89.81 550 GLY A CA 1
ATOM 4325 C C . GLY A 1 550 ? -16.886 -15.853 9.306 1.00 89.81 550 GLY A C 1
ATOM 4326 O O . GLY A 1 550 ? -17.776 -15.332 8.638 1.00 89.81 550 GLY A O 1
ATOM 4327 N N . ARG A 1 551 ? -15.640 -15.364 9.332 1.00 93.94 551 ARG A N 1
ATOM 4328 C CA . ARG A 1 551 ? -15.192 -14.135 8.673 1.00 93.94 551 ARG A CA 1
ATOM 4329 C C . ARG A 1 551 ? -13.966 -14.394 7.794 1.00 93.94 551 ARG A C 1
ATOM 4331 O O . ARG A 1 551 ? -13.265 -15.393 7.976 1.00 93.94 551 ARG A O 1
ATOM 4338 N N . PRO A 1 552 ? -13.678 -13.491 6.839 1.00 96.00 552 PRO A N 1
ATOM 4339 C CA . PRO A 1 552 ? -12.447 -13.539 6.065 1.00 96.00 552 PRO A CA 1
ATOM 4340 C C . PRO A 1 552 ? -11.211 -13.646 6.958 1.00 96.00 552 PRO A C 1
ATOM 4342 O O . PRO A 1 552 ? -11.096 -12.939 7.961 1.00 96.00 552 PRO A O 1
ATOM 4345 N N . LYS A 1 553 ? -10.274 -14.514 6.572 1.00 98.06 553 LYS A N 1
ATOM 4346 C CA . LYS A 1 553 ? -9.020 -14.704 7.306 1.00 98.06 553 LYS A CA 1
ATOM 4347 C C . LYS A 1 553 ? -8.259 -13.374 7.388 1.00 98.06 553 LYS A C 1
ATOM 4349 O O . LYS A 1 553 ? -8.020 -12.763 6.345 1.00 98.06 553 LYS A O 1
ATOM 4354 N N . PRO A 1 554 ? -7.877 -12.917 8.590 1.00 97.81 554 PRO A N 1
ATOM 4355 C CA . PRO A 1 554 ? -7.219 -11.630 8.756 1.00 97.81 554 PRO A CA 1
ATOM 4356 C C . PRO A 1 554 ? -5.739 -11.696 8.364 1.00 97.81 554 PRO A C 1
ATOM 4358 O O . PRO A 1 554 ? -5.144 -12.777 8.274 1.00 97.81 554 PRO A O 1
ATOM 4361 N N . LEU A 1 555 ? -5.138 -10.525 8.140 1.00 98.38 555 LEU A N 1
ATOM 4362 C CA . LEU A 1 555 ? -3.694 -10.418 7.935 1.00 98.38 555 LEU A CA 1
ATOM 4363 C C . LEU A 1 555 ? -2.947 -10.700 9.242 1.00 98.38 555 LEU A C 1
ATOM 4365 O O . LEU A 1 555 ? -2.003 -11.487 9.240 1.00 98.38 555 LEU A O 1
ATOM 4369 N N . ALA A 1 556 ? -3.411 -10.120 10.355 1.00 98.62 556 ALA A N 1
ATOM 4370 C CA . ALA A 1 556 ? -2.833 -10.342 11.672 1.00 98.62 556 ALA A CA 1
ATOM 4371 C C . ALA A 1 556 ? -3.835 -10.898 12.696 1.00 98.62 556 ALA A C 1
ATOM 4373 O O . ALA A 1 556 ? -5.035 -10.649 12.612 1.00 98.62 556 ALA A O 1
ATOM 4374 N N . LEU A 1 557 ? -3.332 -11.625 13.696 1.00 98.75 557 LEU A N 1
ATOM 4375 C CA . LEU A 1 557 ? -4.070 -11.977 14.914 1.00 98.75 557 LEU A CA 1
ATOM 4376 C C . LEU A 1 557 ? -3.198 -11.738 16.148 1.00 98.75 557 LEU A C 1
ATOM 4378 O O . LEU A 1 557 ? -2.018 -12.095 16.176 1.00 98.75 557 LEU A O 1
ATOM 4382 N N . TYR A 1 558 ? -3.801 -11.187 17.199 1.00 98.88 558 TYR A N 1
ATOM 4383 C CA . TYR A 1 558 ? -3.136 -10.943 18.475 1.00 98.88 558 TYR A CA 1
ATOM 4384 C C . TYR A 1 558 ? -3.813 -11.709 19.603 1.00 98.88 558 TYR A C 1
ATOM 4386 O O . TYR A 1 558 ? -5.038 -11.742 19.692 1.00 98.88 558 TYR A O 1
ATOM 4394 N N . LEU A 1 559 ? -3.012 -12.324 20.475 1.00 98.88 559 LEU A N 1
ATOM 4395 C CA . LEU A 1 559 ? -3.498 -12.998 21.679 1.00 98.88 559 LEU A CA 1
ATOM 4396 C C . LEU A 1 559 ? -2.701 -12.547 22.899 1.00 98.88 559 LEU A C 1
ATOM 4398 O O . LEU A 1 559 ? -1.519 -12.864 23.027 1.00 98.88 559 LEU A O 1
ATOM 4402 N N . PHE A 1 560 ? -3.364 -11.885 23.836 1.00 98.88 560 PHE A N 1
ATOM 4403 C CA . PHE A 1 560 ? -2.829 -11.544 25.147 1.00 98.88 560 PHE A CA 1
ATOM 4404 C C . PHE A 1 560 ? -3.314 -12.560 26.180 1.00 98.88 560 PHE A C 1
ATOM 4406 O O . PHE A 1 560 ? -4.506 -12.662 26.445 1.00 98.88 560 PHE A O 1
ATOM 4413 N N . THR A 1 561 ? -2.392 -13.342 26.741 1.00 98.69 561 THR A N 1
ATOM 4414 C CA . THR A 1 561 ? -2.678 -14.427 27.692 1.00 98.69 561 THR A CA 1
ATOM 4415 C C . THR A 1 561 ? -1.402 -14.879 28.413 1.00 98.69 561 THR A C 1
ATOM 4417 O O . THR A 1 561 ? -0.291 -14.782 27.882 1.00 98.69 561 THR A O 1
ATOM 4420 N N . ARG A 1 562 ? -1.545 -15.446 29.614 1.00 98.50 562 ARG A N 1
ATOM 4421 C CA . ARG A 1 562 ? -0.496 -16.237 30.286 1.00 98.50 562 ARG A CA 1
ATOM 4422 C C . ARG A 1 562 ? -0.716 -17.749 30.131 1.00 98.50 562 ARG A C 1
ATOM 4424 O O . ARG A 1 562 ? 0.156 -18.537 30.498 1.00 98.50 562 ARG A O 1
ATOM 4431 N N . SER A 1 563 ? -1.850 -18.171 29.573 1.00 98.38 563 SER A N 1
ATOM 4432 C CA . SER A 1 563 ? -2.220 -19.576 29.409 1.00 98.38 563 SER A CA 1
ATOM 4433 C C . SER A 1 563 ? -1.532 -20.215 28.200 1.00 98.38 563 SER A C 1
ATOM 4435 O O . SER A 1 563 ? -1.839 -19.928 27.041 1.00 98.38 563 SER A O 1
ATOM 4437 N N . LYS A 1 564 ? -0.641 -21.182 28.460 1.00 98.44 564 LYS A N 1
ATOM 4438 C CA . LYS A 1 564 ? -0.032 -22.019 27.408 1.00 98.44 564 LYS A CA 1
ATOM 4439 C C . LYS A 1 564 ? -1.077 -22.816 26.620 1.00 98.44 564 LYS A C 1
ATOM 4441 O O . LYS A 1 564 ? -0.876 -23.080 25.434 1.00 98.44 564 LYS A O 1
ATOM 4446 N N . ALA A 1 565 ? -2.181 -23.194 27.267 1.00 98.19 565 ALA A N 1
ATOM 4447 C CA . ALA A 1 565 ? -3.278 -23.902 26.618 1.00 98.19 565 ALA A CA 1
ATOM 4448 C C . ALA A 1 565 ? -3.986 -23.001 25.596 1.00 98.19 565 ALA A C 1
ATOM 4450 O O . ALA A 1 565 ? -4.179 -23.430 24.460 1.00 98.19 565 ALA A O 1
ATOM 4451 N N . SER A 1 566 ? -4.269 -21.743 25.955 1.00 98.12 566 SER A N 1
ATOM 4452 C CA . SER A 1 566 ? -4.876 -20.758 25.050 1.00 98.12 566 SER A CA 1
ATOM 4453 C C . SER A 1 566 ? -3.964 -20.456 23.857 1.00 98.12 566 SER A C 1
ATOM 4455 O O . SER A 1 566 ? -4.427 -20.481 22.718 1.00 98.12 566 SER A O 1
ATOM 4457 N N . ILE A 1 567 ? -2.650 -20.296 24.082 1.00 98.56 567 ILE A N 1
ATOM 4458 C CA . ILE A 1 567 ? -1.657 -20.111 23.004 1.00 98.56 567 ILE A CA 1
ATOM 4459 C C . ILE A 1 567 ? -1.686 -21.288 22.026 1.00 98.56 567 ILE A C 1
ATOM 4461 O O . ILE A 1 567 ? -1.819 -21.092 20.816 1.00 98.56 567 ILE A O 1
ATOM 4465 N N . LYS A 1 568 ? -1.593 -22.524 22.537 1.00 98.31 568 LYS A N 1
ATOM 4466 C CA . LYS A 1 568 ? -1.616 -23.734 21.703 1.00 98.31 568 LYS A CA 1
ATOM 4467 C C . LYS A 1 568 ? -2.941 -23.874 20.958 1.00 98.31 568 LYS A C 1
ATOM 4469 O O . LYS A 1 568 ? -2.950 -24.308 19.811 1.00 98.31 568 LYS A O 1
ATOM 4474 N N . TYR A 1 569 ? -4.052 -23.533 21.604 1.00 97.81 569 TYR A N 1
ATOM 4475 C CA . TYR A 1 569 ? -5.371 -23.617 20.997 1.00 97.81 569 TYR A CA 1
ATOM 4476 C C . TYR A 1 569 ? -5.515 -22.626 19.839 1.00 97.81 569 TYR A C 1
ATOM 4478 O O . TYR A 1 569 ? -5.826 -23.054 18.732 1.00 97.81 569 TYR A O 1
ATOM 4486 N N . VAL A 1 570 ? -5.233 -21.340 20.053 1.00 97.75 570 VAL A N 1
ATOM 4487 C CA . VAL A 1 570 ? -5.376 -20.303 19.018 1.00 97.75 570 VAL A CA 1
ATOM 4488 C C . VAL A 1 570 ? -4.447 -20.565 17.836 1.00 97.75 570 VAL A C 1
ATOM 4490 O O . VAL A 1 570 ? -4.914 -20.631 16.704 1.00 97.75 570 VAL A O 1
ATOM 4493 N N . THR A 1 571 ? -3.158 -20.807 18.091 1.00 97.00 571 THR A N 1
ATOM 4494 C CA . THR A 1 571 ? -2.163 -21.012 17.018 1.00 97.00 571 THR A CA 1
ATOM 4495 C C . THR A 1 571 ? -2.400 -22.283 16.202 1.00 97.00 571 THR A C 1
ATOM 4497 O O . THR A 1 571 ? -2.034 -22.335 15.033 1.00 97.00 571 THR A O 1
ATOM 4500 N N . LYS A 1 572 ? -3.023 -23.314 16.790 1.00 97.31 572 LYS A N 1
ATOM 4501 C CA . LYS A 1 572 ? -3.374 -24.547 16.073 1.00 97.31 572 LYS A CA 1
ATOM 4502 C C . LYS A 1 572 ? -4.677 -24.427 15.284 1.00 97.31 572 LYS A C 1
ATOM 4504 O O . LYS A 1 572 ? -4.825 -25.100 14.269 1.00 97.31 572 LYS A O 1
ATOM 4509 N N . ASN A 1 573 ? -5.646 -23.668 15.793 1.00 96.44 573 ASN A N 1
ATOM 4510 C CA . ASN A 1 573 ? -7.033 -23.777 15.346 1.00 96.44 573 ASN A CA 1
ATOM 4511 C C . ASN A 1 573 ? -7.559 -22.550 14.592 1.00 96.44 573 ASN A C 1
ATOM 4513 O O . ASN A 1 573 ? -8.650 -22.647 14.047 1.00 96.44 573 ASN A O 1
ATOM 4517 N N . ILE A 1 574 ? -6.845 -21.422 14.555 1.00 97.19 574 ILE A N 1
ATOM 4518 C CA . ILE A 1 574 ? -7.277 -20.216 13.833 1.00 97.19 574 ILE A CA 1
ATOM 4519 C C . ILE A 1 574 ? -6.245 -19.886 12.752 1.00 97.19 574 ILE A C 1
ATOM 4521 O O . ILE A 1 574 ? -5.050 -19.842 13.024 1.00 97.19 574 ILE A O 1
ATOM 4525 N N . SER A 1 575 ? -6.710 -19.668 11.520 1.00 97.12 575 SER A N 1
ATOM 4526 C CA . SER A 1 575 ? -5.863 -19.332 10.368 1.00 97.12 575 SER A CA 1
ATOM 4527 C C . SER A 1 575 ? -5.798 -17.816 10.173 1.00 97.12 575 SER A C 1
ATOM 4529 O O . SER A 1 575 ? -6.832 -17.160 10.093 1.00 97.12 575 SER A O 1
ATOM 4531 N N . PHE A 1 576 ? -4.584 -17.282 10.071 1.00 97.75 576 PHE A N 1
ATOM 4532 C CA . PHE A 1 576 ? -4.262 -15.865 9.865 1.00 97.75 576 PHE A CA 1
ATOM 4533 C C . PHE A 1 576 ? -2.884 -15.760 9.185 1.00 97.75 576 PHE A C 1
ATOM 4535 O O . PHE A 1 576 ? -2.177 -16.768 9.108 1.00 97.75 576 PHE A O 1
ATOM 4542 N N . GLY A 1 577 ? -2.514 -14.583 8.668 1.00 98.00 577 GLY A N 1
ATOM 4543 C CA . GLY A 1 577 ? -1.223 -14.377 7.991 1.00 98.00 577 GLY A CA 1
ATOM 4544 C C . GLY A 1 577 ? -0.031 -14.430 8.953 1.00 98.00 577 GLY A C 1
ATOM 4545 O O . GLY A 1 577 ? 0.812 -15.323 8.878 1.00 98.00 577 GLY A O 1
ATOM 4546 N N . G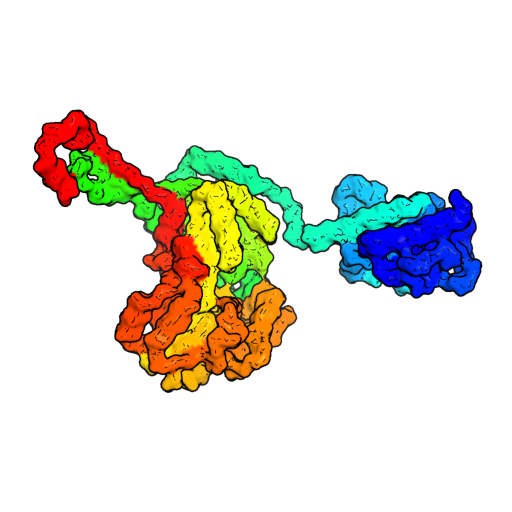LY A 1 578 ? -0.003 -13.505 9.911 1.00 98.06 578 GLY A N 1
ATOM 4547 C CA . GLY A 1 578 ? 1.006 -13.406 10.968 1.00 98.06 578 GLY A CA 1
ATOM 4548 C C . GLY A 1 578 ? 0.412 -12.901 12.283 1.00 98.06 578 GLY A C 1
ATOM 4549 O O . GLY A 1 578 ? -0.787 -12.667 12.391 1.00 98.06 578 GLY A O 1
ATOM 4550 N N . GLY A 1 579 ? 1.210 -12.769 13.337 1.00 97.94 579 GLY A N 1
ATOM 4551 C CA . GLY A 1 579 ? 0.664 -12.289 14.601 1.00 97.94 579 GLY A CA 1
ATOM 4552 C C . GLY A 1 579 ? 1.635 -12.317 15.760 1.00 97.94 579 GLY A C 1
ATOM 4553 O O . GLY A 1 579 ? 2.782 -12.747 15.636 1.00 97.94 579 GLY A O 1
ATOM 4554 N N . CYS A 1 580 ? 1.140 -11.883 16.914 1.00 98.69 580 CYS A N 1
ATOM 4555 C CA . CYS A 1 580 ? 1.908 -11.843 18.149 1.00 98.69 580 CYS A CA 1
ATOM 4556 C C . CYS A 1 580 ? 1.135 -12.501 19.296 1.00 98.69 580 CYS A C 1
ATOM 4558 O O . CYS A 1 580 ? -0.080 -12.348 19.435 1.00 98.69 580 CYS A O 1
ATOM 4560 N N . ILE A 1 581 ? 1.878 -13.172 20.175 1.00 98.69 581 ILE A N 1
ATOM 4561 C CA . ILE A 1 581 ? 1.406 -13.516 21.514 1.00 98.69 581 ILE A CA 1
ATOM 4562 C C . ILE A 1 581 ? 1.941 -12.456 22.476 1.00 98.69 581 ILE A C 1
ATOM 4564 O O . ILE A 1 581 ? 3.150 -12.249 22.556 1.00 98.69 581 ILE A O 1
ATOM 4568 N N . ASN A 1 582 ? 1.045 -11.820 23.227 1.00 98.69 582 ASN A N 1
ATOM 4569 C CA . ASN A 1 582 ? 1.324 -10.749 24.181 1.00 98.69 582 ASN A CA 1
ATOM 4570 C C . ASN A 1 582 ? 1.971 -9.491 23.583 1.00 98.69 582 ASN A C 1
ATOM 4572 O O . ASN A 1 582 ? 2.559 -8.720 24.335 1.00 98.69 582 ASN A O 1
ATOM 4576 N N . ASP A 1 583 ? 1.866 -9.259 22.278 1.00 98.62 583 ASP A N 1
ATOM 4577 C CA . ASP A 1 583 ? 2.310 -8.022 21.630 1.00 98.62 583 ASP A CA 1
ATOM 4578 C C . ASP A 1 583 ? 1.402 -7.683 20.443 1.00 98.62 583 ASP A C 1
ATOM 4580 O O . ASP A 1 583 ? 0.472 -8.434 20.148 1.00 98.62 583 ASP A O 1
ATOM 4584 N N . THR A 1 584 ? 1.658 -6.571 19.763 1.00 98.69 584 THR A N 1
ATOM 4585 C CA . THR A 1 584 ? 1.019 -6.221 18.482 1.00 98.69 584 THR A CA 1
ATOM 4586 C C . THR A 1 584 ? 2.081 -5.733 17.503 1.00 98.69 584 THR A C 1
ATOM 4588 O O . THR A 1 584 ? 3.121 -5.289 17.967 1.00 98.69 584 THR A O 1
ATOM 4591 N N . VAL A 1 585 ? 1.863 -5.840 16.183 1.00 98.12 585 VAL A N 1
ATOM 4592 C CA . VAL A 1 585 ? 2.713 -5.296 15.086 1.00 98.12 585 VAL A CA 1
ATOM 4593 C C . VAL A 1 585 ? 4.165 -5.823 15.001 1.00 98.12 585 VAL A C 1
ATOM 4595 O O . VAL A 1 585 ? 4.652 -6.112 13.916 1.00 98.12 585 VAL A O 1
ATOM 4598 N N . MET A 1 586 ? 4.859 -6.057 16.113 1.00 97.38 586 MET A N 1
ATOM 4599 C CA . MET A 1 586 ? 6.291 -6.363 16.209 1.00 97.38 586 MET A CA 1
ATOM 4600 C C . MET A 1 586 ? 6.755 -7.624 15.471 1.00 97.38 586 MET A C 1
ATOM 4602 O O . MET A 1 586 ? 7.949 -7.772 15.224 1.00 97.38 586 MET A O 1
ATOM 4606 N N . HIS A 1 587 ? 5.852 -8.525 15.076 1.00 97.12 587 HIS A N 1
ATOM 4607 C CA . HIS A 1 587 ? 6.208 -9.660 14.221 1.00 97.12 587 HIS A CA 1
ATOM 4608 C C . HIS A 1 587 ? 6.703 -9.228 12.827 1.00 97.12 587 HIS A C 1
ATOM 4610 O O . HIS A 1 587 ? 7.388 -10.010 12.176 1.00 97.12 587 HIS A O 1
ATOM 4616 N N . LEU A 1 588 ? 6.419 -7.988 12.404 1.00 94.75 588 LEU A N 1
ATOM 4617 C CA . LEU A 1 588 ? 6.956 -7.381 11.181 1.00 94.75 588 LEU A CA 1
ATOM 4618 C C . LEU A 1 588 ? 8.383 -6.843 11.371 1.00 94.75 588 LEU A C 1
ATOM 4620 O O . LEU A 1 588 ? 9.105 -6.654 10.398 1.00 94.75 588 LEU A O 1
ATOM 4624 N N . ALA A 1 589 ? 8.826 -6.605 12.610 1.00 91.50 589 ALA A N 1
ATOM 4625 C CA . ALA A 1 589 ? 10.125 -6.002 12.916 1.00 91.50 589 ALA A CA 1
ATOM 4626 C C . ALA A 1 589 ? 11.284 -7.022 12.846 1.00 91.50 589 ALA A C 1
ATOM 4628 O O . ALA A 1 589 ? 12.184 -7.036 13.689 1.00 91.50 589 ALA A O 1
ATOM 4629 N N . THR A 1 590 ? 11.265 -7.928 11.862 1.00 91.88 590 THR A N 1
ATOM 4630 C CA . THR A 1 590 ? 12.349 -8.887 11.632 1.00 91.88 590 THR A CA 1
ATOM 4631 C C . THR A 1 590 ? 12.417 -9.383 10.189 1.00 91.88 590 THR A C 1
ATOM 4633 O O . THR A 1 590 ? 11.462 -9.924 9.649 1.00 91.88 590 THR A O 1
ATOM 4636 N N . SER A 1 591 ? 13.610 -9.342 9.596 1.00 92.88 591 SER A N 1
ATOM 4637 C CA . SER A 1 591 ? 13.885 -9.903 8.262 1.00 92.88 591 SER A CA 1
ATOM 4638 C C . SER A 1 591 ? 13.975 -11.443 8.236 1.00 92.88 591 SER A C 1
ATOM 4640 O O . SER A 1 591 ? 14.327 -12.041 7.217 1.00 92.88 591 SER A O 1
ATOM 4642 N N . ASN A 1 592 ? 13.749 -12.114 9.372 1.00 93.75 592 ASN A N 1
ATOM 4643 C CA . ASN A 1 592 ? 13.871 -13.571 9.495 1.00 93.75 592 ASN A CA 1
ATOM 4644 C C . ASN A 1 592 ? 12.527 -14.310 9.437 1.00 93.75 592 ASN A C 1
ATOM 4646 O O . ASN A 1 592 ? 12.525 -15.537 9.316 1.00 93.75 592 ASN A O 1
ATOM 4650 N N . MET A 1 593 ? 11.405 -13.594 9.511 1.00 95.69 593 MET A N 1
ATOM 4651 C CA . MET A 1 593 ? 10.066 -14.169 9.395 1.00 95.69 593 MET A CA 1
ATOM 4652 C C . MET A 1 593 ? 9.415 -13.692 8.094 1.00 95.69 593 MET A C 1
ATOM 4654 O O . MET A 1 593 ? 9.662 -12.559 7.690 1.00 95.69 593 MET A O 1
ATOM 4658 N N . PRO A 1 594 ? 8.628 -14.544 7.415 1.00 97.19 594 PRO A N 1
ATOM 4659 C CA . PRO A 1 594 ? 7.849 -14.094 6.275 1.00 97.19 594 PRO A CA 1
ATOM 4660 C C . PRO A 1 594 ? 6.715 -13.197 6.768 1.00 97.19 594 PRO A C 1
ATOM 4662 O O . PRO A 1 594 ? 6.033 -13.536 7.737 1.00 97.19 594 PRO A O 1
ATOM 4665 N N . PHE A 1 595 ? 6.482 -12.100 6.064 1.00 98.31 595 PHE A N 1
ATOM 4666 C CA . PHE A 1 595 ? 5.279 -11.294 6.216 1.00 98.31 595 PHE A CA 1
ATOM 4667 C C . PHE A 1 595 ? 4.401 -11.490 4.980 1.00 98.31 595 PHE A C 1
ATOM 4669 O O . PHE A 1 595 ? 4.900 -11.358 3.863 1.00 98.31 595 PHE A O 1
ATOM 4676 N N . GLY A 1 596 ? 3.149 -11.900 5.189 1.00 97.75 596 GLY A N 1
ATOM 4677 C CA . GLY A 1 596 ? 2.207 -12.220 4.121 1.00 97.75 596 GLY A CA 1
ATOM 4678 C C . GLY A 1 596 ? 0.817 -12.593 4.630 1.00 97.75 596 GLY A C 1
ATOM 4679 O O . GLY A 1 596 ? 0.666 -13.090 5.750 1.00 97.75 596 GLY A O 1
ATOM 4680 N N . GLY A 1 597 ? -0.197 -12.363 3.799 1.00 97.94 597 GLY A N 1
ATOM 4681 C CA . GLY A 1 597 ? -1.583 -12.760 4.055 1.00 97.94 597 GLY A CA 1
ATOM 4682 C C . GLY A 1 597 ? -1.916 -14.212 3.693 1.00 97.94 597 GLY A C 1
ATOM 4683 O O . GLY A 1 597 ? -1.103 -14.967 3.158 1.00 97.94 597 GLY A O 1
ATOM 4684 N N . VAL A 1 598 ? -3.156 -14.612 3.981 1.00 98.19 598 VAL A N 1
ATOM 4685 C CA . VAL A 1 598 ? -3.716 -15.908 3.576 1.00 98.19 598 VAL A CA 1
ATOM 4686 C C . VAL A 1 598 ? -5.202 -15.779 3.249 1.00 98.19 598 VAL A C 1
ATOM 4688 O O . VAL A 1 598 ? -6.010 -15.370 4.080 1.00 98.19 598 VAL A O 1
ATOM 4691 N N . GLY A 1 599 ? -5.595 -16.198 2.047 1.00 97.50 599 GLY A N 1
ATOM 4692 C CA . GLY A 1 599 ? -6.975 -16.050 1.584 1.00 97.50 599 GLY A CA 1
ATOM 4693 C C . GLY A 1 599 ? -7.277 -14.585 1.278 1.00 97.50 599 GLY A C 1
ATOM 4694 O O . GLY A 1 599 ? -6.553 -13.953 0.517 1.00 97.50 599 GLY A O 1
ATOM 4695 N N . ASP A 1 600 ? -8.328 -14.033 1.879 1.00 96.75 600 ASP A N 1
ATOM 4696 C CA . ASP A 1 600 ? -8.765 -12.656 1.614 1.00 96.75 600 ASP A CA 1
ATOM 4697 C C . ASP A 1 600 ? -7.768 -11.581 2.066 1.00 96.75 600 ASP A C 1
ATOM 4699 O O . ASP A 1 600 ? -7.794 -10.476 1.524 1.00 96.75 600 ASP A O 1
ATOM 4703 N N . SER A 1 601 ? -6.898 -11.890 3.032 1.00 97.94 601 SER A N 1
ATOM 4704 C CA . SER A 1 601 ? -5.820 -10.991 3.456 1.00 97.94 601 SER A CA 1
ATOM 4705 C C . SER A 1 601 ? -4.591 -11.047 2.554 1.00 97.94 601 SER A C 1
ATOM 4707 O O . SER A 1 601 ? -3.701 -10.216 2.703 1.00 97.94 601 SER A O 1
ATOM 4709 N N . GLY A 1 602 ? -4.526 -11.987 1.605 1.00 98.44 602 GLY A N 1
ATOM 4710 C CA . GLY A 1 602 ? -3.448 -12.018 0.627 1.00 98.44 602 GLY A CA 1
ATOM 4711 C C . GLY A 1 602 ? -2.960 -13.399 0.208 1.00 98.44 602 GLY A C 1
ATOM 4712 O O . GLY A 1 602 ? -3.457 -14.445 0.636 1.00 98.44 602 GLY A O 1
ATOM 4713 N N . MET A 1 603 ? -1.941 -13.371 -0.648 1.00 98.69 603 MET A N 1
ATOM 4714 C CA . MET A 1 603 ? -1.174 -14.532 -1.088 1.00 98.69 603 MET A CA 1
ATOM 4715 C C . MET A 1 603 ? 0.272 -14.138 -1.395 1.00 98.69 603 MET A C 1
ATOM 4717 O O . MET A 1 603 ? 0.528 -13.057 -1.924 1.00 98.69 603 MET A O 1
ATOM 4721 N N . GLY A 1 604 ? 1.206 -15.046 -1.118 1.00 98.44 604 GLY A N 1
ATOM 4722 C CA . GLY A 1 604 ? 2.638 -14.751 -1.160 1.00 98.44 604 GLY A CA 1
ATOM 4723 C C . GLY A 1 604 ? 3.150 -14.236 0.186 1.00 98.44 604 GLY A C 1
ATOM 4724 O O . GLY A 1 604 ? 2.447 -14.290 1.192 1.00 98.44 604 GLY A O 1
ATOM 4725 N N . ASN A 1 605 ? 4.422 -13.852 0.223 1.00 98.50 605 ASN A N 1
ATOM 4726 C CA . ASN A 1 605 ? 5.049 -13.212 1.376 1.00 98.50 605 ASN A CA 1
ATOM 4727 C C . ASN A 1 605 ? 6.339 -12.506 0.956 1.00 98.50 605 ASN A C 1
ATOM 4729 O O . ASN A 1 605 ? 6.833 -12.696 -0.156 1.00 98.50 605 ASN A O 1
ATOM 4733 N N . TYR A 1 606 ? 6.903 -11.703 1.847 1.00 98.69 606 TYR A N 1
ATOM 4734 C CA . TYR A 1 606 ? 8.187 -11.041 1.659 1.00 98.69 606 TYR A CA 1
ATOM 4735 C C . TYR A 1 606 ? 8.862 -10.755 3.016 1.00 98.69 606 TYR A C 1
ATOM 4737 O O . TYR A 1 606 ? 8.543 -11.407 4.010 1.00 98.69 606 TYR A O 1
ATOM 4745 N N . HIS A 1 607 ? 9.831 -9.834 3.015 1.00 98.12 607 HIS A N 1
ATOM 4746 C CA . HIS A 1 607 ? 10.857 -9.523 4.029 1.00 98.12 607 HIS A CA 1
ATOM 4747 C C . HIS A 1 607 ? 12.076 -10.446 4.005 1.00 98.12 607 HIS A C 1
ATOM 4749 O O . HIS A 1 607 ? 11.980 -11.663 3.823 1.00 98.12 607 HIS A O 1
ATOM 4755 N N . GLY A 1 608 ? 13.262 -9.851 4.145 1.00 98.06 608 GLY A N 1
ATOM 4756 C CA . GLY A 1 608 ? 14.551 -10.530 4.136 1.00 98.06 608 GLY A CA 1
ATOM 4757 C C . GLY A 1 608 ? 14.677 -11.584 3.038 1.00 98.06 608 GLY A C 1
ATOM 4758 O O . GLY A 1 608 ? 14.496 -11.319 1.850 1.00 98.06 608 GLY A O 1
ATOM 4759 N N . SER A 1 609 ? 14.979 -12.829 3.419 1.00 98.38 609 SER A N 1
ATOM 4760 C CA . SER A 1 609 ? 15.164 -13.907 2.436 1.00 98.38 609 SER A CA 1
ATOM 4761 C C . SER A 1 609 ? 13.905 -14.231 1.623 1.00 98.38 609 SER A C 1
ATOM 4763 O O . SER A 1 609 ? 14.023 -14.758 0.516 1.00 98.38 609 SER A O 1
ATOM 4765 N N . TYR A 1 610 ? 12.720 -13.910 2.143 1.00 98.69 610 TYR A N 1
ATOM 4766 C CA . TYR A 1 610 ? 11.452 -14.149 1.466 1.00 98.69 610 TYR A CA 1
ATOM 4767 C C . TYR A 1 610 ? 11.241 -13.142 0.337 1.00 98.69 610 TYR A C 1
ATOM 4769 O O . TYR A 1 610 ? 10.881 -13.568 -0.752 1.00 98.69 610 TYR A O 1
ATOM 4777 N N . SER A 1 611 ? 11.615 -11.865 0.513 1.00 98.81 611 SER A N 1
ATOM 4778 C CA . SER A 1 611 ? 11.625 -10.884 -0.588 1.00 98.81 611 SER A CA 1
ATOM 4779 C C . SER A 1 611 ? 12.477 -11.364 -1.769 1.00 98.81 611 SER A C 1
ATOM 4781 O O . SER A 1 611 ? 12.032 -11.328 -2.911 1.00 98.81 611 SER A O 1
ATOM 4783 N N . PHE A 1 612 ? 13.687 -11.879 -1.508 1.00 98.81 612 PHE A N 1
ATOM 4784 C CA . PHE A 1 612 ? 14.547 -12.424 -2.568 1.00 98.81 612 PHE A CA 1
ATOM 4785 C C . PHE A 1 612 ? 13.863 -13.586 -3.303 1.00 98.81 612 PHE A C 1
ATOM 4787 O O . PHE A 1 612 ? 13.896 -13.650 -4.530 1.00 98.81 612 PHE A O 1
ATOM 4794 N N . ARG A 1 613 ? 13.246 -14.512 -2.556 1.00 98.56 613 ARG A N 1
ATOM 4795 C CA . ARG A 1 613 ? 12.567 -15.687 -3.121 1.00 98.56 613 ARG A CA 1
ATOM 4796 C C . ARG A 1 613 ? 11.332 -15.306 -3.931 1.00 98.56 613 ARG A C 1
ATOM 4798 O O . ARG A 1 613 ? 11.135 -15.882 -4.989 1.00 98.56 613 ARG A O 1
ATOM 4805 N N . THR A 1 614 ? 10.556 -14.333 -3.471 1.00 98.81 614 THR A N 1
ATOM 4806 C CA . THR A 1 614 ? 9.352 -13.840 -4.154 1.00 98.81 614 THR A CA 1
ATOM 4807 C C . THR A 1 614 ? 9.655 -13.338 -5.555 1.00 98.81 614 THR A C 1
ATOM 4809 O O . THR A 1 614 ? 8.922 -13.645 -6.484 1.00 98.81 614 THR A O 1
ATOM 4812 N N . PHE A 1 615 ? 10.789 -12.667 -5.740 1.00 98.88 615 PHE A N 1
ATOM 4813 C CA . PHE A 1 615 ? 11.215 -12.178 -7.051 1.00 98.88 615 PHE A CA 1
ATOM 4814 C C . PHE A 1 615 ? 12.201 -13.117 -7.775 1.00 98.88 615 PHE A C 1
ATOM 4816 O O . PHE A 1 615 ? 12.931 -12.674 -8.664 1.00 98.88 615 PHE A O 1
ATOM 4823 N N . THR A 1 616 ? 12.238 -14.404 -7.409 1.00 98.81 616 THR A N 1
ATOM 4824 C CA . THR A 1 616 ? 13.132 -15.421 -7.982 1.00 98.81 616 THR A CA 1
ATOM 4825 C C . THR A 1 616 ? 12.356 -16.659 -8.435 1.00 98.81 616 THR A C 1
ATOM 4827 O O . THR A 1 616 ? 11.602 -17.250 -7.668 1.00 98.81 616 THR A O 1
ATOM 4830 N N . HIS A 1 617 ? 12.647 -17.147 -9.638 1.00 98.56 617 HIS A N 1
ATOM 4831 C CA . HIS A 1 617 ? 12.262 -18.484 -10.077 1.00 98.56 617 HIS A CA 1
ATOM 4832 C C . HIS A 1 617 ? 13.285 -19.534 -9.598 1.00 98.56 617 HIS A C 1
ATOM 4834 O O . HIS A 1 617 ? 14.493 -19.420 -9.841 1.00 98.56 617 HIS A O 1
ATOM 4840 N N . GLU A 1 618 ? 12.810 -20.581 -8.912 1.00 98.06 618 GLU A N 1
ATOM 4841 C CA . GLU A 1 618 ? 13.629 -21.727 -8.496 1.00 98.06 618 GLU A CA 1
ATOM 4842 C C . GLU A 1 618 ? 13.640 -22.819 -9.582 1.00 98.06 618 GLU A C 1
ATOM 4844 O O . GLU A 1 618 ? 12.786 -23.704 -9.631 1.00 98.06 618 GLU A O 1
ATOM 4849 N N . LYS A 1 619 ? 14.654 -22.785 -10.451 1.00 98.00 619 LYS A N 1
ATOM 4850 C CA . LYS A 1 619 ? 14.807 -23.708 -11.582 1.00 98.00 619 LYS A CA 1
ATOM 4851 C C . LYS A 1 619 ? 15.504 -25.005 -11.173 1.00 98.00 619 LYS A C 1
ATOM 4853 O O . LYS A 1 619 ? 16.697 -25.011 -10.861 1.00 98.00 619 LYS A O 1
ATOM 4858 N N . SER A 1 620 ? 14.784 -26.123 -11.234 1.00 97.75 620 SER A N 1
ATOM 4859 C CA . SER A 1 620 ? 15.324 -27.458 -10.939 1.00 97.75 620 SER A CA 1
ATOM 4860 C C . SER A 1 620 ? 16.029 -28.072 -12.151 1.00 97.75 620 SER A C 1
ATOM 4862 O O . SER A 1 620 ? 15.449 -28.177 -13.227 1.00 97.75 620 SER A O 1
ATOM 4864 N N . VAL A 1 621 ? 17.275 -28.515 -11.971 1.00 97.38 621 VAL A N 1
ATOM 4865 C CA . VAL A 1 621 ? 18.097 -29.149 -13.011 1.00 97.38 621 VAL A CA 1
ATOM 4866 C C . VAL A 1 621 ? 18.678 -30.460 -12.486 1.00 97.38 621 VAL A C 1
ATOM 4868 O O . VAL A 1 621 ? 19.363 -30.488 -11.460 1.00 97.38 621 VAL A O 1
ATOM 4871 N N . LEU A 1 622 ? 18.437 -31.547 -13.221 1.00 94.81 622 LEU A N 1
ATOM 4872 C CA . LEU A 1 622 ? 19.081 -32.840 -13.011 1.00 94.81 622 LEU A CA 1
ATOM 4873 C C . LEU A 1 622 ? 20.227 -32.994 -14.014 1.00 94.81 622 LEU A C 1
ATOM 4875 O O . LEU A 1 622 ? 19.998 -33.119 -15.213 1.00 94.81 622 LEU A O 1
ATOM 4879 N N . HIS A 1 623 ? 21.463 -33.020 -13.528 1.00 93.00 623 HIS A N 1
ATOM 4880 C CA . HIS A 1 623 ? 22.625 -33.318 -14.357 1.00 93.00 623 HIS A CA 1
ATOM 4881 C C . HIS A 1 623 ? 22.952 -34.810 -14.259 1.00 93.00 623 HIS A C 1
ATOM 4883 O O . HIS A 1 623 ? 23.486 -35.256 -13.241 1.00 93.00 623 HIS A O 1
ATOM 4889 N N . LYS A 1 624 ? 22.616 -35.576 -15.303 1.00 88.19 624 LYS A N 1
ATOM 4890 C CA . LYS A 1 624 ? 22.938 -37.005 -15.415 1.00 88.19 624 LYS A CA 1
ATOM 4891 C C . LYS A 1 624 ? 24.274 -37.199 -16.127 1.00 88.19 624 LYS A C 1
ATOM 4893 O O . LYS A 1 624 ? 24.531 -36.566 -17.144 1.00 88.19 624 LYS A O 1
ATOM 4898 N N . SER A 1 625 ? 25.119 -38.066 -15.575 1.00 84.75 625 SER A N 1
ATOM 4899 C CA . SER A 1 625 ? 26.373 -38.458 -16.222 1.00 84.75 625 SER A CA 1
ATOM 4900 C C . SER A 1 625 ? 26.097 -39.359 -17.426 1.00 84.75 625 SER A C 1
ATOM 4902 O O . SER A 1 625 ? 25.253 -40.248 -17.337 1.00 84.75 625 SER A O 1
ATOM 4904 N N . ASN A 1 626 ? 26.868 -39.187 -18.499 1.00 86.56 626 ASN A N 1
ATOM 4905 C CA . ASN A 1 626 ? 26.840 -40.070 -19.671 1.00 86.56 626 ASN A CA 1
ATOM 4906 C C . ASN A 1 626 ? 27.731 -41.317 -19.510 1.00 86.56 626 ASN A C 1
ATOM 4908 O O . ASN A 1 626 ? 27.807 -42.130 -20.422 1.00 86.56 626 ASN A O 1
ATOM 4912 N N . LEU A 1 627 ? 28.417 -41.477 -18.369 1.00 86.44 627 LEU A N 1
ATOM 4913 C CA . LEU A 1 627 ? 29.316 -42.615 -18.128 1.00 86.44 627 LEU A CA 1
ATOM 4914 C C . LEU A 1 627 ? 28.572 -43.914 -17.784 1.00 86.44 627 LEU A C 1
ATOM 4916 O O . LEU A 1 627 ? 29.062 -44.997 -18.084 1.00 86.44 627 LEU A O 1
ATOM 4920 N N . ILE A 1 628 ? 27.416 -43.813 -17.119 1.00 82.31 628 ILE A N 1
ATOM 4921 C CA . ILE A 1 628 ? 26.610 -44.959 -16.682 1.00 82.31 628 ILE A CA 1
ATOM 4922 C C . ILE A 1 628 ? 25.160 -44.682 -17.060 1.00 82.31 628 ILE A C 1
ATOM 4924 O O . ILE A 1 628 ? 24.559 -43.732 -16.552 1.00 82.31 628 ILE A O 1
ATOM 4928 N N . ASP A 1 629 ? 24.580 -45.540 -17.898 1.00 81.44 629 ASP A N 1
ATOM 4929 C CA . ASP A 1 629 ? 23.161 -45.479 -18.228 1.00 81.44 629 ASP A CA 1
ATOM 4930 C C . ASP A 1 629 ? 22.463 -46.803 -17.918 1.00 81.44 629 ASP A C 1
ATOM 4932 O O . ASP A 1 629 ? 22.633 -47.809 -18.602 1.00 81.44 629 ASP A O 1
ATOM 4936 N N . VAL A 1 630 ? 21.679 -46.801 -16.840 1.00 77.94 630 VAL A N 1
ATOM 4937 C CA . VAL A 1 630 ? 20.917 -47.969 -16.394 1.00 77.94 630 VAL A CA 1
ATOM 4938 C C . VAL A 1 630 ? 19.703 -48.149 -17.319 1.00 77.94 630 VAL A C 1
ATOM 4940 O O . VAL A 1 630 ? 18.801 -47.304 -17.302 1.00 77.94 630 VAL A O 1
ATOM 4943 N N . PRO A 1 631 ? 19.600 -49.251 -18.091 1.00 78.62 631 PRO A N 1
ATOM 4944 C CA . PRO A 1 631 ? 18.592 -49.395 -19.141 1.00 78.62 631 PRO A CA 1
ATOM 4945 C C . PRO A 1 631 ? 17.199 -49.778 -18.616 1.00 78.62 631 PRO A C 1
ATOM 4947 O O . PRO A 1 631 ? 16.340 -50.195 -19.390 1.00 78.62 631 PRO A O 1
ATOM 4950 N N . LEU A 1 632 ? 16.966 -49.672 -17.304 1.00 77.06 632 LEU A N 1
ATOM 4951 C CA . LEU A 1 632 ? 15.735 -50.089 -16.624 1.00 77.06 632 LEU A CA 1
ATOM 4952 C C . LEU A 1 632 ? 14.516 -49.245 -17.028 1.00 77.06 632 LEU A C 1
ATOM 4954 O O . LEU A 1 632 ? 13.389 -49.720 -16.953 1.00 77.06 632 LEU A O 1
ATOM 4958 N N . ARG A 1 633 ? 14.751 -48.011 -17.488 1.00 81.19 633 ARG A N 1
ATOM 4959 C CA . ARG A 1 633 ? 13.710 -47.101 -17.989 1.00 81.19 633 ARG A CA 1
ATOM 4960 C C . ARG A 1 633 ? 13.337 -47.318 -19.461 1.00 81.19 633 ARG A C 1
ATOM 4962 O O . ARG A 1 633 ? 12.334 -46.765 -19.904 1.00 81.19 633 ARG A O 1
ATOM 4969 N N . TYR A 1 634 ? 14.145 -48.056 -20.227 1.00 84.00 634 TYR A N 1
ATOM 4970 C CA . TYR A 1 634 ? 13.968 -48.174 -21.676 1.00 84.00 634 TYR A CA 1
ATOM 4971 C C . TYR A 1 634 ? 13.165 -49.422 -22.067 1.00 84.00 634 TYR A C 1
ATOM 4973 O O . TYR A 1 634 ? 13.359 -50.481 -21.462 1.00 84.00 634 TYR A O 1
ATOM 4981 N N . PRO A 1 635 ? 12.314 -49.330 -23.106 1.00 84.81 635 PRO A N 1
ATOM 4982 C CA . PRO A 1 635 ? 11.743 -50.498 -23.766 1.00 84.81 635 PRO A CA 1
ATOM 4983 C C . PRO A 1 635 ? 12.822 -51.435 -24.357 1.00 84.81 635 PRO A C 1
ATOM 4985 O O . PRO A 1 635 ? 13.928 -50.979 -24.661 1.00 84.81 635 PRO A O 1
ATOM 4988 N N . PRO A 1 636 ? 12.505 -52.726 -24.576 1.00 85.44 636 PRO A N 1
ATOM 4989 C CA . PRO A 1 636 ? 11.215 -53.362 -24.299 1.00 85.44 636 PRO A CA 1
ATOM 4990 C C . PRO A 1 636 ? 11.026 -53.694 -22.808 1.00 85.44 636 PRO A C 1
ATOM 4992 O O . PRO A 1 636 ? 11.929 -54.202 -22.145 1.00 85.44 636 PRO A O 1
ATOM 4995 N N . TYR A 1 637 ? 9.818 -53.453 -22.286 1.00 79.56 637 TYR A N 1
ATOM 4996 C CA . TYR A 1 637 ? 9.476 -53.610 -20.862 1.00 79.56 637 TYR A CA 1
ATOM 4997 C C . TYR A 1 637 ? 9.214 -55.059 -20.410 1.00 79.56 637 TYR A C 1
ATOM 4999 O O . TYR A 1 637 ? 8.828 -55.277 -19.267 1.00 79.56 637 TYR A O 1
ATOM 5007 N N . GLY A 1 638 ? 9.461 -56.061 -21.262 1.00 65.62 638 GLY A N 1
ATOM 5008 C CA . GLY A 1 638 ? 9.261 -57.493 -20.973 1.00 65.62 638 GLY A CA 1
ATOM 5009 C C . GLY A 1 638 ? 10.257 -58.111 -19.978 1.00 65.62 638 GLY A C 1
ATOM 5010 O O . GLY A 1 638 ? 10.509 -59.310 -20.034 1.00 65.62 638 GLY A O 1
ATOM 5011 N N . ARG A 1 639 ? 10.869 -57.299 -19.107 1.00 70.44 639 ARG A N 1
ATOM 5012 C CA . ARG A 1 639 ? 11.833 -57.720 -18.079 1.00 70.44 639 ARG A CA 1
ATOM 5013 C C . ARG A 1 639 ? 11.127 -57.892 -16.732 1.00 70.44 639 ARG A C 1
ATOM 5015 O O . ARG A 1 639 ? 10.133 -57.223 -16.460 1.00 70.44 639 ARG A O 1
ATOM 5022 N N . ASP A 1 640 ? 11.676 -58.741 -15.863 1.00 73.25 640 ASP A N 1
ATOM 5023 C CA . ASP A 1 640 ? 11.189 -58.897 -14.487 1.00 73.25 640 ASP A CA 1
ATOM 5024 C C . ASP A 1 640 ? 11.190 -57.542 -13.745 1.00 73.25 640 ASP A C 1
ATOM 5026 O O . ASP A 1 640 ? 12.222 -56.878 -13.600 1.00 73.25 640 ASP A O 1
ATOM 5030 N N . THR A 1 641 ? 10.015 -57.132 -13.255 1.00 79.56 641 THR A N 1
ATOM 5031 C CA . THR A 1 641 ? 9.805 -55.865 -12.535 1.00 79.56 641 THR A CA 1
ATOM 5032 C C . THR A 1 641 ? 10.438 -55.841 -11.140 1.00 79.56 641 THR A C 1
ATOM 5034 O O . THR A 1 641 ? 10.446 -54.786 -10.502 1.00 79.56 641 THR A O 1
ATOM 5037 N N . LYS A 1 642 ? 10.997 -56.960 -10.655 1.00 79.38 642 LYS A N 1
ATOM 5038 C CA . LYS A 1 642 ? 11.694 -57.053 -9.362 1.00 79.38 642 LYS A CA 1
ATOM 5039 C C . LYS A 1 642 ? 12.735 -55.947 -9.178 1.00 79.38 642 LYS A C 1
ATOM 5041 O O . LYS A 1 642 ? 12.717 -55.261 -8.158 1.00 79.38 642 LYS A O 1
ATOM 5046 N N . TRP A 1 643 ? 13.590 -55.720 -10.175 1.00 72.88 643 TRP A N 1
ATOM 5047 C CA . TRP A 1 643 ? 14.634 -54.691 -10.108 1.00 72.88 643 TRP A CA 1
ATOM 5048 C C . TRP A 1 643 ? 14.068 -53.273 -10.158 1.00 72.88 643 TRP A C 1
ATOM 5050 O O . TRP A 1 643 ? 14.514 -52.421 -9.399 1.00 72.88 643 TRP A O 1
ATOM 5060 N N . LEU A 1 644 ? 13.034 -53.031 -10.969 1.00 75.69 644 LEU A N 1
ATOM 5061 C CA . LEU A 1 644 ? 12.334 -51.743 -11.025 1.00 75.69 644 LEU A CA 1
ATOM 5062 C C . LEU A 1 644 ? 11.706 -51.379 -9.675 1.00 75.69 644 LEU A C 1
ATOM 5064 O O . LEU A 1 644 ? 11.850 -50.253 -9.212 1.00 75.69 644 LEU A O 1
ATOM 5068 N N . ARG A 1 645 ? 11.065 -52.342 -9.006 1.00 77.69 645 ARG A N 1
ATOM 5069 C CA . ARG A 1 645 ? 10.450 -52.136 -7.685 1.00 77.69 645 ARG A CA 1
ATOM 5070 C C . ARG A 1 645 ? 11.476 -51.873 -6.584 1.00 77.69 645 ARG A C 1
ATOM 5072 O O . ARG A 1 645 ? 11.166 -51.135 -5.658 1.00 77.69 645 ARG A O 1
ATOM 5079 N N . ILE A 1 646 ? 12.667 -52.467 -6.670 1.00 72.31 646 ILE A N 1
ATOM 5080 C CA . ILE A 1 646 ? 13.780 -52.178 -5.751 1.00 72.31 646 ILE A CA 1
ATOM 5081 C C . ILE A 1 646 ? 14.346 -50.775 -6.014 1.00 72.31 646 ILE A C 1
ATOM 5083 O O . ILE A 1 646 ? 14.738 -50.102 -5.074 1.00 72.31 646 ILE A O 1
ATOM 5087 N N . PHE A 1 647 ? 14.364 -50.324 -7.271 1.00 67.88 647 PHE A N 1
ATOM 5088 C CA . PHE A 1 647 ? 14.951 -49.041 -7.673 1.00 67.88 647 PHE A CA 1
ATOM 5089 C C . PHE A 1 647 ? 14.030 -47.824 -7.450 1.00 67.88 647 PHE A C 1
ATOM 5091 O O . PHE A 1 647 ? 14.512 -46.693 -7.408 1.00 67.88 647 PHE A O 1
ATOM 5098 N N . LEU A 1 648 ? 12.711 -48.047 -7.358 1.00 70.50 648 LEU A N 1
ATOM 5099 C CA . LEU A 1 648 ? 11.687 -47.016 -7.115 1.00 70.50 648 LEU A CA 1
ATOM 5100 C C . LEU A 1 648 ? 11.281 -46.863 -5.637 1.00 70.50 648 LEU A C 1
ATOM 5102 O O . LEU A 1 648 ? 10.576 -45.907 -5.315 1.00 70.50 648 LEU A O 1
ATOM 5106 N N . LYS A 1 649 ? 11.667 -47.806 -4.771 1.00 61.28 649 LYS A N 1
ATOM 5107 C CA . LYS A 1 649 ? 11.569 -47.671 -3.309 1.00 61.28 649 LYS A CA 1
ATOM 5108 C C . LYS A 1 649 ? 12.790 -46.931 -2.781 1.00 61.28 649 LYS A C 1
ATOM 5110 O O . LYS A 1 649 ? 12.621 -46.229 -1.762 1.00 61.28 649 LYS A O 1
#

Foldseek 3Di:
DALLVQLVVLLVVLVVCVVLQQADFQAKKKWFARDLFKIWIAFHRHGSVPDDSLRIWIAGLVPRDIDDDTHGHLCSPLVSLCCVVCVLFGMKIFTAHDLQLVCLAVQDKFADDDPVCCVACNRIAHEFDADDRSDPNQSVRQCVRCPVHQKHRYRNRGIMGTDSDPVRRSVNSVVVSVSSCCCVVVVQDDPDPDDQVVVLQVLLQVVVVVVLLVDQVSLLVLLVLLLVLCVVCVVLLQVLCCVQKVAHSVLLCVQASVQLVVQSVLLNVCLVVLQDKDWDDDALLQPPWTKIWGKAFLEEEEQEAEALRQHRSQRNLVNLNSSSRYAYETETHPLSVSNLVSVQVSDVVRDDSSRYHYDYDHDVSVVSVLQDDDSEYEDEEALVVLVVSVVSCVVNVHYYWYQYADQAEAEAEPAFPLLLLLLQLLCQCQSSQNLDRFRNLEYAYAPNCLVVNLVSNQVNLCVVQNPQNQPRSNGIADSALVLLVLLVVLCVPADWPDFSDDDSPRRTGGATERSDDDCPRSSNPGRNSGRYYYYHYDNDVVVVLVVQVVDFAGQEYEAGHPDPVSVCCCVVRHDWQYYDYSHTPCVVVDQPDWRGTDGSSIDATDHNSSSNVSRIDTDMDMGHDPPDDDCCPPDPVPDPCVVVVVSVD